Protein AF-A0A150TIW9-F1 (afdb_monomer)

pLDDT: mean 84.75, std 13.44, range [37.78, 98.69]

Sequence (723 aa):
MTKKRVIARIETGVRNLDVLFQGGLPKGSIVVIAGAPGAGKTILTQQICFHNASAKTRVLYFNTLSEPTAKTLRYLNQFDFFDARKLDAGIQFVDLGAILRAKGLDGAFKLIMEHIKKVKPALVVIDSFKVFDDLAKSKEELRKFCYELAIGLMAWETTTFFLGEFGQSDIETNPLFSIIDGLIMIGQRQEAGEQRRFIQIVKMRGTDHSREEHSFVITWAGIDVFAPRVTIHRKDIEGEEPRLRTGISRFDDLLGDGIPRGSSLLIAGVAGTGKTVLSLEFIYRGAKAGEKGIFFSFEETEPRLRATARGLGWDLDAEIERGMVEIVFIPQPSIRVEGHLLMMTERILGMKARRVVVDSVSVFLHKVKDPQVDREKIFQLASVIHNAQAVGFLATDIPYGTHQISRFGVEETMVDGVILLSSMEEGLERQRYIEIYKLRNTAHLRGRHSIVIGPGGVTVYPRYNAEAAFAEPPPPLETARRLPSGVPGLDELLGGGLLERSVTLLSGSAGIGKSTLSMQFLLEGCRRGEPGLYVALEEGPAQIIRAAEALGLPLPEAIEEGRAEVIYISRERIRPSQLLSLLTDKIRTQKTRRVVLDSVSHLAAEGIGEDELRQLLYALIIRFKALGVTSLLTLESRVMYSSETVTDRHFSPVADNLIVLRYTPLPGEIRPTLMVVKTRGSEHDFGAYYFTVGKGGARIAQRAGEGARRATKNLTGRRRTKR

Nearest PDB structures (foldseek):
  7dxq-assembly1_A  TM=8.643E-01  e=2.173E-43  Synechococcus elongatus PCC 7942 = FACHB-805
  3jzm-assembly1_B  TM=8.622E-01  e=4.483E-43  Synechococcus elongatus PCC 7942 = FACHB-805
  3k0a-assembly1_C  TM=8.669E-01  e=1.199E-41  Synechococcus elongatus PCC 7942 = FACHB-805
  3k0e-assembly1_C  TM=8.557E-01  e=4.653E-42  Synechococcus elongatus PCC 7942 = FACHB-805
  4tl7-assembly1_D  TM=9.202E-01  e=1.526E-21  Synechococcus elongatus PCC 7942 = FACHB-805

Foldseek 3Di:
DPDPPAQDFQAQQAAPPCLQFVRHARFLFEEEEAEDPPLCSLLSVVLSQLVQFDLVAAEEEEEAQDDDPVVVVVVVVLAPSDDPVSPVRGYDYDYCHVQCVVPNLVSSLVVVLVCCVVGLHQEYEYVAPVSNVVRDPDLVSQLVSLVVSSVSSSVSSHHYYHYDHDDPVCCVPHNNVVSGQWYKYWYWDQALNDTWIWIATCGHPSTRGDRDIWTWDQDSNTIHTHPCVSVFDQDDDPDDFDFDDQQAACPSVFFAVHAGFLFEEEEEEAPPLCLLQSQLSSLQSCLVVVFAEEAEAADDDPVRSCVVCVQQVGPVVVSVVVLSYHYHYDYLVRQDLRVVLVVLLCCCQVSLGQEYEYHELCSNCVSPPDVVVSLVSLLSSSSSSSVSSHYYYHYAYDPPPDPARHDVNNNCVSGQWYKYWYWDDDPPDIWIWIATPGHHPTDGDGDTWTWDQHRNGIHTQDDPPVVVLVVDFQPPFDLVDADALLAAPVCQQQFRHATFLFEEEEEEAPPLAQLLSLLSSQVSCLVVQAAEEEEAADDDPVVSVVVCVQQQHCPVVCVVVNSYDYDYDYLVPDALSRVLVVVLVVCVVSVHAEYEAHELQSNCPDDRDLVNSLVSLQSNSSSSSNSRHYYYYYYYDPDQDDPDDPVNSVNVVRGQWYKYWHFDDDVPDTFIWIATPHHHSDDGDRFIFTWDQHRSTIHTDGTPPPVVVVVVVVVVPPPDDDD

Organism: Sorangium cellulosum (NCBI:txid56)

Radius of gyration: 41.86 Å; Cα contacts (8 Å, |Δi|>4): 1425; chains: 1; bounding box: 120×55×135 Å

Secondary structure (DSSP, 8-state):
-----PPPEE---SBTTGGGGTSSEETT-EEEEEE-TTSSHHHHHHHHHHHH-SSSS-EEEEE-SSS-HHHHHHHHTTSTT--THHHHHTEEEEE-HHHHHHHHHHHHHHHHHHHHHHH--SEEEEETTHHHHHH-SSHHHHHHHHHHHHHHHHHTT-EEEEEE---HHHHHH-THHHH-SEEEEEEEEEETTEEEEEEEEEEETTS----SEEEEEEETTEEEEE-HHHH--PPPPPSPPPEEP--SBTTGGGSTT-EETT-EEEEEE-TTSSHHHHHHHHHHHHHHTT--EEEEESSS-HHHHHHHHHHTT--HHHHHHTTSEEEEE--GGG--HHHHHHHHHHHHHHHT-SEEEEETHHHHTTT---HHHHHHHHHHHHHHHHHTT-EEEEEEEPPTT-S-SSSSS-HHHHSSEEEEEEEEEETTEEEEEEEEEEETTS----S-EEEEEETTEEEEE----HHHHTSSPPPPPEEEEEE--SSTTHHHHTTSSEEET-EEEEEE-TTSSHHHHHHHHHHHHHHTT--EEEEESSS-HHHHHHHHHHTT--HHHHHHTTSEEEEE--GGG--HHHHHHHHHHHHHHHT-SEEEEETGGGGG-SS--HHHHHHHHHHHHHHHHHTT-EEEEEEE-S-SS----GGGGT-TTT-SEEEEEEEEEETTEEEEEEEEEEESSS----SEEEEEEETTEEEEEEETTHHHHHHHHHHHTT-----

Structure (mmCIF, N/CA/C/O backbone):
data_AF-A0A150TIW9-F1
#
_entry.id   AF-A0A150TIW9-F1
#
loop_
_atom_site.group_PDB
_atom_site.id
_atom_site.type_symbol
_atom_site.label_atom_id
_atom_site.label_alt_id
_atom_site.label_comp_id
_atom_site.label_asym_id
_atom_site.label_entity_id
_atom_site.label_seq_id
_atom_site.pdbx_PDB_ins_code
_atom_site.Cartn_x
_atom_site.Cartn_y
_atom_site.Cartn_z
_atom_site.occupancy
_atom_site.B_iso_or_equiv
_atom_site.auth_seq_id
_atom_site.auth_comp_id
_atom_site.auth_asym_id
_atom_site.auth_atom_id
_atom_site.pdbx_PDB_model_num
ATOM 1 N N . MET A 1 1 ? -15.441 -37.215 33.030 1.00 37.81 1 MET A N 1
ATOM 2 C CA . MET A 1 1 ? -15.334 -35.750 32.853 1.00 37.81 1 MET A CA 1
ATOM 3 C C . MET A 1 1 ? -16.666 -35.119 33.227 1.00 37.81 1 MET A C 1
ATOM 5 O O . MET A 1 1 ? -17.636 -35.253 32.493 1.00 37.81 1 MET A O 1
ATOM 9 N N . THR A 1 2 ? -16.757 -34.523 34.412 1.00 37.78 2 THR A N 1
ATOM 10 C CA . THR A 1 2 ? -17.938 -33.783 34.869 1.00 37.78 2 THR A CA 1
ATOM 11 C C . THR A 1 2 ? -18.131 -32.553 33.980 1.00 37.78 2 THR A C 1
ATOM 13 O O . THR A 1 2 ? -17.225 -31.730 33.861 1.00 37.78 2 THR A O 1
ATOM 16 N N . LYS A 1 3 ? -19.295 -32.428 33.321 1.00 41.69 3 LYS A N 1
ATOM 17 C CA . LYS A 1 3 ? -19.693 -31.201 32.609 1.00 41.69 3 LYS A CA 1
ATOM 18 C C . LYS A 1 3 ? -19.579 -30.035 33.598 1.00 41.69 3 LYS A C 1
ATOM 20 O O . LYS A 1 3 ? -20.370 -29.966 34.538 1.00 41.69 3 LYS A O 1
ATOM 25 N N . LYS A 1 4 ? -18.586 -29.152 33.421 1.00 49.78 4 LYS A N 1
ATOM 26 C CA . LYS A 1 4 ? -18.497 -27.888 34.170 1.00 49.78 4 LYS A CA 1
ATOM 27 C C . LYS A 1 4 ? -19.856 -27.196 34.044 1.00 49.78 4 LYS A C 1
ATOM 29 O O . LYS A 1 4 ? -20.305 -26.951 32.926 1.00 49.78 4 LYS A O 1
ATOM 34 N N . ARG A 1 5 ? -20.533 -26.927 35.167 1.00 54.38 5 ARG A N 1
ATOM 35 C CA . ARG A 1 5 ? -21.735 -26.082 35.175 1.00 54.38 5 ARG A CA 1
ATOM 36 C C . ARG A 1 5 ? -21.322 -24.710 34.642 1.00 54.38 5 ARG A C 1
ATOM 38 O O . ARG A 1 5 ? -20.557 -24.009 35.295 1.00 54.38 5 ARG A O 1
ATOM 45 N N . VAL A 1 6 ? -21.769 -24.380 33.436 1.00 69.12 6 VAL A N 1
ATOM 46 C CA . VAL A 1 6 ? -21.524 -23.081 32.807 1.00 69.12 6 VAL A CA 1
ATOM 47 C C . VAL A 1 6 ? -22.452 -22.073 33.480 1.00 69.12 6 VAL A C 1
ATOM 49 O O . VAL A 1 6 ? -23.666 -22.274 33.494 1.00 69.12 6 VAL A O 1
ATOM 52 N N . ILE A 1 7 ? -21.885 -21.030 34.087 1.00 81.31 7 ILE A N 1
ATOM 53 C CA . ILE A 1 7 ? -22.658 -19.920 34.655 1.00 81.31 7 ILE A CA 1
ATOM 54 C C . ILE A 1 7 ? -23.348 -19.202 33.489 1.00 81.31 7 ILE A C 1
ATOM 56 O O . ILE A 1 7 ? -22.697 -18.888 32.492 1.00 81.31 7 ILE A O 1
ATOM 60 N N . ALA A 1 8 ? -24.662 -18.979 33.586 1.00 87.69 8 ALA A N 1
ATOM 61 C CA . ALA A 1 8 ? -25.407 -18.234 32.571 1.00 87.69 8 ALA A CA 1
ATOM 62 C C . ALA A 1 8 ? -24.839 -16.812 32.437 1.00 87.69 8 ALA A C 1
ATOM 64 O O . ALA A 1 8 ? -24.396 -16.241 33.430 1.00 87.69 8 ALA A O 1
ATOM 65 N N . ARG A 1 9 ? -24.851 -16.234 31.234 1.00 89.75 9 ARG A N 1
ATOM 66 C CA . ARG A 1 9 ? -24.270 -14.911 30.960 1.00 89.75 9 ARG A CA 1
ATOM 67 C C . ARG A 1 9 ? -25.324 -13.927 30.465 1.00 89.75 9 ARG A C 1
ATOM 69 O O . ARG A 1 9 ? -26.330 -14.345 29.896 1.00 89.75 9 ARG A O 1
ATOM 76 N N . ILE A 1 10 ? -25.081 -12.641 30.694 1.00 91.50 10 ILE A N 1
ATOM 77 C CA . ILE A 1 10 ? -25.813 -11.537 30.075 1.00 91.50 10 ILE A CA 1
ATOM 78 C C . ILE A 1 10 ? -24.910 -10.856 29.042 1.00 91.50 10 ILE A C 1
ATOM 80 O O . ILE A 1 10 ? -23.745 -10.566 29.326 1.00 91.50 10 ILE A O 1
ATOM 84 N N . GLU A 1 11 ? -25.439 -10.614 27.847 1.00 93.19 11 GLU A N 1
ATOM 85 C CA . GLU A 1 11 ? -24.761 -9.794 26.840 1.00 93.19 11 GLU A CA 1
ATOM 86 C C . GLU A 1 11 ? -24.857 -8.324 27.253 1.00 93.19 11 GLU A C 1
ATOM 88 O O . GLU A 1 11 ? -25.906 -7.849 27.701 1.00 93.19 11 GLU A O 1
ATOM 93 N N . THR A 1 12 ? -23.755 -7.587 27.144 1.00 93.69 12 THR A N 1
ATOM 94 C CA . THR A 1 12 ? -23.747 -6.163 27.503 1.00 93.69 12 THR A CA 1
ATOM 95 C C . THR A 1 12 ? -24.363 -5.303 26.409 1.00 93.69 12 THR A C 1
ATOM 97 O O . THR A 1 12 ? -24.825 -4.205 26.699 1.00 93.69 12 THR A O 1
ATOM 100 N N . GLY A 1 13 ? -24.363 -5.754 25.151 1.00 90.12 13 GLY A N 1
ATOM 101 C CA . GLY A 1 13 ? -24.758 -4.910 24.017 1.00 90.12 13 GLY A CA 1
ATOM 102 C C . GLY A 1 13 ? -23.812 -3.733 23.766 1.00 90.12 13 GLY A C 1
ATOM 103 O O . GLY A 1 13 ? -24.130 -2.824 22.996 1.00 90.12 13 GLY A O 1
ATOM 104 N N . VAL A 1 14 ? -22.655 -3.731 24.428 1.00 92.88 14 VAL A N 1
ATOM 105 C CA . VAL A 1 14 ? -21.589 -2.754 24.244 1.00 92.88 14 VAL A CA 1
ATOM 106 C C . VAL A 1 14 ? -20.527 -3.423 23.392 1.00 92.88 14 VAL A C 1
ATOM 108 O O . VAL A 1 14 ? -20.008 -4.490 23.731 1.00 92.88 14 VAL A O 1
ATOM 111 N N . ARG A 1 15 ? -20.212 -2.815 22.251 1.00 86.25 15 ARG A N 1
ATOM 112 C CA . ARG A 1 15 ? -19.330 -3.447 21.276 1.00 86.25 15 ARG A CA 1
ATOM 113 C C . ARG A 1 15 ? -17.942 -3.683 21.866 1.00 86.25 15 ARG A C 1
ATOM 115 O O . ARG A 1 15 ? -17.396 -2.830 22.563 1.00 86.25 15 ARG A O 1
ATOM 122 N N . ASN A 1 16 ? -17.422 -4.885 21.611 1.00 87.12 16 ASN A N 1
ATOM 123 C CA . ASN A 1 16 ? -16.159 -5.434 22.120 1.00 87.12 16 ASN A CA 1
ATOM 124 C C . ASN A 1 16 ? -16.034 -5.552 23.651 1.00 87.12 16 ASN A C 1
ATOM 126 O O . ASN A 1 16 ? -15.039 -6.101 24.120 1.00 87.12 16 ASN A O 1
ATOM 130 N N . LEU A 1 17 ? -17.022 -5.117 24.441 1.00 91.50 17 LEU A N 1
ATOM 131 C CA . LEU A 1 17 ? -16.976 -5.259 25.895 1.00 91.50 17 LEU A CA 1
ATOM 132 C C . LEU A 1 17 ? -17.166 -6.719 26.321 1.00 91.50 17 LEU A C 1
ATOM 134 O O . LEU A 1 17 ? -16.425 -7.210 27.167 1.00 91.50 17 LEU A O 1
ATOM 138 N N . ASP A 1 18 ? -18.099 -7.441 25.697 1.00 91.12 18 ASP A N 1
ATOM 139 C CA . ASP A 1 18 ? -18.375 -8.850 26.025 1.00 91.12 18 ASP A CA 1
ATOM 140 C C . ASP A 1 18 ? -17.168 -9.768 25.788 1.00 91.12 18 ASP A C 1
ATOM 142 O O . ASP A 1 18 ? -16.985 -10.761 26.499 1.00 91.12 18 ASP A O 1
ATOM 146 N N . VAL A 1 19 ? -16.305 -9.406 24.834 1.00 86.88 19 VAL A N 1
ATOM 147 C CA . VAL A 1 19 ? -15.054 -10.120 24.535 1.00 86.88 19 VAL A CA 1
ATOM 148 C C . VAL A 1 19 ? -14.092 -10.049 25.725 1.00 86.88 19 VAL A C 1
ATOM 150 O O . VAL A 1 19 ? -13.367 -11.007 25.987 1.00 86.88 19 VAL A O 1
ATOM 153 N N . LEU A 1 20 ? -14.149 -8.973 26.518 1.00 89.31 20 LEU A N 1
ATOM 154 C CA . LEU A 1 20 ? -13.363 -8.845 27.745 1.00 89.31 20 LEU A CA 1
ATOM 155 C C . LEU A 1 20 ? -13.845 -9.771 28.875 1.00 89.31 20 LEU A C 1
ATOM 157 O O . LEU A 1 20 ? -13.136 -9.913 29.870 1.00 89.31 20 LEU A O 1
ATOM 161 N N . PHE A 1 21 ? -15.013 -10.411 28.722 1.00 86.56 21 PHE A N 1
ATOM 162 C CA . PHE A 1 21 ? -15.658 -11.273 29.717 1.00 86.56 21 PHE A CA 1
ATOM 163 C C . PHE A 1 21 ? -15.943 -12.705 29.219 1.00 86.56 21 PHE A C 1
ATOM 165 O O . PHE A 1 21 ? -16.848 -13.346 29.738 1.00 86.56 21 PHE A O 1
ATOM 172 N N . GLN A 1 22 ? -15.221 -13.245 28.229 1.00 82.19 22 GLN A N 1
ATOM 173 C CA . GLN A 1 22 ? -15.534 -14.557 27.614 1.00 82.19 22 GLN A CA 1
ATOM 174 C C . GLN A 1 22 ? -16.986 -14.665 27.083 1.00 82.19 22 GLN A C 1
ATOM 176 O O . GLN A 1 22 ? -17.632 -15.708 27.221 1.00 82.19 22 GLN A O 1
ATOM 181 N N . GLY A 1 23 ? -17.510 -13.591 26.485 1.00 84.19 23 GLY A N 1
ATOM 182 C CA . GLY A 1 23 ? -18.842 -13.572 25.870 1.00 84.19 23 GLY A CA 1
ATOM 183 C C . GLY A 1 23 ? -19.965 -13.076 26.785 1.00 84.19 23 GLY A C 1
ATOM 184 O O . GLY A 1 23 ? -21.087 -13.558 26.676 1.00 84.19 23 GLY A O 1
ATOM 185 N N . GLY A 1 24 ? -19.668 -12.151 27.704 1.00 90.31 24 GLY A N 1
ATOM 186 C CA . GLY A 1 24 ? -20.674 -11.452 28.519 1.00 90.31 24 GLY A CA 1
ATOM 187 C C . GLY A 1 24 ? -20.518 -11.634 30.031 1.00 90.31 24 GLY A C 1
ATOM 188 O O . GLY A 1 24 ? -19.744 -12.467 30.506 1.00 90.31 24 GLY A O 1
ATOM 189 N N . LEU A 1 25 ? -21.258 -10.847 30.812 1.00 91.81 25 LEU A N 1
ATOM 190 C CA . LEU A 1 25 ? -21.141 -10.813 32.276 1.00 91.81 25 LEU A CA 1
ATOM 191 C C . LEU A 1 25 ? -21.832 -12.032 32.916 1.00 91.81 25 LEU A C 1
ATOM 193 O O . LEU A 1 25 ? -22.901 -12.428 32.450 1.00 91.81 25 LEU A O 1
ATOM 197 N N . PRO A 1 26 ? -21.294 -12.621 33.999 1.00 92.50 26 PRO A N 1
ATOM 198 C CA . PRO A 1 26 ? -21.987 -13.671 34.745 1.00 92.50 26 PRO A CA 1
ATOM 199 C C . PRO A 1 26 ? -23.355 -13.195 35.263 1.00 92.50 26 PRO A C 1
ATOM 201 O O . PRO A 1 26 ? -23.459 -12.188 35.957 1.00 92.50 26 PRO A O 1
ATOM 204 N N . LYS A 1 27 ? -24.426 -13.922 34.942 1.00 91.31 27 LYS A N 1
ATOM 205 C CA . LYS A 1 27 ? -25.783 -13.593 35.386 1.00 91.31 27 LYS A CA 1
ATOM 206 C C . LYS A 1 27 ? -25.877 -13.690 36.910 1.00 91.31 27 LYS A C 1
ATOM 208 O O . LYS A 1 27 ? -25.393 -14.651 37.504 1.00 91.31 27 LYS A O 1
ATOM 213 N N . GLY A 1 28 ? -26.543 -12.713 37.521 1.00 91.19 28 GLY A N 1
ATOM 214 C CA . GLY A 1 28 ? -26.725 -12.626 38.971 1.00 91.19 28 GLY A CA 1
ATOM 215 C C . GLY A 1 28 ? -25.543 -11.990 39.703 1.00 91.19 28 GLY A C 1
ATOM 216 O O . GLY A 1 28 ? -25.565 -11.921 40.926 1.00 91.19 28 GLY A O 1
ATOM 217 N N . SER A 1 29 ? -24.521 -11.517 38.979 1.00 93.25 29 SER A N 1
ATOM 218 C CA . SER A 1 29 ? -23.373 -10.844 39.585 1.00 93.25 29 SER A CA 1
ATOM 219 C C . SER A 1 29 ? -23.728 -9.450 40.093 1.00 93.25 29 SER A C 1
ATOM 221 O O . SER A 1 29 ? -24.464 -8.710 39.431 1.00 93.25 29 SER A O 1
ATOM 223 N N . ILE A 1 30 ? -23.109 -9.047 41.197 1.00 94.50 30 ILE A N 1
ATOM 224 C CA . ILE A 1 30 ? -23.105 -7.659 41.660 1.00 94.50 30 ILE A CA 1
ATOM 225 C C . ILE A 1 30 ? -21.822 -6.983 41.171 1.00 94.50 30 ILE A C 1
ATOM 227 O O . ILE A 1 30 ? -20.714 -7.369 41.553 1.00 94.50 30 ILE A O 1
ATOM 231 N N . VAL A 1 31 ? -21.969 -5.966 40.324 1.00 95.12 31 VAL A N 1
ATOM 232 C CA . VAL A 1 31 ? -20.872 -5.273 39.644 1.00 95.12 31 VAL A CA 1
ATOM 233 C C . VAL A 1 31 ? -20.857 -3.801 40.036 1.00 95.12 31 VAL A C 1
ATOM 235 O O . VAL A 1 31 ? -21.858 -3.100 39.912 1.00 95.12 31 VAL A O 1
ATOM 238 N N . VAL A 1 32 ? -19.706 -3.301 40.471 1.00 94.88 32 VAL A N 1
ATOM 239 C CA . VAL A 1 32 ? -19.490 -1.862 40.656 1.00 94.88 32 VAL A CA 1
ATOM 240 C C . VAL A 1 32 ? -18.889 -1.276 39.385 1.00 94.88 32 VAL A C 1
ATOM 242 O O . VAL A 1 32 ? -17.893 -1.792 38.876 1.00 94.88 32 VAL A O 1
ATOM 245 N N . ILE A 1 33 ? -19.475 -0.181 38.898 1.00 95.00 33 ILE A N 1
ATOM 246 C CA . ILE A 1 33 ? -18.913 0.657 37.836 1.00 95.00 33 ILE A CA 1
ATOM 247 C C . ILE A 1 33 ? -18.425 1.953 38.488 1.00 95.00 33 ILE A C 1
ATOM 249 O O . ILE A 1 33 ? -19.213 2.837 38.838 1.00 95.00 33 ILE A O 1
ATOM 253 N N . ALA A 1 34 ? -17.112 2.044 38.674 1.00 93.25 34 ALA A N 1
ATOM 254 C CA . ALA A 1 34 ? -16.441 3.127 39.380 1.00 93.25 34 ALA A CA 1
ATOM 255 C C . ALA A 1 34 ? -15.696 4.049 38.410 1.00 93.25 34 ALA A C 1
ATOM 257 O O . ALA A 1 34 ? -15.197 3.608 37.378 1.00 93.25 34 ALA A O 1
ATOM 258 N N . GLY A 1 35 ? -15.618 5.341 38.725 1.00 89.69 35 GLY A N 1
ATOM 259 C CA . GLY A 1 35 ? -14.905 6.303 37.887 1.00 89.69 35 GLY A CA 1
ATOM 260 C C . GLY A 1 35 ? -15.214 7.757 38.209 1.00 89.69 35 GLY A C 1
ATOM 261 O O . GLY A 1 35 ? -16.209 8.054 38.870 1.00 89.69 35 GLY A O 1
ATOM 262 N N . ALA A 1 36 ? -14.406 8.677 37.687 1.00 85.38 36 ALA A N 1
ATOM 263 C CA . ALA A 1 36 ? -14.600 10.119 37.858 1.00 85.38 36 ALA A CA 1
ATOM 264 C C . ALA A 1 36 ? -15.933 10.626 37.241 1.00 85.38 36 ALA A C 1
ATOM 266 O O . ALA A 1 36 ? -16.532 9.946 36.388 1.00 85.38 36 ALA A O 1
ATOM 267 N N . PRO A 1 37 ? -16.430 11.813 37.642 1.00 83.12 37 PRO A N 1
ATOM 268 C CA . PRO A 1 37 ? -17.522 12.489 36.941 1.00 83.12 37 PRO A CA 1
ATOM 269 C C . PRO A 1 37 ? -17.240 12.613 35.434 1.00 83.12 37 PRO A C 1
ATOM 271 O O . PRO A 1 37 ? -16.106 12.837 35.021 1.00 83.12 37 PRO A O 1
ATOM 274 N N . GLY A 1 38 ? -18.260 12.440 34.586 1.00 82.19 38 GLY A N 1
ATOM 275 C CA . GLY A 1 38 ? -18.112 12.573 33.124 1.00 82.19 38 GLY A CA 1
ATOM 276 C C . GLY A 1 38 ? -17.341 11.443 32.417 1.00 82.19 38 GLY A C 1
ATOM 277 O O . GLY A 1 38 ? -17.196 11.475 31.193 1.00 82.19 38 GLY A O 1
ATOM 278 N N . ALA A 1 39 ? -16.895 10.412 33.147 1.00 87.56 39 ALA A N 1
ATOM 279 C CA . ALA A 1 39 ? -16.165 9.280 32.573 1.00 87.56 39 ALA A CA 1
ATOM 280 C C . ALA A 1 39 ? -17.026 8.379 31.662 1.00 87.56 39 ALA A C 1
ATOM 282 O O . ALA A 1 39 ? -16.478 7.681 30.821 1.00 87.56 39 ALA A O 1
ATOM 283 N N . GLY A 1 40 ? -18.361 8.410 31.783 1.00 90.00 40 GLY A N 1
ATOM 284 C CA . GLY A 1 40 ? -19.282 7.622 30.942 1.00 90.00 40 GLY A CA 1
ATOM 285 C C . GLY A 1 40 ? -19.991 6.452 31.640 1.00 90.00 40 GLY A C 1
ATOM 286 O O . GLY A 1 40 ? -20.640 5.661 30.967 1.00 90.00 40 GLY A O 1
ATOM 287 N N . LYS A 1 41 ? -19.921 6.354 32.978 1.00 92.50 41 LYS A N 1
ATOM 288 C CA . LYS A 1 41 ? -20.551 5.287 33.793 1.00 92.50 41 LYS A CA 1
ATOM 289 C C . LYS A 1 41 ? -22.047 5.096 33.503 1.00 92.50 41 LYS A C 1
ATOM 291 O O . LYS A 1 41 ? -22.500 3.983 33.235 1.00 92.50 41 LYS A O 1
ATOM 296 N N . THR A 1 42 ? -22.798 6.197 33.532 1.00 91.12 42 THR A N 1
ATOM 297 C CA . THR A 1 42 ? -24.247 6.219 33.291 1.00 91.12 42 THR A CA 1
ATOM 298 C C . THR A 1 42 ? -24.572 5.793 31.858 1.00 91.12 42 THR A C 1
ATOM 300 O O . THR A 1 42 ? -25.420 4.929 31.672 1.00 91.12 42 THR A O 1
ATOM 303 N N . ILE A 1 43 ? -23.827 6.285 30.858 1.00 92.75 43 ILE A N 1
ATOM 304 C CA . ILE A 1 43 ? -24.006 5.899 29.444 1.00 92.75 43 ILE A CA 1
ATOM 305 C C . ILE A 1 43 ? -23.754 4.398 29.257 1.00 92.75 43 ILE A C 1
ATOM 307 O O . ILE A 1 43 ? -24.589 3.718 28.667 1.00 92.75 43 ILE A O 1
ATOM 311 N N . LEU A 1 44 ? -22.655 3.868 29.813 1.00 94.75 44 LEU A N 1
ATOM 312 C CA . LEU A 1 44 ? -22.333 2.438 29.745 1.00 94.75 44 LEU A CA 1
ATOM 313 C C . LEU A 1 44 ? -23.479 1.585 30.280 1.00 94.75 44 LEU A C 1
ATOM 315 O O . LEU A 1 44 ? -23.950 0.657 29.627 1.00 94.75 44 LEU A O 1
ATOM 319 N N . THR A 1 45 ? -23.937 1.923 31.479 1.00 94.56 45 THR A N 1
ATOM 320 C CA . THR A 1 45 ? -24.945 1.128 32.177 1.00 94.56 45 THR A CA 1
ATOM 321 C C . THR A 1 45 ? -26.298 1.225 31.490 1.00 94.56 45 THR A C 1
ATOM 323 O O . THR A 1 45 ? -27.004 0.227 31.364 1.00 94.56 45 THR A O 1
ATOM 326 N N . GLN A 1 46 ? -26.663 2.410 31.004 1.00 93.56 46 GLN A N 1
ATOM 327 C CA . GLN A 1 46 ? -27.908 2.602 30.274 1.00 93.56 46 GLN A CA 1
ATOM 328 C C . GLN A 1 46 ? -27.902 1.851 28.948 1.00 93.56 46 GLN A C 1
ATOM 330 O O . GLN A 1 46 ? -28.894 1.200 28.642 1.00 93.56 46 GLN A O 1
ATOM 335 N N . GLN A 1 47 ? -26.796 1.847 28.205 1.00 95.38 47 GLN A N 1
ATOM 336 C CA . GLN A 1 47 ? -26.682 1.041 26.991 1.00 95.38 47 GLN A CA 1
ATOM 337 C C . GLN A 1 47 ? -26.898 -0.452 27.285 1.00 95.38 47 GLN A C 1
ATOM 339 O O . GLN A 1 47 ? -27.693 -1.095 26.599 1.00 95.38 47 GLN A O 1
ATOM 344 N N . ILE A 1 48 ? -26.307 -0.976 28.369 1.00 95.62 48 ILE A N 1
ATOM 345 C CA . ILE A 1 48 ? -26.541 -2.358 28.831 1.00 95.62 48 ILE A CA 1
ATOM 346 C C . ILE A 1 48 ? -28.018 -2.599 29.169 1.00 95.62 48 ILE A C 1
ATOM 348 O O . ILE A 1 48 ? -28.600 -3.616 28.776 1.00 95.62 48 ILE A O 1
ATOM 352 N N . CYS A 1 49 ? -28.647 -1.658 29.874 1.00 94.81 49 CYS A N 1
ATOM 353 C CA . CYS A 1 49 ? -30.059 -1.734 30.243 1.00 94.81 49 CYS A CA 1
ATOM 354 C C . CYS A 1 49 ? -30.973 -1.751 29.016 1.00 94.81 49 CYS A C 1
ATOM 356 O O . CYS A 1 49 ? -31.833 -2.621 28.904 1.00 94.81 49 CYS A O 1
ATOM 358 N N . PHE A 1 50 ? -30.779 -0.816 28.085 1.00 94.12 50 PHE A N 1
ATOM 359 C CA . PHE A 1 50 ? -31.575 -0.716 26.865 1.00 94.12 50 PHE A CA 1
ATOM 360 C C . PHE A 1 50 ? -31.360 -1.907 25.944 1.00 94.12 50 PHE A C 1
ATOM 362 O O . PHE A 1 50 ? -32.325 -2.354 25.330 1.00 94.12 50 PHE A O 1
ATOM 369 N N . HIS A 1 51 ? -30.158 -2.479 25.886 1.00 94.19 51 HIS A N 1
ATOM 370 C CA . HIS A 1 51 ? -29.918 -3.712 25.144 1.00 94.19 51 HIS A CA 1
ATOM 371 C C . HIS A 1 51 ? -30.752 -4.878 25.700 1.00 94.19 51 HIS A C 1
ATOM 373 O O . HIS A 1 51 ? -31.513 -5.504 24.962 1.00 94.19 51 HIS A O 1
ATOM 379 N N . ASN A 1 52 ? -30.685 -5.106 27.016 1.00 93.56 52 ASN A N 1
ATOM 380 C CA . ASN A 1 52 ? -31.318 -6.255 27.668 1.00 93.56 52 ASN A CA 1
ATOM 381 C C . ASN A 1 52 ? -32.832 -6.101 27.879 1.00 93.56 52 ASN A C 1
ATOM 383 O O . ASN A 1 52 ? -33.538 -7.102 28.004 1.00 93.56 52 ASN A O 1
ATOM 387 N N . ALA A 1 53 ? -33.350 -4.874 27.930 1.00 93.44 53 ALA A N 1
ATOM 388 C CA . ALA A 1 53 ? -34.753 -4.628 28.225 1.00 93.44 53 ALA A CA 1
ATOM 389 C C . ALA A 1 53 ? -35.691 -5.147 27.126 1.00 93.44 53 ALA A C 1
ATOM 391 O O . ALA A 1 53 ? -35.537 -4.850 25.935 1.00 93.44 53 ALA A O 1
ATOM 392 N N . SER A 1 54 ? -36.705 -5.898 27.554 1.00 90.25 54 SER A N 1
ATOM 393 C CA . SER A 1 54 ? -37.788 -6.412 26.716 1.00 90.25 54 SER A CA 1
ATOM 394 C C . SER A 1 54 ? -39.033 -6.695 27.566 1.00 90.25 54 SER A C 1
ATOM 396 O O . SER A 1 54 ? -38.982 -6.636 28.792 1.00 90.25 54 SER A O 1
ATOM 398 N N . ALA A 1 55 ? -40.142 -7.094 26.937 1.00 83.62 55 ALA A N 1
ATOM 399 C CA . ALA A 1 55 ? -41.332 -7.537 27.670 1.00 83.62 55 ALA A CA 1
ATOM 400 C C . ALA A 1 55 ? -41.067 -8.748 28.596 1.00 83.62 55 ALA A C 1
ATOM 402 O O . ALA A 1 55 ? -41.781 -8.936 29.578 1.00 83.62 55 ALA A O 1
ATOM 403 N N . LYS A 1 56 ? -40.043 -9.567 28.297 1.00 86.38 56 LYS A N 1
ATOM 404 C CA . LYS A 1 56 ? -39.645 -10.739 29.102 1.00 86.38 56 LYS A CA 1
ATOM 405 C C . LYS A 1 56 ? -38.530 -10.432 30.103 1.00 86.38 56 LYS A C 1
ATOM 407 O O . LYS A 1 56 ? -38.423 -11.113 31.118 1.00 86.38 56 LYS A O 1
ATOM 412 N N . THR A 1 57 ? -37.718 -9.416 29.824 1.00 90.06 57 THR A N 1
ATOM 413 C CA . THR A 1 57 ? -36.546 -9.044 30.620 1.00 90.06 57 THR A CA 1
ATOM 414 C C . THR A 1 57 ? -36.758 -7.643 31.169 1.00 90.06 57 THR A C 1
ATOM 416 O O . THR A 1 57 ? -36.553 -6.650 30.471 1.00 90.06 57 THR A O 1
ATOM 419 N N . ARG A 1 58 ? -37.198 -7.572 32.425 1.00 93.62 58 ARG A N 1
ATOM 420 C CA . ARG A 1 58 ? -37.454 -6.304 33.109 1.00 93.62 58 ARG A CA 1
ATOM 421 C C . ARG A 1 58 ? -36.164 -5.740 33.703 1.00 93.62 58 ARG A C 1
ATOM 423 O O . ARG A 1 58 ? -35.353 -6.486 34.252 1.00 93.62 58 ARG A O 1
ATOM 430 N N . VAL A 1 59 ? -36.006 -4.427 33.631 1.00 95.38 59 VAL A N 1
ATOM 431 C CA . VAL A 1 59 ? -34.880 -3.670 34.176 1.00 95.38 59 VAL A CA 1
ATOM 432 C C . VAL A 1 59 ? -35.413 -2.631 35.151 1.00 95.38 59 VAL A C 1
ATOM 434 O O . VAL A 1 59 ? -36.408 -1.962 34.872 1.00 95.38 59 VAL A O 1
ATOM 437 N N . LEU A 1 60 ? -34.747 -2.490 36.291 1.00 95.19 60 LEU A N 1
ATOM 438 C CA . LEU A 1 60 ? -35.097 -1.519 37.317 1.00 95.19 60 LEU A CA 1
ATOM 439 C C . LEU A 1 60 ? -33.919 -0.574 37.543 1.00 95.19 60 LEU A C 1
ATOM 441 O O . LEU A 1 60 ? -32.836 -1.013 37.922 1.00 95.19 60 LEU A O 1
ATOM 445 N N . TYR A 1 61 ? -34.126 0.714 37.293 1.00 93.62 61 TYR A N 1
ATOM 446 C CA . TYR A 1 61 ? -33.092 1.738 37.376 1.00 93.62 61 TYR A CA 1
ATOM 447 C C . TYR A 1 61 ? -33.421 2.714 38.504 1.00 93.62 61 TYR A C 1
ATOM 449 O O . TYR A 1 61 ? -34.368 3.494 38.415 1.00 93.62 61 TYR A O 1
ATOM 457 N N . PHE A 1 62 ? -32.642 2.674 39.575 1.00 92.44 62 PHE A N 1
ATOM 458 C CA . PHE A 1 62 ? -32.793 3.565 40.712 1.00 92.44 62 PHE A CA 1
ATOM 459 C C . PHE A 1 62 ? -31.873 4.777 40.578 1.00 92.44 62 PHE A C 1
ATOM 461 O O . PHE A 1 62 ? -30.651 4.629 40.605 1.00 92.44 62 PHE A O 1
ATOM 468 N N . ASN A 1 63 ? -32.459 5.970 40.502 1.00 88.06 63 ASN A N 1
ATOM 469 C CA . ASN A 1 63 ? -31.729 7.228 40.644 1.00 88.06 63 ASN A CA 1
ATOM 470 C C . ASN A 1 63 ? -31.709 7.616 42.125 1.00 88.06 63 ASN A C 1
ATOM 472 O O . ASN A 1 63 ? -32.740 7.527 42.785 1.00 88.06 63 ASN A O 1
ATOM 476 N N . THR A 1 64 ? -30.568 8.034 42.669 1.00 79.88 64 THR A N 1
ATOM 477 C CA . THR A 1 64 ? -30.473 8.473 44.072 1.00 79.88 64 THR A CA 1
ATOM 478 C C . THR A 1 64 ? -30.657 9.985 44.208 1.00 79.88 64 THR A C 1
ATOM 480 O O . THR A 1 64 ? -31.776 10.472 44.123 1.00 79.88 64 THR A O 1
ATOM 483 N N . LEU A 1 65 ? -29.588 10.748 44.451 1.00 64.44 65 LEU A N 1
ATOM 484 C CA . LEU A 1 65 ? -29.624 12.212 44.614 1.00 64.44 65 LEU A CA 1
ATOM 485 C C . LEU A 1 65 ? -29.126 12.973 43.376 1.00 64.44 65 LEU A C 1
ATOM 487 O O . LEU A 1 65 ? -29.080 14.202 43.381 1.00 64.44 65 LEU A O 1
ATOM 491 N N . SER A 1 66 ? -28.761 12.251 42.321 1.00 59.81 66 SER A N 1
ATOM 492 C CA . SER A 1 66 ? -28.346 12.784 41.026 1.00 59.81 66 SER A CA 1
ATOM 493 C C . SER A 1 66 ? -29.545 13.005 40.094 1.00 59.81 66 SER A C 1
ATOM 495 O O . SER A 1 66 ? -30.583 12.371 40.240 1.00 59.81 66 SER A O 1
ATOM 497 N N . GLU A 1 67 ? -29.372 13.964 39.176 1.00 62.75 67 GLU A N 1
ATOM 498 C CA . GLU A 1 67 ? -30.290 14.493 38.149 1.00 62.75 67 GLU A CA 1
ATOM 499 C C . GLU A 1 67 ? -31.700 13.860 38.003 1.00 62.75 67 GLU A C 1
ATOM 501 O O . GLU A 1 67 ? -31.825 12.648 37.807 1.00 62.75 67 GLU A O 1
ATOM 506 N N . PRO A 1 68 ? -32.782 14.674 37.939 1.00 72.19 68 PRO A N 1
ATOM 507 C CA . PRO A 1 68 ? -34.143 14.174 37.727 1.00 72.19 68 PRO A CA 1
ATOM 508 C C . PRO A 1 68 ? -34.243 13.209 36.540 1.00 72.19 68 PRO A C 1
ATOM 510 O O . PRO A 1 68 ? -33.659 13.457 35.481 1.00 72.19 68 PRO A O 1
ATOM 513 N N . THR A 1 69 ? -35.046 12.148 36.672 1.00 76.00 69 THR A N 1
ATOM 514 C CA . THR A 1 69 ? -35.231 11.119 35.630 1.00 76.00 69 THR A CA 1
ATOM 515 C C . THR A 1 69 ? -35.537 11.719 34.254 1.00 76.00 69 THR A C 1
ATOM 517 O O . THR A 1 69 ? -34.960 11.297 33.255 1.00 76.00 69 THR A O 1
ATOM 520 N N . ALA A 1 70 ? -36.362 12.769 34.197 1.00 76.44 70 ALA A N 1
ATOM 521 C CA . ALA A 1 70 ? -36.693 13.471 32.956 1.00 76.44 70 ALA A CA 1
ATOM 522 C C . ALA A 1 70 ? -35.463 14.074 32.247 1.00 76.44 70 ALA A C 1
ATOM 524 O O . ALA A 1 70 ? -35.376 14.046 31.020 1.00 76.44 70 ALA A O 1
ATOM 525 N N . LYS A 1 71 ? -34.489 14.592 33.008 1.00 79.38 71 LYS A N 1
ATOM 526 C CA . LYS A 1 71 ? -33.244 15.150 32.464 1.00 79.38 71 LYS A CA 1
ATOM 527 C C . LYS A 1 71 ? -32.360 14.046 31.881 1.00 79.38 71 LYS A C 1
ATOM 529 O O . LYS A 1 71 ? -31.872 14.182 30.764 1.00 79.38 71 LYS A O 1
ATOM 534 N N . THR A 1 72 ? -32.241 12.931 32.598 1.00 79.12 72 THR A N 1
ATOM 535 C CA . THR A 1 72 ? -31.481 11.754 32.152 1.00 79.12 72 THR A CA 1
ATOM 536 C C . THR A 1 72 ? -32.054 11.173 30.853 1.00 79.12 72 THR A C 1
ATOM 538 O O . THR A 1 72 ? -31.317 10.943 29.896 1.00 79.12 72 THR A O 1
ATOM 541 N N . LEU A 1 73 ? -33.381 11.010 30.775 1.00 83.31 73 LEU A N 1
ATOM 542 C CA . LEU A 1 73 ? -34.065 10.517 29.573 1.00 83.31 73 LEU A CA 1
ATOM 543 C C . LEU A 1 73 ? -33.897 11.457 28.370 1.00 83.31 73 LEU A C 1
ATOM 545 O O . LEU A 1 73 ? -33.732 10.995 27.244 1.00 83.31 73 LEU A O 1
ATOM 549 N N . ARG A 1 74 ? -33.882 12.776 28.597 1.00 84.31 74 ARG A N 1
ATOM 550 C CA . ARG A 1 74 ? -33.661 13.764 27.532 1.00 84.31 74 ARG A CA 1
ATOM 551 C C . ARG A 1 74 ? -32.279 13.636 26.887 1.00 84.31 74 ARG A C 1
ATOM 553 O O . ARG A 1 74 ? -32.172 13.819 25.677 1.00 84.31 74 ARG A O 1
ATOM 560 N N . TYR A 1 75 ? -31.235 13.345 27.663 1.00 84.62 75 TYR A N 1
ATOM 561 C CA . TYR A 1 75 ? -29.899 13.103 27.109 1.00 84.62 75 TYR A CA 1
ATOM 562 C C . TYR A 1 75 ? -29.805 11.752 26.405 1.00 84.62 75 TYR A C 1
ATOM 564 O O . TYR A 1 75 ? -29.198 11.656 25.343 1.00 84.62 75 TYR A O 1
ATOM 572 N N . LEU A 1 76 ? -30.458 10.732 26.962 1.00 86.12 76 LEU A N 1
ATOM 573 C CA . LEU A 1 76 ? -30.522 9.403 26.366 1.00 86.12 76 LEU A CA 1
ATOM 574 C C . LEU A 1 76 ? -31.172 9.382 24.982 1.00 86.12 76 LEU A C 1
ATOM 576 O O . LEU A 1 76 ? -30.709 8.648 24.118 1.00 86.12 76 LEU A O 1
ATOM 580 N N . ASN A 1 77 ? -32.185 10.220 24.751 1.00 88.31 77 ASN A N 1
ATOM 581 C CA . ASN A 1 77 ? -32.895 10.307 23.471 1.00 88.31 77 ASN A CA 1
ATOM 582 C C . ASN A 1 77 ? -32.005 10.704 22.274 1.00 88.31 77 ASN A C 1
ATOM 584 O O . ASN A 1 77 ? -32.464 10.698 21.138 1.00 88.31 77 ASN A O 1
ATOM 588 N N . GLN A 1 78 ? -30.752 11.095 22.512 1.00 87.94 78 GLN A N 1
ATOM 589 C CA . GLN A 1 78 ? -29.802 11.418 21.451 1.00 87.94 78 GLN A CA 1
ATOM 590 C C . GLN A 1 78 ? -29.023 10.198 20.936 1.00 87.94 78 GLN A C 1
ATOM 592 O O . GLN A 1 78 ? -28.323 10.324 19.937 1.00 87.94 78 GLN A O 1
ATOM 597 N N . PHE A 1 79 ? -29.098 9.049 21.615 1.00 92.38 79 PHE A N 1
ATOM 598 C CA . PHE A 1 79 ? -28.351 7.847 21.243 1.00 92.38 79 PHE A CA 1
ATOM 599 C C . PHE A 1 79 ? -29.194 6.868 20.424 1.00 92.38 79 PHE A C 1
ATOM 601 O O . PHE A 1 79 ? -30.364 6.645 20.726 1.00 92.38 79 PHE A O 1
ATOM 608 N N . ASP A 1 80 ? -28.563 6.184 19.470 1.00 91.81 80 ASP A N 1
ATOM 609 C CA . ASP A 1 80 ? -29.230 5.221 18.582 1.00 91.81 80 ASP A CA 1
ATOM 610 C C . ASP A 1 80 ? -29.757 3.984 19.331 1.00 91.81 80 ASP A C 1
ATOM 612 O O . ASP A 1 80 ? -30.698 3.329 18.888 1.00 91.81 80 ASP A O 1
ATOM 616 N N . PHE A 1 81 ? -29.164 3.651 20.485 1.00 91.62 81 PHE A N 1
ATOM 617 C CA . PHE A 1 81 ? -29.609 2.528 21.318 1.00 91.62 81 PHE A CA 1
ATOM 618 C C . PHE A 1 81 ? -30.856 2.850 22.160 1.00 91.62 81 PHE A C 1
ATOM 620 O O . PHE A 1 81 ? -31.416 1.947 22.792 1.00 91.62 81 PHE A O 1
ATOM 627 N N . PHE A 1 82 ? -31.280 4.116 22.223 1.00 92.75 82 PHE A N 1
ATOM 628 C CA . PHE A 1 82 ? -32.465 4.513 22.971 1.00 92.75 82 PHE A CA 1
ATOM 629 C C . PHE A 1 82 ? -33.737 4.098 22.226 1.00 92.75 82 PHE A C 1
ATOM 631 O O . PHE A 1 82 ? -33.969 4.474 21.082 1.00 92.75 82 PHE A O 1
ATOM 638 N N . ASP A 1 83 ? -34.604 3.351 22.909 1.00 90.12 83 ASP A N 1
ATOM 639 C CA . ASP A 1 83 ? -35.909 2.950 22.387 1.00 90.12 83 ASP A CA 1
ATOM 640 C C . ASP A 1 83 ? -36.997 3.293 23.404 1.00 90.12 83 ASP A C 1
ATOM 642 O O . ASP A 1 83 ? -37.149 2.616 24.426 1.00 90.12 83 ASP A O 1
ATOM 646 N N . ALA A 1 84 ? -37.776 4.336 23.111 1.00 88.94 84 ALA A N 1
ATOM 647 C CA . ALA A 1 84 ? -38.861 4.800 23.972 1.00 88.94 84 ALA A CA 1
ATOM 648 C C . ALA A 1 84 ? -39.874 3.688 24.305 1.00 88.94 84 ALA A C 1
ATOM 650 O O . ALA A 1 84 ? -40.375 3.639 25.425 1.00 88.94 84 ALA A O 1
ATOM 651 N N . ARG A 1 85 ? -40.104 2.726 23.397 1.00 89.12 85 ARG A N 1
ATOM 652 C CA . ARG A 1 85 ? -41.047 1.610 23.616 1.00 89.12 85 ARG A CA 1
ATOM 653 C C . ARG A 1 85 ? -40.599 0.687 24.751 1.00 89.12 85 ARG A C 1
ATOM 655 O O . ARG A 1 85 ? -41.418 -0.002 25.360 1.00 89.12 85 ARG A O 1
ATOM 662 N N . LYS A 1 86 ? -39.297 0.656 25.056 1.00 90.12 86 LYS A N 1
ATOM 663 C CA . LYS A 1 86 ? -38.751 -0.131 26.169 1.00 90.12 86 LYS A CA 1
ATOM 664 C C . LYS A 1 86 ? -39.033 0.506 27.529 1.00 90.12 86 LYS A C 1
ATOM 666 O O . LYS A 1 86 ? -38.996 -0.219 28.518 1.00 90.12 86 LYS A O 1
ATOM 671 N N . LEU A 1 87 ? -39.361 1.797 27.601 1.00 86.38 87 LEU A N 1
ATOM 672 C CA . LEU A 1 87 ? -39.748 2.453 28.857 1.00 86.38 87 LEU A CA 1
ATOM 673 C C . LEU A 1 87 ? -41.117 1.964 29.349 1.00 86.38 87 LEU A C 1
ATOM 675 O O . LEU A 1 87 ? -41.296 1.732 30.539 1.00 86.38 87 LEU A O 1
ATOM 679 N N . ASP A 1 88 ? -42.050 1.708 28.433 1.00 76.75 88 ASP A N 1
ATOM 680 C CA . ASP A 1 88 ? -43.399 1.257 28.799 1.00 76.75 88 ASP A CA 1
ATOM 681 C C . ASP A 1 88 ? -43.439 -0.240 29.163 1.00 76.75 88 ASP A C 1
ATOM 683 O O . ASP A 1 88 ? -44.230 -0.684 29.999 1.00 76.75 88 ASP A O 1
ATOM 687 N N . ALA A 1 89 ? -42.564 -1.045 28.547 1.00 71.06 89 ALA A N 1
ATOM 688 C CA . ALA A 1 89 ? -42.637 -2.506 28.600 1.00 71.06 89 ALA A CA 1
ATOM 689 C C . ALA A 1 89 ? -41.406 -3.210 29.202 1.00 71.06 89 ALA A C 1
ATOM 691 O O . ALA A 1 89 ? -41.480 -4.410 29.465 1.00 71.06 89 ALA A O 1
ATOM 692 N N . GLY A 1 90 ? -40.296 -2.521 29.477 1.00 82.12 90 GLY A N 1
ATOM 693 C CA . GLY A 1 90 ? -39.026 -3.177 29.823 1.00 82.12 90 GLY A CA 1
ATOM 694 C C . GLY A 1 90 ? -38.191 -2.507 30.913 1.00 82.12 90 GLY A C 1
ATOM 695 O O . GLY A 1 90 ? -37.551 -3.231 31.667 1.00 82.12 90 GLY A O 1
ATOM 696 N N . ILE A 1 91 ? -38.201 -1.176 31.042 1.00 92.62 91 ILE A N 1
ATOM 697 C CA . ILE A 1 91 ? -37.346 -0.426 31.978 1.00 92.62 91 ILE A CA 1
ATOM 698 C C . ILE A 1 91 ? -38.194 0.470 32.870 1.00 92.62 91 ILE A C 1
ATOM 700 O O . ILE A 1 91 ? -38.933 1.311 32.374 1.00 92.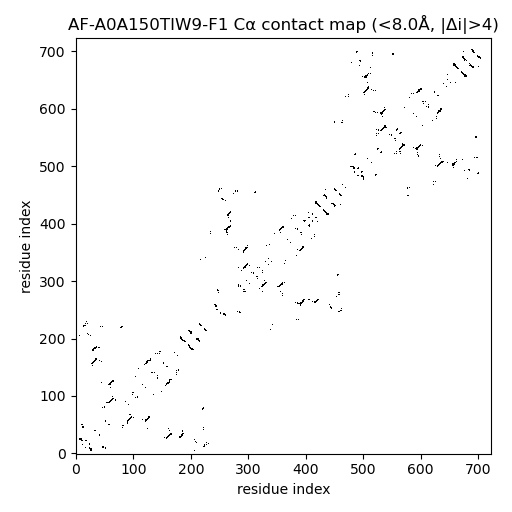62 91 ILE A O 1
ATOM 704 N N . GLN A 1 92 ? -38.024 0.354 34.184 1.00 91.06 92 GLN A N 1
ATOM 705 C CA . GLN A 1 92 ? -38.658 1.245 35.149 1.00 91.06 92 GLN A CA 1
ATOM 706 C C . GLN A 1 92 ? -37.609 2.094 35.870 1.00 91.06 92 GLN A C 1
ATOM 708 O O . GLN A 1 92 ? -36.701 1.552 36.496 1.00 91.06 92 GLN A O 1
ATOM 713 N N . PHE A 1 93 ? -37.769 3.418 35.824 1.00 89.94 93 PHE A N 1
ATOM 714 C CA . PHE A 1 93 ? -36.969 4.354 36.614 1.00 89.94 93 PHE A CA 1
ATOM 715 C C . PHE A 1 93 ? -37.658 4.666 37.944 1.00 89.94 93 PHE A C 1
ATOM 717 O O . PHE A 1 93 ? -38.866 4.907 37.978 1.00 89.94 93 PHE A O 1
ATOM 724 N N . VAL A 1 94 ? -36.895 4.673 39.035 1.00 90.06 94 VAL A N 1
ATOM 725 C CA . VAL A 1 94 ? -37.391 4.939 40.391 1.00 90.06 94 VAL A CA 1
ATOM 726 C C . VAL A 1 94 ? -36.463 5.929 41.087 1.00 90.06 94 VAL A C 1
ATOM 728 O O . VAL A 1 94 ? -35.255 5.720 41.138 1.00 90.06 94 VAL A O 1
ATOM 731 N N . ASP A 1 95 ? -37.022 7.004 41.637 1.00 87.75 95 ASP A N 1
ATOM 732 C CA . ASP A 1 95 ? -36.277 7.998 42.416 1.00 87.75 95 ASP A CA 1
ATOM 733 C C . ASP A 1 95 ? -36.201 7.572 43.893 1.00 87.75 95 ASP A C 1
ATOM 735 O O . ASP A 1 95 ? -37.208 7.525 44.604 1.00 87.75 95 ASP A O 1
ATOM 739 N N . LEU A 1 96 ? -34.994 7.246 44.358 1.00 88.12 96 LEU A N 1
ATOM 740 C CA . LEU A 1 96 ? -34.690 6.948 45.756 1.00 88.12 96 LEU A CA 1
ATOM 741 C C . LEU A 1 96 ? -34.356 8.201 46.566 1.00 88.12 96 LEU A C 1
ATOM 743 O O . LEU A 1 96 ? -34.414 8.144 47.793 1.00 88.12 96 LEU A O 1
ATOM 747 N N . GLY A 1 97 ? -34.011 9.323 45.936 1.00 83.00 97 GLY A N 1
ATOM 748 C CA . GLY A 1 97 ? -33.525 10.529 46.603 1.00 83.00 97 GLY A CA 1
ATOM 749 C C . GLY A 1 97 ? -34.515 11.106 47.607 1.00 83.00 97 GLY A C 1
ATOM 750 O O . GLY A 1 97 ? -34.126 11.505 48.706 1.00 83.00 97 GLY A O 1
ATOM 751 N N . ALA A 1 98 ? -35.808 11.106 47.272 1.00 81.25 98 ALA A N 1
ATOM 752 C CA . ALA A 1 98 ? -36.862 11.538 48.189 1.00 81.25 98 ALA A CA 1
ATOM 753 C C . ALA A 1 98 ? -36.925 10.675 49.463 1.00 81.25 98 ALA A C 1
ATOM 755 O O . ALA A 1 98 ? -36.988 11.213 50.570 1.00 81.25 98 ALA A O 1
ATOM 756 N N . ILE A 1 99 ? -36.865 9.347 49.322 1.00 87.56 99 ILE A N 1
ATOM 757 C CA . ILE A 1 99 ? -36.917 8.419 50.460 1.00 87.56 99 ILE A CA 1
ATOM 758 C C . ILE A 1 99 ? -35.607 8.408 51.244 1.00 87.56 99 ILE A C 1
ATOM 760 O O . ILE A 1 99 ? -35.658 8.378 52.471 1.00 87.56 99 ILE A O 1
ATOM 764 N N . LEU A 1 100 ? -34.456 8.496 50.575 1.00 85.50 100 LEU A N 1
ATOM 765 C CA . LEU A 1 100 ? -33.145 8.580 51.220 1.00 85.50 100 LEU A CA 1
ATOM 766 C C . LEU A 1 100 ? -33.062 9.787 52.161 1.00 85.50 100 LEU A C 1
ATOM 768 O O . LEU A 1 100 ? -32.645 9.631 53.306 1.00 85.50 100 LEU A O 1
ATOM 772 N N . ARG A 1 101 ? -33.543 10.963 51.728 1.00 81.75 101 ARG A N 1
ATOM 773 C CA . ARG A 1 101 ? -33.591 12.171 52.576 1.00 81.75 101 ARG A CA 1
ATOM 774 C C . ARG A 1 101 ? -34.554 12.041 53.756 1.00 81.75 101 ARG A C 1
ATOM 776 O O . ARG A 1 101 ? -34.270 12.561 54.827 1.00 81.75 101 ARG A O 1
ATOM 783 N N . ALA A 1 102 ? -35.698 11.385 53.558 1.00 85.38 102 ALA A N 1
ATOM 784 C CA . ALA A 1 102 ? -36.758 11.331 54.565 1.00 85.38 102 ALA A CA 1
ATOM 785 C C . ALA A 1 102 ? -36.607 10.179 55.575 1.00 85.38 102 ALA A C 1
ATOM 787 O O . ALA A 1 102 ? -37.017 10.315 56.725 1.00 85.38 102 ALA A O 1
ATOM 788 N N . LYS A 1 103 ? -36.087 9.022 55.145 1.00 86.81 103 LYS A N 1
ATOM 789 C CA . LYS A 1 103 ? -36.112 7.755 55.902 1.00 86.81 103 LYS A CA 1
ATOM 790 C C . LYS A 1 103 ? -34.759 7.028 55.954 1.00 86.81 103 LYS A C 1
ATOM 792 O O . LYS A 1 103 ? -34.704 5.920 56.486 1.00 86.81 103 LYS A O 1
ATOM 797 N N . GLY A 1 104 ? -33.688 7.621 55.420 1.00 88.50 104 GLY A N 1
ATOM 798 C CA . GLY A 1 104 ? -32.332 7.064 55.470 1.00 88.50 104 GLY A CA 1
ATOM 799 C C . GLY A 1 104 ? -32.157 5.735 54.721 1.00 88.50 104 GLY A C 1
ATOM 800 O O . GLY A 1 104 ? -32.966 5.368 53.862 1.00 88.50 104 GLY A O 1
ATOM 801 N N . LEU A 1 105 ? -31.084 5.013 55.064 1.00 89.88 105 LEU A N 1
ATOM 802 C CA . LEU A 1 105 ? -30.670 3.752 54.429 1.00 89.88 105 LEU A CA 1
ATOM 803 C C . LEU A 1 105 ? -31.747 2.658 54.529 1.00 89.88 105 LEU A C 1
ATOM 805 O O . LEU A 1 105 ? -32.090 2.040 53.521 1.00 89.88 105 LEU A O 1
ATOM 809 N N . ASP A 1 106 ? -32.346 2.472 55.708 1.00 89.38 106 ASP A N 1
ATOM 810 C CA . ASP A 1 106 ? -33.389 1.460 55.940 1.00 89.38 106 ASP A CA 1
ATOM 811 C C . ASP A 1 106 ? -34.643 1.705 55.091 1.00 89.38 106 ASP A C 1
ATOM 813 O O . ASP A 1 106 ? -35.263 0.770 54.573 1.00 89.38 106 ASP A O 1
ATOM 817 N N . GLY A 1 107 ? -35.035 2.974 54.942 1.00 90.12 107 GLY A N 1
ATOM 818 C CA . GLY A 1 107 ? -36.154 3.361 54.088 1.00 90.12 107 GLY A CA 1
ATOM 819 C C . GLY A 1 107 ? -35.884 3.040 52.621 1.00 90.12 107 GLY A C 1
ATOM 820 O O . GLY A 1 107 ? -36.752 2.488 51.941 1.00 90.12 107 GLY A O 1
ATOM 821 N N . ALA A 1 108 ? -34.671 3.339 52.151 1.00 91.38 108 ALA A N 1
ATOM 822 C CA . ALA A 1 108 ? -34.248 3.035 50.791 1.00 91.38 108 ALA A CA 1
ATOM 823 C C . ALA A 1 108 ? -34.168 1.522 50.540 1.00 91.38 108 ALA A C 1
ATOM 825 O O . ALA A 1 108 ? -34.690 1.057 49.529 1.00 91.38 108 ALA A O 1
ATOM 826 N N . PHE A 1 109 ? -33.615 0.741 51.477 1.00 92.69 109 PHE A N 1
ATOM 827 C CA . PHE A 1 109 ? -33.580 -0.723 51.392 1.00 92.69 109 PHE A CA 1
ATOM 828 C C . PHE A 1 109 ? -34.982 -1.312 51.203 1.00 92.69 109 PHE A C 1
ATOM 830 O O . PHE A 1 109 ? -35.216 -2.093 50.278 1.00 92.69 109 PHE A O 1
ATOM 837 N N . LYS A 1 110 ? -35.943 -0.899 52.042 1.00 93.12 110 LYS A N 1
ATOM 838 C CA . LYS A 1 110 ? -37.332 -1.375 51.951 1.00 93.12 110 LYS A CA 1
ATOM 839 C C . LYS A 1 110 ? -37.952 -1.048 50.593 1.00 93.12 110 LYS A C 1
ATOM 841 O O . LYS A 1 110 ? -38.552 -1.935 49.990 1.00 93.12 110 LYS A O 1
ATOM 846 N N . LEU A 1 111 ? -37.761 0.177 50.098 1.00 92.50 111 LEU A N 1
ATOM 847 C CA . LEU A 1 111 ? -38.293 0.603 48.801 1.00 92.50 111 LEU A CA 1
ATOM 848 C C . LEU A 1 111 ? -37.676 -0.182 47.633 1.00 92.50 111 LEU A C 1
ATOM 850 O O . LEU A 1 111 ? -38.401 -0.599 46.725 1.00 92.50 111 LEU A O 1
ATOM 854 N N . ILE A 1 112 ? -36.356 -0.400 47.664 1.00 93.94 112 ILE A N 1
ATOM 855 C CA . ILE A 1 112 ? -35.636 -1.186 46.655 1.00 93.94 112 ILE A CA 1
ATOM 856 C C . ILE A 1 112 ? -36.196 -2.611 46.618 1.00 93.94 112 ILE A C 1
ATOM 858 O O . ILE A 1 112 ? -36.607 -3.093 45.561 1.00 93.94 112 ILE A O 1
ATOM 862 N N . MET A 1 113 ? -36.287 -3.268 47.777 1.00 94.06 113 MET A N 1
ATOM 863 C CA . MET A 1 113 ? -36.771 -4.646 47.867 1.00 94.06 113 MET A CA 1
ATOM 864 C C . MET A 1 113 ? -38.254 -4.784 47.507 1.00 94.06 113 MET A C 1
ATOM 866 O O . MET A 1 113 ? -38.643 -5.796 46.925 1.00 94.06 113 MET A O 1
ATOM 870 N N . GLU A 1 114 ? -39.087 -3.789 47.817 1.00 94.19 114 GLU A N 1
ATOM 871 C CA . GLU A 1 114 ? -40.491 -3.752 47.396 1.00 94.19 114 GLU A CA 1
ATOM 872 C C . GLU A 1 114 ? -40.612 -3.738 45.865 1.00 94.19 114 GLU A C 1
ATOM 874 O O . GLU A 1 114 ? -41.344 -4.549 45.290 1.00 94.19 114 GLU A O 1
ATOM 879 N N . HIS A 1 115 ? -39.837 -2.884 45.191 1.00 94.19 115 HIS A N 1
ATOM 880 C CA . HIS A 1 115 ? -39.840 -2.820 43.731 1.00 94.19 115 HIS A CA 1
ATOM 881 C C . HIS A 1 115 ? -39.257 -4.082 43.093 1.00 94.19 115 HIS A C 1
ATOM 883 O O . HIS A 1 115 ? -39.834 -4.585 42.131 1.00 94.19 115 HIS A O 1
ATOM 889 N N . ILE A 1 116 ? -38.177 -4.648 43.641 1.00 93.50 116 ILE A N 1
ATOM 890 C CA . ILE A 1 116 ? -37.610 -5.915 43.152 1.00 93.50 116 ILE A CA 1
ATOM 891 C C . ILE A 1 116 ? -38.648 -7.038 43.245 1.00 93.50 116 ILE A C 1
ATOM 893 O O . ILE A 1 116 ? -38.866 -7.747 42.264 1.00 93.50 116 ILE A O 1
ATOM 897 N N . LYS A 1 117 ? -39.352 -7.164 44.378 1.00 92.62 117 LYS A N 1
ATOM 898 C CA . LYS A 1 117 ? -40.415 -8.169 44.565 1.00 92.62 117 LYS A CA 1
ATOM 899 C C . LYS A 1 117 ? -41.563 -7.996 43.571 1.00 92.62 117 LYS A C 1
ATOM 901 O O . LYS A 1 117 ? -42.093 -8.989 43.070 1.00 92.62 117 LYS A O 1
ATOM 906 N N . LYS A 1 118 ? -41.951 -6.747 43.295 1.00 92.00 118 LYS A N 1
ATOM 907 C CA . LYS A 1 118 ? -43.055 -6.409 42.388 1.00 92.00 118 LYS A CA 1
ATOM 908 C C . LYS A 1 118 ? -42.694 -6.628 40.917 1.00 92.00 118 LYS A C 1
ATOM 910 O O . LYS A 1 118 ? -43.496 -7.177 40.169 1.00 92.00 118 LYS A O 1
ATOM 915 N N . VAL A 1 119 ? -41.506 -6.189 40.505 1.00 91.88 119 VAL A N 1
ATOM 916 C CA . VAL A 1 119 ? -41.076 -6.150 39.097 1.00 91.88 119 VAL A CA 1
ATOM 917 C C . VAL A 1 119 ? -40.390 -7.446 38.669 1.00 91.88 119 VAL A C 1
ATOM 919 O O . VAL A 1 119 ? -40.494 -7.822 37.503 1.00 91.88 119 VAL A O 1
ATOM 922 N N . LYS A 1 120 ? -39.713 -8.135 39.599 1.00 92.31 120 LYS A N 1
ATOM 923 C CA . LYS A 1 120 ? -38.836 -9.292 39.344 1.00 92.31 120 LYS A CA 1
ATOM 924 C C . LYS A 1 120 ? -37.832 -9.003 38.216 1.00 92.31 120 LYS A C 1
ATOM 926 O O . LYS A 1 120 ? -37.846 -9.682 37.186 1.00 92.31 120 LYS A O 1
ATOM 931 N N . PRO A 1 121 ? -37.016 -7.942 38.358 1.00 94.19 121 PRO A N 1
ATOM 932 C CA . PRO A 1 121 ? -36.127 -7.504 37.295 1.00 94.19 121 PRO A CA 1
ATOM 933 C C . PRO A 1 121 ? -34.994 -8.506 37.069 1.00 94.19 121 PRO A C 1
ATOM 935 O O . PRO A 1 121 ? -34.496 -9.108 38.009 1.00 94.19 121 PRO A O 1
ATOM 938 N N . ALA A 1 122 ? -34.543 -8.647 35.826 1.00 92.50 122 ALA A N 1
ATOM 939 C CA . ALA A 1 122 ? -33.312 -9.369 35.518 1.00 92.50 122 ALA A CA 1
ATOM 940 C C . ALA A 1 122 ? -32.068 -8.501 35.774 1.00 92.50 122 ALA A C 1
ATOM 942 O O . ALA A 1 122 ? -31.007 -9.033 36.113 1.00 92.50 122 ALA A O 1
ATOM 943 N N . LEU A 1 123 ? -32.204 -7.178 35.598 1.00 95.25 123 LEU A N 1
ATOM 944 C CA . LEU A 1 123 ? -31.150 -6.194 35.833 1.00 95.25 123 LEU A CA 1
ATOM 945 C C . LEU A 1 123 ? -31.614 -5.107 36.806 1.00 95.25 123 LEU A C 1
ATOM 947 O O . LEU A 1 123 ? -32.705 -4.552 36.651 1.00 95.25 123 LEU A O 1
ATOM 951 N N . VAL A 1 124 ? -30.753 -4.765 37.759 1.00 96.38 124 VAL A N 1
ATOM 952 C CA . VAL A 1 124 ? -30.956 -3.654 38.696 1.00 96.38 124 VAL A CA 1
ATOM 953 C C . VAL A 1 124 ? -29.793 -2.678 38.574 1.00 96.38 124 VAL A C 1
ATOM 955 O O . VAL A 1 124 ? -28.639 -3.090 38.509 1.00 96.38 124 VAL A O 1
ATOM 958 N N . VAL A 1 125 ? -30.079 -1.380 38.564 1.00 95.31 125 VAL A N 1
ATOM 959 C CA . VAL A 1 125 ? -29.062 -0.323 38.588 1.00 95.31 125 VAL A CA 1
ATOM 960 C C . VAL A 1 125 ? -29.323 0.608 39.756 1.00 95.31 125 VAL A C 1
ATOM 962 O O . VAL A 1 125 ? -30.470 0.970 39.996 1.00 95.31 125 VAL A O 1
ATOM 965 N N . ILE A 1 126 ? -28.266 1.019 40.454 1.00 93.44 126 ILE A N 1
ATOM 966 C CA . ILE A 1 126 ? -28.312 2.077 41.465 1.00 93.44 126 ILE A CA 1
ATOM 967 C C . ILE A 1 126 ? -27.302 3.167 41.085 1.00 93.44 126 ILE A C 1
ATOM 969 O O . ILE A 1 126 ? -26.090 2.950 41.173 1.00 93.44 126 ILE A O 1
ATOM 973 N N . ASP A 1 127 ? -27.807 4.331 40.666 1.00 90.25 127 ASP A N 1
ATOM 974 C CA . ASP A 1 127 ? -27.027 5.475 40.181 1.00 90.25 127 ASP A CA 1
ATOM 975 C C . ASP A 1 127 ? -27.328 6.759 40.994 1.00 90.25 127 ASP A C 1
ATOM 977 O O . ASP A 1 127 ? -28.396 7.351 40.859 1.00 90.25 127 ASP A O 1
ATOM 981 N N . SER A 1 128 ? -26.455 7.245 41.877 1.00 87.62 128 SER A N 1
ATOM 982 C CA . SER A 1 128 ? -25.178 6.663 42.307 1.00 87.62 128 SER A CA 1
ATOM 983 C C . SER A 1 128 ? -25.277 6.014 43.690 1.00 87.62 128 SER A C 1
ATOM 985 O O . SER A 1 128 ? -25.977 6.492 44.586 1.00 87.62 128 SER A O 1
ATOM 987 N N . PHE A 1 129 ? -24.539 4.923 43.876 1.00 87.44 129 PHE A N 1
ATOM 988 C CA . PHE A 1 129 ? -24.379 4.207 45.136 1.00 87.44 129 PHE A CA 1
ATOM 989 C C . PHE A 1 129 ? -23.544 4.990 46.166 1.00 87.44 129 PHE A C 1
ATOM 991 O O . PHE A 1 129 ? -23.658 4.750 47.363 1.00 87.44 129 PHE A O 1
ATOM 998 N N . LYS A 1 130 ? -22.736 5.965 45.729 1.00 83.38 130 LYS A N 1
ATOM 999 C CA . LYS A 1 130 ? -21.914 6.792 46.630 1.00 83.38 130 LYS A CA 1
ATOM 1000 C C . LYS A 1 130 ? -22.749 7.545 47.671 1.00 83.38 130 LYS A C 1
ATOM 1002 O O . LYS A 1 130 ? -22.335 7.678 48.811 1.00 83.38 130 LYS A O 1
ATOM 1007 N N . VAL A 1 131 ? -23.977 7.916 47.316 1.00 85.12 131 VAL A N 1
ATOM 1008 C CA . VAL A 1 131 ? -24.920 8.567 48.235 1.00 85.12 131 VAL A CA 1
ATOM 1009 C C . VAL A 1 131 ? -25.184 7.747 49.505 1.00 85.12 131 VAL A C 1
ATOM 1011 O O . VAL A 1 131 ? -25.417 8.319 50.565 1.00 85.12 131 VAL A O 1
ATOM 1014 N N . PHE A 1 132 ? -25.165 6.414 49.421 1.00 87.31 132 PHE A N 1
ATOM 1015 C CA . PHE A 1 132 ? -25.359 5.564 50.599 1.00 87.31 132 PHE A CA 1
ATOM 1016 C C . PHE A 1 132 ? -24.143 5.606 51.532 1.00 87.31 132 PHE A C 1
ATOM 1018 O O . PHE A 1 132 ? -24.323 5.537 52.742 1.00 87.31 132 PHE A O 1
ATOM 1025 N N . ASP A 1 133 ? -22.937 5.751 50.977 1.00 83.38 133 ASP A N 1
ATOM 1026 C CA . ASP A 1 133 ? -21.693 5.948 51.733 1.00 83.38 133 ASP A CA 1
ATOM 1027 C C . ASP A 1 133 ? -21.730 7.296 52.470 1.00 83.38 133 ASP A C 1
ATOM 1029 O O . ASP A 1 133 ? -21.560 7.342 53.685 1.00 83.38 133 ASP A O 1
ATOM 1033 N N . ASP A 1 134 ? -22.100 8.370 51.761 1.00 83.44 134 ASP A N 1
ATOM 1034 C CA . ASP A 1 134 ? -22.171 9.732 52.310 1.00 83.44 134 ASP A CA 1
ATOM 1035 C C . ASP A 1 134 ? -23.228 9.893 53.424 1.00 83.44 134 ASP A C 1
ATOM 1037 O O . ASP A 1 134 ? -23.093 10.750 54.298 1.00 83.44 134 ASP A O 1
ATOM 1041 N N . LEU A 1 135 ? -24.306 9.098 53.391 1.00 85.75 135 LEU A N 1
ATOM 1042 C CA . LEU A 1 135 ? -25.401 9.148 54.371 1.00 85.75 135 LEU A CA 1
ATOM 1043 C C . LEU A 1 135 ? -25.239 8.168 55.540 1.00 85.75 135 LEU A C 1
ATOM 1045 O O . LEU A 1 135 ? -26.005 8.255 56.505 1.00 85.75 135 LEU A O 1
ATOM 1049 N N . ALA A 1 136 ? -24.301 7.222 55.465 1.00 86.88 136 ALA A N 1
ATOM 1050 C CA . ALA A 1 136 ? -24.092 6.263 56.540 1.00 86.88 136 ALA A CA 1
ATOM 1051 C C . ALA A 1 136 ? -23.459 6.947 57.757 1.00 86.88 136 ALA A C 1
ATOM 1053 O O . ALA A 1 136 ? -22.504 7.712 57.642 1.00 86.88 136 ALA A O 1
ATOM 1054 N N . LYS A 1 137 ? -23.958 6.643 58.956 1.00 86.69 137 LYS A N 1
ATOM 1055 C CA . LYS A 1 137 ? -23.439 7.214 60.208 1.00 86.69 137 LYS A CA 1
ATOM 1056 C C . LYS A 1 137 ? -22.125 6.567 60.629 1.00 86.69 137 LYS A C 1
ATOM 1058 O O . LYS A 1 137 ? -21.342 7.182 61.348 1.00 86.69 137 LYS A O 1
ATOM 1063 N N . SER A 1 138 ? -21.893 5.319 60.221 1.00 87.75 138 SER A N 1
ATOM 1064 C CA . SER A 1 138 ? -20.638 4.607 60.457 1.00 87.75 138 SER A CA 1
ATOM 1065 C C . SER A 1 138 ? -20.332 3.600 59.349 1.00 87.75 138 SER A C 1
ATOM 1067 O O . SER A 1 138 ? -21.213 3.168 58.598 1.00 87.75 138 SER A O 1
ATOM 1069 N N . LYS A 1 139 ? -19.068 3.164 59.280 1.00 83.75 139 LYS A N 1
ATOM 1070 C CA . LYS A 1 139 ? -18.651 2.098 58.359 1.00 83.75 139 LYS A CA 1
ATOM 1071 C C . LYS A 1 139 ? -19.320 0.758 58.678 1.00 83.75 139 LYS A C 1
ATOM 1073 O O . LYS A 1 139 ? -19.521 -0.034 57.756 1.00 83.75 139 LYS A O 1
ATOM 1078 N N . GLU A 1 140 ? -19.665 0.478 59.940 1.00 86.06 140 GLU A N 1
ATOM 1079 C CA . GLU A 1 140 ? -20.430 -0.728 60.285 1.00 86.06 140 GLU A CA 1
ATOM 1080 C C . GLU A 1 140 ? -21.859 -0.675 59.743 1.00 86.06 140 GLU A C 1
ATOM 1082 O O . GLU A 1 140 ? -22.329 -1.680 59.209 1.00 86.06 140 GLU A O 1
ATOM 1087 N N . GLU A 1 141 ? -22.532 0.478 59.838 1.00 88.75 141 GLU A N 1
ATOM 1088 C CA . GLU A 1 141 ? -23.884 0.660 59.295 1.00 88.75 141 GLU A CA 1
ATOM 1089 C C . GLU A 1 141 ? -23.886 0.453 57.777 1.00 88.75 141 GLU A C 1
ATOM 1091 O O . GLU A 1 141 ? -24.666 -0.355 57.266 1.00 88.75 141 GLU A O 1
ATOM 1096 N N . LEU A 1 142 ? -22.942 1.083 57.067 1.00 88.31 142 LEU A N 1
ATOM 1097 C CA . LEU A 1 142 ? -22.781 0.896 55.626 1.00 88.31 142 LEU A CA 1
ATOM 1098 C C . LEU A 1 142 ? -22.487 -0.563 55.270 1.00 88.31 142 LEU A C 1
ATOM 1100 O O . LEU A 1 142 ? -23.081 -1.116 54.347 1.00 88.31 142 LEU A O 1
ATOM 1104 N N . ARG A 1 143 ? -21.579 -1.215 56.008 1.00 87.25 143 ARG A N 1
ATOM 1105 C CA . ARG A 1 143 ? -21.241 -2.626 55.789 1.00 87.25 143 ARG A CA 1
ATOM 1106 C C . ARG A 1 143 ? -22.477 -3.507 55.935 1.00 87.25 143 ARG A C 1
ATOM 1108 O O . ARG A 1 143 ? -22.724 -4.334 55.060 1.00 87.25 143 ARG A O 1
ATOM 1115 N N . LYS A 1 144 ? -23.243 -3.331 57.015 1.00 89.50 144 LYS A N 1
ATOM 1116 C CA . LYS A 1 144 ? -24.475 -4.087 57.269 1.00 89.50 144 LYS A CA 1
ATOM 1117 C C . LYS A 1 144 ? -25.483 -3.881 56.137 1.00 89.50 144 LYS A C 1
ATOM 1119 O O . LYS A 1 144 ? -25.964 -4.866 55.583 1.00 89.50 144 LYS A O 1
ATOM 1124 N N . PHE A 1 145 ? -25.720 -2.630 55.743 1.00 90.94 145 PHE A N 1
ATOM 1125 C CA . PHE A 1 145 ? -26.602 -2.286 54.629 1.00 90.94 145 PHE A CA 1
ATOM 1126 C C . PHE A 1 145 ? -26.170 -2.962 53.318 1.00 90.94 145 PHE A C 1
ATOM 1128 O O . PHE A 1 145 ? -26.983 -3.610 52.660 1.00 90.94 145 PHE A O 1
ATOM 1135 N N . CYS A 1 146 ? -24.885 -2.878 52.955 1.00 89.50 146 CYS A N 1
ATOM 1136 C CA . CYS A 1 146 ? -24.359 -3.507 51.744 1.00 89.50 146 CYS A CA 1
ATOM 1137 C C . CYS A 1 146 ? -24.535 -5.033 51.761 1.00 89.50 146 CYS A C 1
ATOM 1139 O O . CYS A 1 146 ? -24.885 -5.607 50.732 1.00 89.50 146 CYS A O 1
ATOM 1141 N N . TYR A 1 147 ? -24.327 -5.694 52.907 1.00 88.75 147 TYR A N 1
ATOM 1142 C CA . TYR A 1 147 ? -24.550 -7.138 53.040 1.00 88.75 147 TYR A CA 1
ATOM 1143 C C . TYR A 1 147 ? -26.024 -7.510 52.880 1.00 88.75 147 TYR A C 1
ATOM 1145 O O . TYR A 1 147 ? -26.340 -8.417 52.113 1.00 88.75 147 TYR A O 1
ATOM 1153 N N . GLU A 1 148 ? -26.926 -6.813 53.570 1.00 90.62 148 GLU A N 1
ATOM 1154 C CA . GLU A 1 148 ? -28.366 -7.078 53.487 1.00 90.62 148 GLU A CA 1
ATOM 1155 C C . GLU A 1 148 ? -28.895 -6.852 52.066 1.00 90.62 148 GLU A C 1
ATOM 1157 O O . GLU A 1 148 ? -29.638 -7.685 51.539 1.00 90.62 148 GLU A O 1
ATOM 1162 N N . LEU A 1 149 ? -28.458 -5.773 51.411 1.00 90.81 149 LEU A N 1
ATOM 1163 C CA . LEU A 1 149 ? -28.804 -5.481 50.024 1.00 90.81 149 LEU A CA 1
ATOM 1164 C C . LEU A 1 149 ? -28.257 -6.542 49.069 1.00 90.81 149 LEU A C 1
ATOM 1166 O O . LEU A 1 149 ? -29.001 -7.040 48.227 1.00 90.81 149 LEU A O 1
ATOM 1170 N N . ALA A 1 150 ? -26.990 -6.929 49.215 1.00 87.56 150 ALA A N 1
ATOM 1171 C CA . ALA A 1 150 ? -26.373 -7.936 48.362 1.00 87.56 150 ALA A CA 1
ATOM 1172 C C . ALA A 1 150 ? -27.050 -9.307 48.505 1.00 87.56 150 ALA A C 1
ATOM 1174 O O . ALA A 1 150 ? -27.354 -9.938 47.496 1.00 87.56 150 ALA A O 1
ATOM 1175 N N . ILE A 1 151 ? -27.350 -9.749 49.732 1.00 87.94 151 ILE A N 1
ATOM 1176 C CA . ILE A 1 151 ? -28.097 -10.994 49.987 1.00 87.94 151 ILE A CA 1
ATOM 1177 C C . ILE A 1 151 ? -29.491 -10.915 49.361 1.00 87.94 151 ILE A C 1
ATOM 1179 O O . ILE A 1 151 ? -29.926 -11.866 48.709 1.00 87.94 151 ILE A O 1
ATOM 1183 N N . GLY A 1 152 ? -30.170 -9.775 49.521 1.00 88.06 152 GLY A N 1
ATOM 1184 C CA . GLY A 1 152 ? -31.461 -9.519 48.898 1.00 88.06 152 GLY A CA 1
ATOM 1185 C C . GLY A 1 152 ? -31.404 -9.691 47.382 1.00 88.06 152 GLY A C 1
ATOM 1186 O O . GLY A 1 152 ? -32.180 -10.463 46.833 1.00 88.06 152 GLY A O 1
ATOM 1187 N N . LEU A 1 153 ? -30.461 -9.033 46.710 1.00 90.00 153 LEU A N 1
ATOM 1188 C CA . LEU A 1 153 ? -30.290 -9.094 45.254 1.00 90.00 153 LEU A CA 1
ATOM 1189 C C . LEU A 1 153 ? -29.891 -10.493 44.761 1.00 90.00 153 LEU A C 1
ATOM 1191 O O . LEU A 1 153 ? -30.451 -10.987 43.781 1.00 90.00 153 LEU A O 1
ATOM 1195 N N . MET A 1 154 ? -28.972 -11.161 45.467 1.00 84.94 154 MET A N 1
ATOM 1196 C CA . MET A 1 154 ? -28.533 -12.521 45.141 1.00 84.94 154 MET A CA 1
ATOM 1197 C C . MET A 1 154 ? -29.684 -13.530 45.219 1.00 84.94 154 MET A C 1
ATOM 1199 O O . MET A 1 154 ? -29.799 -14.386 44.346 1.00 84.94 154 MET A O 1
ATOM 1203 N N . ALA A 1 155 ? -30.573 -13.408 46.211 1.00 87.88 155 ALA A N 1
ATOM 1204 C CA . ALA A 1 155 ? -31.733 -14.291 46.352 1.00 87.88 155 ALA A CA 1
ATOM 1205 C C . ALA A 1 155 ? -32.725 -14.194 45.176 1.00 87.88 155 ALA A C 1
ATOM 1207 O O . ALA A 1 155 ? -33.482 -15.132 44.935 1.00 87.88 155 ALA A O 1
ATOM 1208 N N . TRP A 1 156 ? -32.721 -13.076 44.443 1.00 88.62 156 TRP A N 1
ATOM 1209 C CA . TRP A 1 156 ? -33.552 -12.859 43.255 1.00 88.62 156 TRP A CA 1
ATOM 1210 C C . TRP A 1 156 ? -32.807 -13.109 41.932 1.00 88.62 156 TRP A C 1
ATOM 1212 O O . TRP A 1 156 ? -33.374 -12.865 40.869 1.00 88.62 156 TRP A O 1
ATOM 1222 N N . GLU A 1 157 ? -31.558 -13.593 41.981 1.00 87.31 157 GLU A N 1
ATOM 1223 C CA . GLU A 1 157 ? -30.689 -13.837 40.815 1.00 87.31 157 GLU A CA 1
ATOM 1224 C C . GLU A 1 157 ? -30.557 -12.620 39.873 1.00 87.31 157 GLU A C 1
ATOM 1226 O O . GLU A 1 157 ? -30.385 -12.758 38.655 1.00 87.31 157 GLU A O 1
ATOM 1231 N N . THR A 1 158 ? -30.652 -11.405 40.425 1.00 91.19 158 THR A N 1
ATOM 1232 C CA . THR A 1 158 ? -30.626 -10.167 39.639 1.00 91.19 158 THR A CA 1
ATOM 1233 C C . THR A 1 158 ? -29.199 -9.717 39.377 1.00 91.19 158 THR A C 1
ATOM 1235 O O . THR A 1 158 ? -28.420 -9.541 40.316 1.00 91.19 158 THR A O 1
ATOM 1238 N N . THR A 1 159 ? -28.859 -9.451 38.117 1.00 94.81 159 THR A N 1
ATOM 1239 C CA . THR A 1 159 ? -27.556 -8.849 37.799 1.00 94.81 159 THR A CA 1
ATOM 1240 C C . THR A 1 159 ? -27.605 -7.372 38.154 1.00 94.81 159 THR A C 1
ATOM 1242 O O . THR A 1 159 ? -28.478 -6.654 37.668 1.00 94.81 159 THR A O 1
ATOM 1245 N N . THR A 1 160 ? -26.712 -6.915 39.027 1.00 95.62 160 THR A N 1
ATOM 1246 C CA . THR A 1 160 ? -26.832 -5.583 39.630 1.00 95.62 160 THR A CA 1
ATOM 1247 C C . THR A 1 160 ? -25.632 -4.707 39.325 1.00 95.62 160 THR A C 1
ATOM 1249 O O . THR A 1 160 ? -24.499 -5.155 39.472 1.00 95.62 160 THR A O 1
ATOM 1252 N N . PHE A 1 161 ? -25.880 -3.447 38.966 1.00 95.69 161 PHE A N 1
ATOM 1253 C CA . PHE A 1 161 ? -24.855 -2.428 38.767 1.00 95.69 161 PHE A CA 1
ATOM 1254 C C . PHE A 1 161 ? -24.948 -1.331 39.825 1.00 95.69 161 PHE A C 1
ATOM 1256 O O . PHE A 1 161 ? -25.972 -0.659 39.958 1.00 95.69 161 PHE A O 1
ATOM 1263 N N . PHE A 1 162 ? -23.855 -1.114 40.549 1.00 94.06 162 PHE A N 1
ATOM 1264 C CA . PHE A 1 162 ? -23.693 0.011 41.465 1.00 94.06 162 PHE A CA 1
ATOM 1265 C C . PHE A 1 162 ? -22.757 1.039 40.838 1.00 94.06 162 PHE A C 1
ATOM 1267 O O . PHE A 1 162 ? -21.584 0.751 40.598 1.00 94.06 162 PHE A O 1
ATOM 1274 N N . LEU A 1 163 ? -23.268 2.234 40.551 1.00 93.00 163 LEU A N 1
ATOM 1275 C CA . LEU A 1 163 ? -22.478 3.302 39.942 1.00 93.00 163 LEU A CA 1
ATOM 1276 C C . LEU A 1 163 ? -21.957 4.222 41.031 1.00 93.00 163 LEU A C 1
ATOM 1278 O O . LEU A 1 163 ? -22.698 4.596 41.933 1.00 93.00 163 LEU A O 1
ATOM 1282 N N . GLY A 1 164 ? -20.702 4.642 40.955 1.00 89.75 164 GLY A N 1
ATOM 1283 C CA . GLY A 1 164 ? -20.200 5.601 41.930 1.00 89.75 164 GLY A CA 1
ATOM 1284 C C . GLY A 1 164 ? -18.872 6.225 41.562 1.00 89.75 164 GLY A C 1
ATOM 1285 O O . GLY A 1 164 ? -18.167 5.793 40.648 1.00 89.75 164 GLY A O 1
ATOM 1286 N N . GLU A 1 165 ? -18.556 7.292 42.280 1.00 87.44 165 GLU A N 1
ATOM 1287 C CA . GLU A 1 165 ? -17.285 7.996 42.173 1.00 87.44 165 GLU A CA 1
ATOM 1288 C C . GLU A 1 165 ? -16.352 7.485 43.258 1.00 87.44 165 GLU A C 1
ATOM 1290 O O . GLU A 1 165 ? -16.234 8.089 44.322 1.00 87.44 165 GLU A O 1
ATOM 1295 N N . PHE A 1 166 ? -15.739 6.338 42.982 1.00 85.00 166 PHE A N 1
ATOM 1296 C CA . PHE A 1 166 ? -14.796 5.695 43.883 1.00 85.00 166 PHE A CA 1
ATOM 1297 C C . PHE A 1 166 ? -13.371 5.899 43.371 1.00 85.00 166 PHE A C 1
ATOM 1299 O O . PHE A 1 166 ? -13.059 5.558 42.226 1.00 85.00 166 PHE A O 1
ATOM 1306 N N . GLY A 1 167 ? -12.528 6.489 44.211 1.00 79.00 167 GLY A N 1
ATOM 1307 C CA . GLY A 1 167 ? -11.088 6.568 44.016 1.00 79.00 167 GLY A CA 1
ATOM 1308 C C . GLY A 1 167 ? -10.375 5.313 44.516 1.00 79.00 167 GLY A C 1
ATOM 1309 O O . GLY A 1 167 ? -10.979 4.392 45.066 1.00 79.00 167 GLY A O 1
ATOM 1310 N N . GLN A 1 168 ? -9.053 5.287 44.359 1.00 75.44 168 GLN A N 1
ATOM 1311 C CA . GLN A 1 168 ? -8.230 4.144 44.763 1.00 75.44 168 GLN A CA 1
ATOM 1312 C C . GLN A 1 168 ? -8.278 3.898 46.284 1.00 75.44 168 GLN A C 1
ATOM 1314 O O . GLN A 1 168 ? -8.390 2.756 46.719 1.00 75.44 168 GLN A O 1
ATOM 1319 N N . SER A 1 169 ? -8.315 4.970 47.084 1.00 77.06 169 SER A N 1
ATOM 1320 C CA . SER A 1 169 ? -8.486 4.916 48.545 1.00 77.06 169 SER A CA 1
ATOM 1321 C C . SER A 1 169 ? -9.834 4.335 48.984 1.00 77.06 169 SER A C 1
ATOM 1323 O O . SER A 1 169 ? -9.934 3.706 50.040 1.00 77.06 169 SER A O 1
ATOM 1325 N N . ASP A 1 170 ? -10.882 4.528 48.181 1.00 82.19 170 ASP A N 1
ATOM 1326 C CA . ASP A 1 170 ? -12.217 4.014 48.494 1.00 82.19 170 ASP A CA 1
ATOM 1327 C C . ASP A 1 170 ? -12.261 2.498 48.294 1.00 82.19 170 ASP A C 1
ATOM 1329 O O . ASP A 1 170 ? -12.872 1.790 49.089 1.00 82.19 170 ASP A O 1
ATOM 1333 N N . ILE A 1 171 ? -11.553 1.981 47.284 1.00 81.62 171 ILE A N 1
ATOM 1334 C CA . ILE A 1 171 ? -11.480 0.539 46.997 1.00 81.62 171 ILE A CA 1
ATOM 1335 C C . ILE A 1 171 ? -10.883 -0.235 48.179 1.00 81.62 171 ILE A C 1
ATOM 1337 O O . ILE A 1 171 ? -11.349 -1.326 48.504 1.00 81.62 171 ILE A O 1
ATOM 1341 N N . GLU A 1 172 ? -9.879 0.336 48.844 1.00 79.62 172 GLU A N 1
ATOM 1342 C CA . GLU A 1 172 ? -9.201 -0.295 49.981 1.00 79.62 172 GLU A CA 1
ATOM 1343 C C . GLU A 1 172 ? -10.012 -0.221 51.279 1.00 79.62 172 GLU A C 1
ATOM 1345 O O . GLU A 1 172 ? -9.926 -1.111 52.126 1.00 79.62 172 GLU A O 1
ATOM 1350 N N . THR A 1 173 ? -10.798 0.843 51.458 1.00 79.44 173 THR A N 1
ATOM 1351 C CA . THR A 1 173 ? -11.387 1.173 52.762 1.00 79.44 173 THR A CA 1
ATOM 1352 C C . THR A 1 173 ? -12.904 1.010 52.839 1.00 79.44 173 THR A C 1
ATOM 1354 O O . THR A 1 173 ? -13.440 0.956 53.955 1.00 79.44 173 THR A O 1
ATOM 1357 N N . ASN A 1 174 ? -13.601 0.932 51.701 1.00 82.38 174 ASN A N 1
ATOM 1358 C CA . ASN A 1 174 ? -15.053 0.814 51.644 1.00 82.38 174 ASN A CA 1
ATOM 1359 C C . ASN A 1 174 ? -15.482 -0.672 51.663 1.00 82.38 174 ASN A C 1
ATOM 1361 O O . ASN A 1 174 ? -15.043 -1.470 50.828 1.00 82.38 174 ASN A O 1
ATOM 1365 N N . PRO A 1 175 ? -16.368 -1.079 52.596 1.00 83.06 175 PRO A N 1
ATOM 1366 C CA . PRO A 1 175 ? -16.791 -2.472 52.738 1.00 83.06 175 PRO A CA 1
ATOM 1367 C C . PRO A 1 175 ? -17.485 -3.052 51.494 1.00 83.06 175 PRO A C 1
ATOM 1369 O O . PRO A 1 175 ? -17.470 -4.273 51.321 1.00 83.06 175 PRO A O 1
ATOM 1372 N N . LEU A 1 176 ? -18.047 -2.215 50.616 1.00 85.00 176 LEU A N 1
ATOM 1373 C CA . LEU A 1 176 ? -18.724 -2.622 49.382 1.00 85.00 176 LEU A CA 1
ATOM 1374 C C . LEU A 1 176 ? -17.855 -3.540 48.505 1.00 85.00 176 LEU A C 1
ATOM 1376 O O . LEU A 1 176 ? -18.326 -4.569 48.021 1.00 85.00 176 LEU A O 1
ATOM 1380 N N . PHE A 1 177 ? -16.567 -3.221 48.351 1.00 87.88 177 PHE A N 1
ATOM 1381 C CA . PHE A 1 177 ? -15.667 -3.928 47.430 1.00 87.88 177 PHE A CA 1
ATOM 1382 C C . PHE A 1 177 ? -15.333 -5.366 47.860 1.00 87.88 177 PHE A C 1
ATOM 1384 O O . PHE A 1 177 ? -14.923 -6.197 47.038 1.00 87.88 177 PHE A O 1
ATOM 1391 N N . SER A 1 178 ? -15.566 -5.698 49.133 1.00 83.88 178 SER A N 1
ATOM 1392 C CA . SER A 1 178 ? -15.416 -7.065 49.646 1.00 83.88 178 SER A CA 1
ATOM 1393 C C . SER A 1 178 ? -16.579 -7.986 49.245 1.00 83.88 178 SER A C 1
ATOM 1395 O O . SER A 1 178 ? -16.378 -9.192 49.061 1.00 83.88 178 SER A O 1
ATOM 1397 N N . ILE A 1 179 ? -17.768 -7.408 49.043 1.00 86.31 179 ILE A N 1
ATOM 1398 C CA . ILE A 1 179 ? -19.034 -8.124 48.833 1.00 86.31 179 ILE A CA 1
ATOM 1399 C C . ILE A 1 179 ? -19.300 -8.354 47.340 1.00 86.31 179 ILE A C 1
ATOM 1401 O O . ILE A 1 179 ? -19.829 -9.395 46.966 1.00 86.31 179 ILE A O 1
ATOM 1405 N N . ILE A 1 180 ? -18.889 -7.417 46.485 1.00 91.25 180 ILE A N 1
ATOM 1406 C CA . ILE A 1 180 ? -19.174 -7.435 45.043 1.00 91.25 180 ILE A CA 1
ATOM 1407 C C . ILE A 1 180 ? -18.428 -8.556 44.299 1.00 91.25 180 ILE A C 1
ATOM 1409 O O . ILE A 1 180 ? -17.302 -8.952 44.652 1.00 91.25 180 ILE A O 1
ATOM 1413 N N . ASP A 1 181 ? -19.027 -9.004 43.199 1.00 93.12 181 ASP A N 1
ATOM 1414 C CA . ASP A 1 181 ? -18.457 -9.996 42.290 1.00 93.12 181 ASP A CA 1
ATOM 1415 C C . ASP A 1 181 ? -17.526 -9.362 41.262 1.00 93.12 181 ASP A C 1
ATOM 1417 O O . ASP A 1 181 ? -16.472 -9.931 40.964 1.00 93.12 181 ASP A O 1
ATOM 1421 N N . GLY A 1 182 ? -17.896 -8.182 40.756 1.00 93.56 182 GLY A N 1
ATOM 1422 C CA . GLY A 1 182 ? -17.183 -7.484 39.691 1.00 93.56 182 GLY A CA 1
ATOM 1423 C C . GLY A 1 182 ? -16.872 -6.023 40.005 1.00 93.56 182 GLY A C 1
ATOM 1424 O O . GLY A 1 182 ? -17.674 -5.334 40.628 1.00 93.56 182 GLY A O 1
ATOM 1425 N N . LEU A 1 183 ? -15.722 -5.540 39.535 1.00 94.12 183 LEU A N 1
ATOM 1426 C CA . LEU A 1 183 ? -15.325 -4.134 39.566 1.00 94.12 183 LEU A CA 1
ATOM 1427 C C . LEU A 1 183 ? -14.831 -3.711 38.182 1.00 94.12 183 LEU A C 1
ATOM 1429 O O . LEU A 1 183 ? -13.809 -4.208 37.701 1.00 94.12 183 LEU A O 1
ATOM 1433 N N . ILE A 1 184 ? -15.550 -2.768 37.579 1.00 94.88 184 ILE A N 1
ATOM 1434 C CA . ILE A 1 184 ? -15.203 -2.118 36.320 1.00 94.88 184 ILE A CA 1
ATOM 1435 C C . ILE A 1 184 ? -14.829 -0.670 36.632 1.00 94.88 184 ILE A C 1
ATOM 1437 O O . ILE A 1 184 ? -15.653 0.108 37.111 1.00 94.88 184 ILE A O 1
ATOM 1441 N N . MET A 1 185 ? -13.581 -0.314 36.358 1.00 93.25 185 MET A N 1
ATOM 1442 C CA . MET A 1 185 ? -13.069 1.045 36.475 1.00 93.25 185 MET A CA 1
ATOM 1443 C C . MET A 1 185 ? -13.175 1.746 35.127 1.00 93.25 185 MET A C 1
ATOM 1445 O O . MET A 1 185 ? -12.772 1.201 34.103 1.00 93.25 185 MET A O 1
ATOM 1449 N N . ILE A 1 186 ? -13.692 2.968 35.133 1.00 93.19 186 ILE A N 1
ATOM 1450 C CA . ILE A 1 186 ? -13.731 3.858 33.980 1.00 93.19 186 ILE A CA 1
ATOM 1451 C C . ILE A 1 186 ? -13.011 5.142 34.361 1.00 93.19 186 ILE A C 1
ATOM 1453 O O . ILE A 1 186 ? -13.380 5.812 35.326 1.00 93.19 186 ILE A O 1
ATOM 1457 N N . GLY A 1 187 ? -12.003 5.519 33.590 1.00 89.06 187 GLY A N 1
ATOM 1458 C CA . GLY A 1 187 ? -11.280 6.759 33.818 1.00 89.06 187 GLY A CA 1
ATOM 1459 C C . GLY A 1 187 ? -11.041 7.540 32.541 1.00 89.06 187 GLY A C 1
ATOM 1460 O O . GLY A 1 187 ? -11.375 7.113 31.434 1.00 89.06 187 GLY A O 1
ATOM 1461 N N . GLN A 1 188 ? -10.491 8.733 32.723 1.00 86.81 188 GLN A N 1
ATOM 1462 C CA . GLN A 1 188 ? -10.098 9.609 31.637 1.00 86.81 188 GLN A CA 1
ATOM 1463 C C . GLN A 1 188 ? -8.720 10.188 31.950 1.00 86.81 188 GLN A C 1
ATOM 1465 O O . GLN A 1 188 ? -8.480 10.649 33.065 1.00 86.81 188 GLN A O 1
ATOM 1470 N N . ARG A 1 189 ? -7.806 10.131 30.980 1.00 84.06 189 ARG A N 1
ATOM 1471 C CA . ARG A 1 189 ? -6.446 10.662 31.097 1.00 84.06 189 ARG A CA 1
ATOM 1472 C C . ARG A 1 189 ? -6.088 11.419 29.838 1.00 84.06 189 ARG A C 1
ATOM 1474 O O . ARG A 1 189 ? -6.524 11.063 28.742 1.00 84.06 189 ARG A O 1
ATOM 1481 N N . GLN A 1 190 ? -5.282 12.457 30.003 1.00 77.06 190 GLN A N 1
ATOM 1482 C CA . GLN A 1 190 ? -4.716 13.153 28.866 1.00 77.06 190 GLN A CA 1
ATOM 1483 C C . GLN A 1 190 ? -3.462 12.408 28.412 1.00 77.06 190 GLN A C 1
ATOM 1485 O O . GLN A 1 190 ? -2.467 12.357 29.126 1.00 77.06 190 GLN A O 1
ATOM 1490 N N . GLU A 1 191 ? -3.514 11.833 27.219 1.00 68.19 191 GLU A N 1
ATOM 1491 C CA . GLU A 1 191 ? -2.382 11.182 26.569 1.00 68.19 191 GLU A CA 1
ATOM 1492 C C . GLU A 1 191 ? -2.120 11.869 25.243 1.00 68.19 191 GLU A C 1
ATOM 1494 O O . GLU A 1 191 ? -3.043 12.056 24.452 1.00 68.19 191 GLU A O 1
ATOM 1499 N N . ALA A 1 192 ? -0.861 12.225 24.973 1.00 61.56 192 ALA A N 1
ATOM 1500 C CA . ALA A 1 192 ? -0.480 12.775 23.672 1.00 61.56 192 ALA A CA 1
ATOM 1501 C C . ALA A 1 192 ? -1.307 14.017 23.243 1.00 61.56 192 ALA A C 1
ATOM 1503 O O . ALA A 1 192 ? -1.496 14.279 22.058 1.00 61.56 192 ALA A O 1
ATOM 1504 N N . GLY A 1 193 ? -1.802 14.797 24.213 1.00 61.34 193 GLY A N 1
ATOM 1505 C CA . GLY A 1 193 ? -2.650 15.968 23.966 1.00 61.34 193 GLY A CA 1
ATOM 1506 C C . GLY A 1 193 ? -4.138 15.659 23.755 1.00 61.34 193 GLY A C 1
ATOM 1507 O O . GLY A 1 193 ? -4.920 16.592 23.614 1.00 61.34 193 GLY A O 1
ATOM 1508 N N . GLU A 1 194 ? -4.555 14.391 23.798 1.00 64.38 194 GLU A N 1
ATOM 1509 C CA . GLU A 1 194 ? -5.956 13.975 23.700 1.00 64.38 194 GLU A CA 1
ATOM 1510 C C . GLU A 1 194 ? -6.495 13.484 25.038 1.00 64.38 194 GLU A C 1
ATOM 1512 O O . GLU A 1 194 ? -5.836 12.746 25.766 1.00 64.38 194 GLU A O 1
ATOM 1517 N N . GLN A 1 195 ? -7.739 13.848 25.342 1.00 75.94 195 GLN A N 1
ATOM 1518 C CA . GLN A 1 195 ? -8.484 13.228 26.431 1.00 75.94 195 GLN A CA 1
ATOM 1519 C C . GLN A 1 195 ? -8.952 11.840 25.987 1.00 75.94 195 GLN A C 1
ATOM 1521 O O . GLN A 1 195 ? -9.857 11.713 25.158 1.00 75.94 195 GLN A O 1
ATOM 1526 N N . ARG A 1 196 ? -8.329 10.797 26.535 1.00 82.75 196 ARG A N 1
ATOM 1527 C CA . ARG A 1 196 ? -8.683 9.400 26.280 1.00 82.75 196 ARG A CA 1
ATOM 1528 C C . ARG A 1 196 ? -9.435 8.829 27.462 1.00 82.75 196 ARG A C 1
ATOM 1530 O O . ARG A 1 196 ? -9.051 9.046 28.609 1.00 82.75 196 ARG A O 1
ATOM 1537 N N . ARG A 1 197 ? -10.500 8.086 27.167 1.00 89.25 197 ARG A N 1
ATOM 1538 C CA . ARG A 1 197 ? -11.240 7.319 28.166 1.00 89.25 197 ARG A CA 1
ATOM 1539 C C . ARG A 1 197 ? -10.793 5.872 28.122 1.00 89.25 197 ARG A C 1
ATOM 1541 O O . ARG A 1 197 ? -10.544 5.345 27.039 1.00 89.25 197 ARG A O 1
ATOM 1548 N N . PHE A 1 198 ? -10.696 5.265 29.291 1.00 91.12 198 PHE A N 1
ATOM 1549 C CA . PHE A 1 198 ? -10.258 3.892 29.462 1.00 91.12 198 PHE A CA 1
ATOM 1550 C C . PHE A 1 198 ? -11.218 3.140 30.370 1.00 91.12 198 PHE A C 1
ATOM 1552 O O . PHE A 1 198 ? -11.764 3.705 31.318 1.00 91.12 198 PHE A O 1
ATOM 1559 N N . ILE A 1 199 ? -11.425 1.872 30.048 1.00 92.81 199 ILE A N 1
ATOM 1560 C CA . ILE A 1 199 ? -12.187 0.912 30.829 1.00 92.81 199 ILE A CA 1
ATOM 1561 C C . ILE A 1 199 ? -11.250 -0.222 31.240 1.00 92.81 199 ILE A C 1
ATOM 1563 O O . ILE A 1 199 ? -10.487 -0.739 30.427 1.00 92.81 199 ILE A O 1
ATOM 1567 N N . GLN A 1 200 ? -11.299 -0.603 32.509 1.00 93.31 200 GLN A N 1
ATOM 1568 C CA . GLN A 1 200 ? -10.499 -1.686 33.064 1.00 93.31 200 GLN A CA 1
ATOM 1569 C C . GLN A 1 200 ? -11.373 -2.578 33.929 1.00 93.31 200 GLN A C 1
ATOM 1571 O O . GLN A 1 200 ? -12.136 -2.101 34.769 1.00 93.31 200 GLN A O 1
ATOM 1576 N N . ILE A 1 201 ? -11.229 -3.887 33.764 1.00 93.69 201 ILE A N 1
ATOM 1577 C CA . ILE A 1 201 ? -11.882 -4.861 34.632 1.00 93.69 201 ILE A CA 1
ATOM 1578 C C . ILE A 1 201 ? -10.860 -5.259 35.691 1.00 93.69 201 ILE A C 1
ATOM 1580 O O . ILE A 1 201 ? -9.905 -5.981 35.416 1.00 93.69 201 ILE A O 1
ATOM 1584 N N . VAL A 1 202 ? -11.044 -4.745 36.904 1.00 91.88 202 VAL A N 1
ATOM 1585 C CA . VAL A 1 202 ? -10.118 -4.976 38.023 1.00 91.88 202 VAL A CA 1
ATOM 1586 C C . VAL A 1 202 ? -10.372 -6.341 38.657 1.00 91.88 202 VAL A C 1
ATOM 1588 O O . VAL A 1 202 ? -9.449 -7.031 39.089 1.00 91.88 202 VAL A O 1
ATOM 1591 N N . LYS A 1 203 ? -11.647 -6.725 38.734 1.00 91.94 203 LYS A N 1
ATOM 1592 C CA . LYS A 1 203 ? -12.097 -7.977 39.336 1.00 91.94 203 LYS A CA 1
ATOM 1593 C C . LYS A 1 203 ? -13.356 -8.442 38.628 1.00 91.94 203 LYS A C 1
ATOM 1595 O O . LYS A 1 203 ? -14.248 -7.638 38.377 1.00 91.94 203 LYS A O 1
ATOM 1600 N N . MET A 1 204 ? -13.460 -9.744 38.391 1.00 93.12 204 MET A N 1
ATOM 1601 C CA . MET A 1 204 ? -14.722 -10.392 38.061 1.00 93.12 204 MET A CA 1
ATOM 1602 C C . MET A 1 204 ? -14.700 -11.847 38.533 1.00 93.12 204 MET A C 1
ATOM 1604 O O . MET A 1 204 ? -13.867 -12.638 38.092 1.00 93.12 204 MET A O 1
ATOM 1608 N N . ARG A 1 205 ? -15.589 -12.207 39.462 1.00 89.94 205 ARG A N 1
ATOM 1609 C CA . ARG A 1 205 ? -15.736 -13.587 39.946 1.00 89.94 205 ARG A CA 1
ATOM 1610 C C . ARG A 1 205 ? -16.521 -14.428 38.937 1.00 89.94 205 ARG A C 1
ATOM 1612 O O . ARG A 1 205 ? -17.444 -13.946 38.293 1.00 89.94 205 ARG A O 1
ATOM 1619 N N . GLY A 1 206 ? -16.162 -15.704 38.811 1.00 85.88 206 GLY A N 1
ATOM 1620 C CA . GLY A 1 206 ? -16.889 -16.664 37.971 1.00 85.88 206 GLY A CA 1
ATOM 1621 C C . GLY A 1 206 ? -16.582 -16.609 36.468 1.00 85.88 206 GLY A C 1
ATOM 1622 O O . GLY A 1 206 ? -17.061 -17.473 35.739 1.00 85.88 206 GLY A O 1
ATOM 1623 N N . THR A 1 207 ? -15.757 -15.669 35.996 1.00 87.44 207 THR A N 1
ATOM 1624 C CA . THR A 1 207 ? -15.261 -15.645 34.611 1.00 87.44 207 THR A CA 1
ATOM 1625 C C . THR A 1 207 ? -13.811 -15.184 34.552 1.00 87.44 207 THR A C 1
ATOM 1627 O O . THR A 1 207 ? -13.378 -14.357 35.357 1.00 87.44 207 THR A O 1
ATOM 1630 N N . ASP A 1 208 ? -13.071 -15.701 33.574 1.00 86.69 208 ASP A N 1
ATOM 1631 C CA . ASP A 1 208 ? -11.821 -15.062 33.178 1.00 86.69 208 ASP A CA 1
ATOM 1632 C C . ASP A 1 208 ? -12.127 -13.727 32.487 1.00 86.69 208 ASP A C 1
ATOM 1634 O O . ASP A 1 208 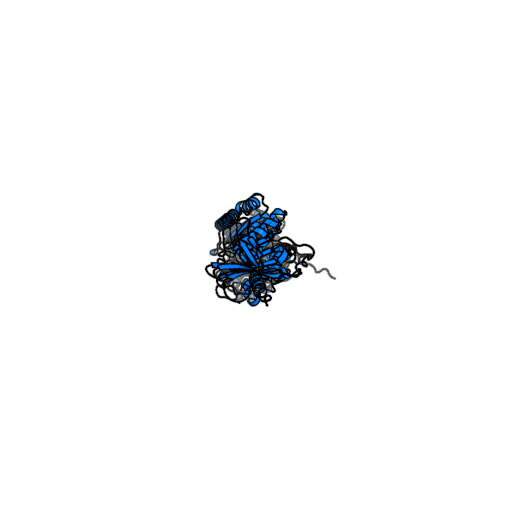? -13.215 -13.553 31.918 1.00 86.69 208 ASP A O 1
ATOM 1638 N N . HIS A 1 209 ? -11.199 -12.782 32.584 1.00 89.31 209 HIS A N 1
ATOM 1639 C CA . HIS A 1 209 ? -11.362 -11.440 32.037 1.00 89.31 209 HIS A CA 1
ATOM 1640 C C . HIS A 1 209 ? -10.018 -10.779 31.747 1.00 89.31 209 HIS A C 1
ATOM 1642 O O . HIS A 1 209 ? -9.006 -11.058 32.394 1.00 89.31 209 HIS A O 1
ATOM 1648 N N . SER A 1 210 ? -10.027 -9.833 30.808 1.00 87.31 210 SER A N 1
ATOM 1649 C CA . SER A 1 210 ? -8.867 -8.976 30.579 1.00 87.31 210 SER A CA 1
ATOM 1650 C C . SER A 1 210 ? -8.641 -8.040 31.765 1.00 87.31 210 SER A C 1
ATOM 1652 O O . SER A 1 210 ? -9.528 -7.266 32.116 1.00 87.31 210 SER A O 1
ATOM 1654 N N . ARG A 1 211 ? -7.417 -8.029 32.300 1.00 84.75 211 ARG A N 1
ATOM 1655 C CA . ARG A 1 211 ? -6.976 -7.070 33.332 1.00 84.75 211 ARG A CA 1
ATOM 1656 C C . ARG A 1 211 ? -6.326 -5.806 32.764 1.00 84.75 211 ARG A C 1
ATOM 1658 O O . ARG A 1 211 ? -6.024 -4.880 33.516 1.00 84.75 211 ARG A O 1
ATOM 1665 N N . GLU A 1 212 ? -6.080 -5.781 31.456 1.00 84.94 212 GLU A N 1
ATOM 1666 C CA . GLU A 1 212 ? -5.537 -4.612 30.764 1.00 84.94 212 GLU A CA 1
ATOM 1667 C C . GLU A 1 212 ? -6.557 -3.466 30.722 1.00 84.94 212 GLU A C 1
ATOM 1669 O O . GLU A 1 212 ? -7.771 -3.689 30.765 1.00 84.94 212 GLU A O 1
ATOM 1674 N N . GLU A 1 213 ? -6.051 -2.239 30.623 1.00 87.56 213 GLU A N 1
ATOM 1675 C CA . GLU A 1 213 ? -6.867 -1.070 30.315 1.00 87.56 213 GLU A CA 1
ATOM 1676 C C . GLU A 1 213 ? -7.139 -1.009 28.811 1.00 87.56 213 GLU A C 1
ATOM 1678 O O . GLU A 1 213 ? -6.217 -1.076 27.999 1.00 87.56 213 GLU A O 1
ATOM 1683 N N . HIS A 1 214 ? -8.404 -0.826 28.446 1.00 88.00 214 HIS A N 1
ATOM 1684 C CA . HIS A 1 214 ? -8.840 -0.679 27.060 1.00 88.00 214 HIS A CA 1
ATOM 1685 C C . HIS A 1 214 ? -9.359 0.730 26.844 1.00 88.00 214 HIS A C 1
ATOM 1687 O O . HIS A 1 214 ? -10.152 1.229 27.643 1.00 88.00 214 HIS A O 1
ATOM 1693 N N . SER A 1 215 ? -8.927 1.395 25.775 1.00 87.31 215 SER A N 1
ATOM 1694 C CA . SER A 1 215 ? -9.498 2.693 25.426 1.00 87.31 215 SER A CA 1
ATOM 1695 C C . SER A 1 215 ? -10.932 2.507 24.921 1.00 87.31 215 SER A C 1
ATOM 1697 O O . SER A 1 215 ? -11.308 1.438 24.450 1.00 87.31 215 SER A O 1
ATOM 1699 N N . PHE A 1 216 ? -11.783 3.521 25.041 1.00 90.06 216 PHE A N 1
ATOM 1700 C CA . PHE A 1 216 ? -13.114 3.485 24.431 1.00 90.06 216 PHE A CA 1
ATOM 1701 C C . PHE A 1 216 ? -13.545 4.871 23.968 1.00 90.06 216 PHE A C 1
ATOM 1703 O O . PHE A 1 216 ? -13.052 5.906 24.433 1.00 90.06 216 PHE A O 1
ATOM 1710 N N . VAL A 1 217 ? -14.495 4.890 23.040 1.00 87.44 217 VAL A N 1
ATOM 1711 C CA . VAL A 1 217 ? -15.107 6.115 22.530 1.00 87.44 217 VAL A CA 1
ATOM 1712 C C . VAL A 1 217 ? -16.597 6.123 22.829 1.00 87.44 217 VAL A C 1
ATOM 1714 O O . VAL A 1 217 ? -17.236 5.081 22.904 1.00 87.44 217 VAL A O 1
ATOM 1717 N N . ILE A 1 218 ? -17.144 7.324 23.010 1.00 88.75 218 ILE A N 1
ATOM 1718 C CA . ILE A 1 218 ? -18.587 7.556 23.084 1.00 88.75 218 ILE A CA 1
ATOM 1719 C C . ILE A 1 218 ? -18.984 8.200 21.757 1.00 88.75 218 ILE A C 1
ATOM 1721 O O . ILE A 1 218 ? -18.433 9.242 21.389 1.00 88.75 218 ILE A O 1
ATOM 1725 N N . THR A 1 219 ? -19.893 7.554 21.041 1.00 87.06 219 THR A N 1
ATOM 1726 C CA . THR A 1 219 ? -20.462 7.987 19.758 1.00 87.06 219 THR A CA 1
ATOM 1727 C C . THR A 1 219 ? -21.986 8.069 19.877 1.00 87.06 219 THR A C 1
ATOM 1729 O O . THR A 1 219 ? -22.536 7.728 20.922 1.00 87.06 219 THR A O 1
ATOM 1732 N N . TRP A 1 220 ? -22.685 8.484 18.817 1.00 86.00 220 TRP A N 1
ATOM 1733 C CA . TRP A 1 220 ? -24.154 8.444 18.775 1.00 86.00 220 TRP A CA 1
ATOM 1734 C C . TRP A 1 220 ? -24.716 7.018 18.906 1.00 86.00 220 TRP A C 1
ATOM 1736 O O . TRP A 1 220 ? -25.759 6.829 19.525 1.00 86.00 220 TRP A O 1
ATOM 1746 N N . ALA A 1 221 ? -23.963 6.002 18.472 1.00 86.12 221 ALA A N 1
ATOM 1747 C CA . ALA A 1 221 ? -24.310 4.596 18.675 1.00 86.12 221 ALA A CA 1
ATOM 1748 C C . ALA A 1 221 ? -24.064 4.100 20.118 1.00 86.12 221 ALA A C 1
ATOM 1750 O O . ALA A 1 221 ? -24.408 2.967 20.452 1.00 86.12 221 ALA A O 1
ATOM 1751 N N . GLY A 1 222 ? -23.476 4.934 20.983 1.00 90.81 222 GLY A N 1
ATOM 1752 C CA . GLY A 1 222 ? -23.114 4.609 22.362 1.00 90.81 222 GLY A CA 1
ATOM 1753 C C . GLY A 1 222 ? -21.612 4.409 22.568 1.00 90.81 222 GLY A C 1
ATOM 1754 O O . GLY A 1 222 ? -20.783 4.987 21.859 1.00 90.81 222 GLY A O 1
ATOM 1755 N N . ILE A 1 223 ? -21.262 3.631 23.590 1.00 92.25 223 ILE A N 1
ATOM 1756 C CA . ILE A 1 223 ? -19.891 3.229 23.903 1.00 92.25 223 ILE A CA 1
ATOM 1757 C C . ILE A 1 223 ? -19.445 2.114 22.960 1.00 92.25 223 ILE A C 1
ATOM 1759 O O . ILE A 1 223 ? -20.128 1.099 22.806 1.00 92.25 223 ILE A O 1
ATOM 1763 N N . ASP A 1 224 ? -18.254 2.301 22.399 1.00 88.69 224 ASP A N 1
ATOM 1764 C CA . ASP A 1 224 ? -17.509 1.273 21.677 1.00 88.69 224 ASP A CA 1
ATOM 1765 C C . ASP A 1 224 ? -16.132 1.110 22.325 1.00 88.69 224 ASP A C 1
ATOM 1767 O O . ASP A 1 224 ? -15.361 2.075 22.429 1.00 88.69 224 ASP A O 1
ATOM 1771 N N . VAL A 1 225 ? -15.858 -0.097 22.823 1.00 87.81 225 VAL A N 1
ATOM 1772 C CA . VAL A 1 225 ? -14.604 -0.423 23.499 1.00 87.81 225 VAL A CA 1
ATOM 1773 C C . VAL A 1 225 ? -13.566 -0.816 22.459 1.00 87.81 225 VAL A C 1
ATOM 1775 O O . VAL A 1 225 ? -13.760 -1.715 21.645 1.00 87.81 225 VAL A O 1
ATOM 1778 N N . PHE A 1 226 ? -12.414 -0.167 22.507 1.00 78.38 226 PHE A N 1
ATOM 1779 C CA . PHE A 1 226 ? -11.281 -0.512 21.675 1.00 78.38 226 PHE A CA 1
ATOM 1780 C C . PHE A 1 226 ? -10.397 -1.517 22.419 1.00 78.38 226 PHE A C 1
ATOM 1782 O O . PHE A 1 226 ? -9.522 -1.146 23.200 1.00 78.38 226 PHE A O 1
ATOM 1789 N N . ALA A 1 227 ? -10.647 -2.806 22.167 1.00 75.75 227 ALA A N 1
ATOM 1790 C CA . ALA A 1 227 ? -9.923 -3.930 22.768 1.00 75.75 227 ALA A CA 1
ATOM 1791 C C . ALA A 1 227 ? -9.091 -4.719 21.739 1.00 75.75 227 ALA A C 1
ATOM 1793 O O . ALA A 1 227 ? -9.301 -5.922 21.545 1.00 75.75 227 ALA A O 1
ATOM 1794 N N . PRO A 1 228 ? -8.161 -4.073 21.020 1.00 63.84 228 PRO A N 1
ATOM 1795 C CA . PRO A 1 228 ? -7.489 -4.646 19.857 1.00 63.84 228 PRO A CA 1
ATOM 1796 C C . PRO A 1 228 ? -6.653 -5.880 20.201 1.00 63.84 228 PRO A C 1
ATOM 1798 O O . PRO A 1 228 ? -6.619 -6.821 19.421 1.00 63.84 228 PRO A O 1
ATOM 1801 N N . ARG A 1 229 ? -6.034 -5.930 21.387 1.00 65.19 229 ARG A N 1
ATOM 1802 C CA . ARG A 1 229 ? -5.238 -7.088 21.831 1.00 65.19 229 ARG A CA 1
ATOM 1803 C C . ARG A 1 229 ? -6.063 -8.364 22.002 1.00 65.19 229 ARG A C 1
ATOM 1805 O O . ARG A 1 229 ? -5.493 -9.448 21.983 1.00 65.19 229 ARG A O 1
ATOM 1812 N N . VAL A 1 230 ? -7.381 -8.229 22.154 1.00 61.69 230 VAL A N 1
ATOM 1813 C CA . VAL A 1 230 ? -8.322 -9.347 22.330 1.00 61.69 230 VAL A CA 1
ATOM 1814 C C . VAL A 1 230 ? -9.184 -9.574 21.080 1.00 61.69 230 VAL A C 1
ATOM 1816 O O . VAL A 1 230 ? -9.694 -10.665 20.859 1.00 61.69 230 VAL A O 1
ATOM 1819 N N . THR A 1 231 ? -9.380 -8.541 20.258 1.00 62.59 231 THR A N 1
ATOM 1820 C CA . THR A 1 231 ? -10.290 -8.581 19.097 1.00 62.59 231 THR A CA 1
ATOM 1821 C C . THR A 1 231 ? -9.565 -8.694 17.761 1.00 62.59 231 THR A C 1
ATOM 1823 O O . THR A 1 231 ? -10.132 -9.201 16.793 1.00 62.59 231 THR A O 1
ATOM 1826 N N . ILE A 1 232 ? -8.311 -8.248 17.689 1.00 67.00 232 ILE A N 1
ATOM 1827 C CA . ILE A 1 232 ? -7.520 -8.200 16.465 1.00 67.00 232 ILE A CA 1
ATOM 1828 C C . ILE A 1 232 ? -6.386 -9.216 16.581 1.00 67.00 232 ILE A C 1
ATOM 1830 O O . ILE A 1 232 ? -5.302 -8.942 17.092 1.00 67.00 232 ILE A O 1
ATOM 1834 N N . HIS A 1 233 ? -6.641 -10.399 16.036 1.00 71.69 233 HIS A N 1
ATOM 1835 C CA . HIS A 1 233 ? -5.625 -11.415 15.788 1.00 71.69 233 HIS A CA 1
ATOM 1836 C C . HIS A 1 233 ? -5.496 -11.614 14.283 1.00 71.69 233 HIS A C 1
ATOM 1838 O O . HIS A 1 233 ? -6.511 -11.610 13.581 1.00 71.69 233 HIS A O 1
ATOM 1844 N N . ARG A 1 234 ? -4.269 -11.786 13.778 1.00 75.94 234 ARG A N 1
ATOM 1845 C CA . ARG A 1 234 ? -4.083 -12.265 12.405 1.00 75.94 234 ARG A CA 1
ATOM 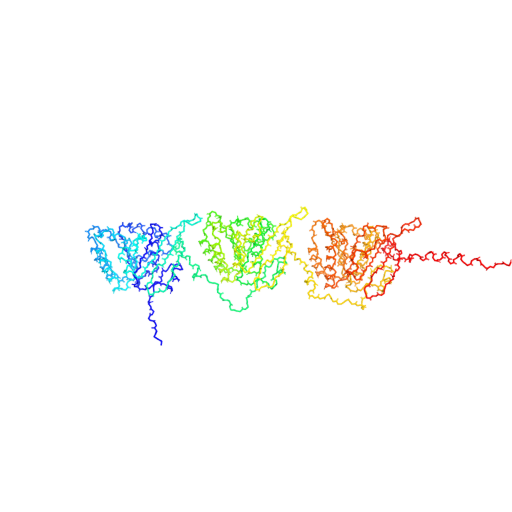1846 C C . ARG A 1 234 ? -4.633 -13.687 12.349 1.00 75.94 234 ARG A C 1
ATOM 1848 O O . ARG A 1 234 ? -4.169 -14.544 13.092 1.00 75.94 234 ARG A O 1
ATOM 1855 N N . LYS A 1 235 ? -5.660 -13.909 11.532 1.00 74.25 235 LYS A N 1
ATOM 1856 C CA . LYS A 1 235 ? -6.198 -15.252 11.304 1.00 74.25 235 LYS A CA 1
ATOM 1857 C C . LYS A 1 235 ? -5.207 -16.064 10.476 1.00 74.25 235 LYS A C 1
ATOM 1859 O O . LYS A 1 235 ? -4.669 -15.537 9.500 1.00 74.25 235 LYS A O 1
ATOM 1864 N N . ASP A 1 236 ? -5.010 -17.326 10.842 1.00 71.56 236 ASP A N 1
ATOM 1865 C CA . ASP A 1 236 ? -4.296 -18.273 9.990 1.00 71.56 236 ASP A CA 1
ATOM 1866 C C . ASP A 1 236 ? -5.094 -18.483 8.698 1.00 71.56 236 ASP A C 1
ATOM 1868 O O . ASP A 1 236 ? -6.324 -18.598 8.718 1.00 71.56 236 ASP A O 1
ATOM 1872 N N . ILE A 1 237 ? -4.393 -18.473 7.568 1.00 66.69 237 ILE A N 1
ATOM 1873 C CA . ILE A 1 237 ? -4.971 -18.726 6.250 1.00 66.69 237 ILE A CA 1
ATOM 1874 C C . ILE A 1 237 ? -4.563 -20.148 5.868 1.00 66.69 237 ILE A C 1
ATOM 1876 O O . ILE A 1 237 ? -3.376 -20.445 5.760 1.00 66.69 237 ILE A O 1
ATOM 1880 N N . GLU A 1 238 ? -5.536 -21.039 5.687 1.00 56.19 238 GLU A N 1
ATOM 1881 C CA . GLU A 1 238 ? -5.279 -22.397 5.201 1.00 56.19 238 GLU A CA 1
ATOM 1882 C C . GLU A 1 238 ? -5.137 -22.387 3.665 1.00 56.19 238 GLU A C 1
ATOM 1884 O O . GLU A 1 238 ? -6.074 -22.009 2.960 1.00 56.19 238 GLU A O 1
ATOM 1889 N N . GLY A 1 239 ? -3.979 -22.812 3.140 1.00 62.22 239 GLY A N 1
ATOM 1890 C CA . GLY A 1 239 ? -3.711 -22.968 1.698 1.00 62.22 239 GLY A CA 1
ATOM 1891 C C . GLY A 1 239 ? -2.657 -22.010 1.122 1.00 62.22 239 GLY A C 1
ATOM 1892 O O . GLY A 1 239 ? -2.022 -21.253 1.852 1.00 62.22 239 GLY A O 1
ATOM 1893 N N . GLU A 1 240 ? -2.440 -22.058 -0.200 1.00 60.34 240 GLU A N 1
ATOM 1894 C CA . GLU A 1 240 ? -1.584 -21.082 -0.894 1.00 60.34 240 GLU A CA 1
ATOM 1895 C C . GLU A 1 240 ? -2.236 -19.693 -0.882 1.00 60.34 240 GLU A C 1
ATOM 1897 O O . GLU A 1 240 ? -3.369 -19.519 -1.335 1.00 60.34 240 GLU A O 1
ATOM 1902 N N . GLU A 1 241 ? -1.509 -18.690 -0.380 1.00 67.62 241 GLU A N 1
ATOM 1903 C CA . GLU A 1 241 ? -1.990 -17.310 -0.336 1.00 67.62 241 GLU A CA 1
ATOM 1904 C C . GLU A 1 241 ? -2.143 -16.752 -1.763 1.00 67.62 241 GLU A C 1
ATOM 1906 O O . GLU A 1 241 ? -1.148 -16.636 -2.490 1.00 67.62 241 GLU A O 1
ATOM 1911 N N . PRO A 1 242 ? -3.360 -16.356 -2.189 1.00 83.19 242 PRO A N 1
ATOM 1912 C CA . PRO A 1 242 ? -3.546 -15.742 -3.495 1.00 83.19 242 PRO A CA 1
ATOM 1913 C C . PRO A 1 242 ? -2.694 -14.474 -3.602 1.00 83.19 242 PRO A C 1
ATOM 1915 O O . PRO A 1 242 ? -2.635 -13.671 -2.670 1.00 83.19 242 PRO A O 1
ATOM 1918 N N . ARG A 1 243 ? -2.040 -14.274 -4.748 1.00 89.38 243 ARG A N 1
ATOM 1919 C CA . ARG A 1 243 ? -1.141 -13.135 -4.982 1.00 89.38 243 ARG A CA 1
ATOM 1920 C C . ARG A 1 243 ? -1.813 -12.055 -5.820 1.00 89.38 243 ARG A C 1
ATOM 1922 O O . ARG A 1 243 ? -2.552 -12.337 -6.760 1.00 89.38 243 ARG A O 1
ATOM 1929 N N . LEU A 1 244 ? -1.556 -10.803 -5.467 1.00 94.12 244 LEU A N 1
ATOM 1930 C CA . LEU A 1 244 ? -2.037 -9.615 -6.155 1.00 94.12 244 LEU A CA 1
ATOM 1931 C C . LEU A 1 244 ? -0.951 -9.064 -7.081 1.00 94.12 244 LEU A C 1
ATOM 1933 O O . LEU A 1 244 ? 0.193 -8.867 -6.668 1.00 94.12 244 LEU A O 1
ATOM 1937 N N . ARG A 1 245 ? -1.349 -8.730 -8.312 1.00 94.50 245 ARG A N 1
ATOM 1938 C CA . ARG A 1 245 ? -0.576 -7.865 -9.211 1.00 94.50 245 ARG A CA 1
ATOM 1939 C C . ARG A 1 245 ? -1.053 -6.425 -9.087 1.00 94.50 245 ARG A C 1
ATOM 1941 O O . ARG A 1 245 ? -2.255 -6.152 -9.049 1.00 94.50 245 ARG A O 1
ATOM 1948 N N . THR A 1 246 ? -0.114 -5.497 -8.997 1.00 95.75 246 THR A N 1
ATOM 1949 C CA . THR A 1 246 ? -0.401 -4.077 -8.789 1.00 95.75 246 THR A CA 1
ATOM 1950 C C . THR A 1 246 ? -1.029 -3.449 -10.028 1.00 95.75 246 THR A C 1
ATOM 1952 O O . THR A 1 246 ? -1.912 -2.602 -9.883 1.00 95.75 246 THR A O 1
ATOM 1955 N N . GLY A 1 247 ? -0.636 -3.895 -11.228 1.00 93.81 247 GLY A N 1
ATOM 1956 C CA . GLY A 1 247 ? -1.036 -3.288 -12.498 1.00 93.81 247 GLY A CA 1
ATOM 1957 C C . GLY A 1 247 ? -0.310 -1.973 -12.798 1.00 93.81 247 GLY A C 1
ATOM 1958 O O . GLY A 1 247 ? -0.665 -1.291 -13.759 1.00 93.81 247 GLY A O 1
ATOM 1959 N N . ILE A 1 248 ? 0.682 -1.603 -11.981 1.00 96.00 248 ILE A N 1
ATOM 1960 C CA . ILE A 1 248 ? 1.527 -0.424 -12.183 1.00 96.00 248 ILE A CA 1
ATOM 1961 C C . ILE A 1 248 ? 2.638 -0.795 -13.168 1.00 96.00 248 ILE A C 1
ATOM 1963 O O . ILE A 1 248 ? 3.245 -1.864 -13.066 1.00 96.00 248 ILE A O 1
ATOM 1967 N N . SER A 1 249 ? 2.897 0.085 -14.137 1.00 91.50 249 SER A N 1
ATOM 1968 C CA . SER A 1 249 ? 3.767 -0.205 -15.281 1.00 91.50 249 SER A CA 1
ATOM 1969 C C . SER A 1 249 ? 5.157 -0.668 -14.841 1.00 91.50 249 SER A C 1
ATOM 1971 O O . SER A 1 249 ? 5.903 0.089 -14.212 1.00 91.50 249 SER A O 1
ATOM 1973 N N . ARG A 1 250 ? 5.485 -1.929 -15.175 1.00 88.06 250 ARG A N 1
ATOM 1974 C CA . ARG A 1 250 ? 6.754 -2.619 -14.862 1.00 88.06 250 ARG A CA 1
ATOM 1975 C C . ARG A 1 250 ? 7.096 -2.706 -13.371 1.00 88.06 250 ARG A C 1
ATOM 1977 O O . ARG A 1 250 ? 8.185 -3.142 -13.013 1.00 88.06 250 ARG A O 1
ATOM 1984 N N . PHE A 1 251 ? 6.184 -2.312 -12.484 1.00 93.62 251 PHE A N 1
ATOM 1985 C CA . PHE A 1 251 ? 6.389 -2.454 -11.047 1.00 93.62 251 PHE A CA 1
ATOM 1986 C C . PHE A 1 251 ? 6.240 -3.911 -10.614 1.00 93.62 251 PHE A C 1
ATOM 1988 O O . PHE A 1 251 ? 7.013 -4.393 -9.792 1.00 93.62 251 PHE A O 1
ATOM 1995 N N . ASP A 1 252 ? 5.304 -4.632 -11.236 1.00 92.12 252 ASP A N 1
ATOM 1996 C CA . ASP A 1 252 ? 5.110 -6.065 -11.006 1.00 92.12 252 ASP A CA 1
ATOM 1997 C C . ASP A 1 252 ? 6.356 -6.894 -11.375 1.00 92.12 252 ASP A C 1
ATOM 1999 O O . ASP A 1 252 ? 6.597 -7.919 -10.742 1.00 92.12 252 ASP A O 1
ATOM 2003 N N . ASP A 1 253 ? 7.212 -6.412 -12.290 1.00 87.81 253 ASP A N 1
ATOM 2004 C CA . ASP A 1 253 ? 8.507 -7.036 -12.618 1.00 87.81 253 ASP A CA 1
ATOM 2005 C C . ASP A 1 253 ? 9.443 -7.114 -11.394 1.00 87.81 253 ASP A C 1
ATOM 2007 O O . ASP A 1 253 ? 10.338 -7.958 -11.340 1.00 87.81 253 ASP A O 1
ATOM 2011 N N . LEU A 1 254 ? 9.253 -6.232 -10.404 1.00 90.12 254 LEU A N 1
ATOM 2012 C CA . LEU A 1 254 ? 10.043 -6.207 -9.171 1.00 90.12 254 LEU A CA 1
ATOM 2013 C C . LEU A 1 254 ? 9.503 -7.154 -8.094 1.00 90.12 254 LEU A C 1
ATOM 2015 O O . LEU A 1 254 ? 10.215 -7.453 -7.136 1.00 90.12 254 LEU A O 1
ATOM 2019 N N . LEU A 1 255 ? 8.251 -7.596 -8.223 1.00 90.56 255 LEU A N 1
ATOM 2020 C CA . LEU A 1 255 ? 7.481 -8.257 -7.166 1.00 90.56 255 LEU A CA 1
ATOM 2021 C C . LEU A 1 255 ? 7.377 -9.779 -7.360 1.00 90.56 255 LEU A C 1
ATOM 2023 O O . LEU A 1 255 ? 6.583 -10.422 -6.674 1.00 90.56 255 LEU A O 1
ATOM 2027 N N . GLY A 1 256 ? 8.149 -10.356 -8.287 1.00 83.50 256 GLY A N 1
ATOM 2028 C CA . GLY A 1 256 ? 8.125 -11.790 -8.583 1.00 83.50 256 GLY A CA 1
ATOM 2029 C C . GLY A 1 256 ? 6.731 -12.251 -9.016 1.00 83.50 256 GLY A C 1
ATOM 2030 O O . GLY A 1 256 ? 6.161 -11.724 -9.970 1.00 83.50 256 GLY A O 1
ATOM 2031 N N . ASP A 1 257 ? 6.154 -13.201 -8.279 1.00 84.88 257 ASP A N 1
ATOM 2032 C CA . ASP A 1 257 ? 4.806 -13.724 -8.547 1.00 84.88 257 ASP A CA 1
ATOM 2033 C C . ASP A 1 257 ? 3.673 -12.808 -8.041 1.00 84.88 257 ASP A C 1
ATOM 2035 O O . ASP A 1 257 ? 2.490 -13.120 -8.203 1.00 84.88 257 ASP A O 1
ATOM 2039 N N . GLY A 1 258 ? 4.013 -11.669 -7.432 1.00 90.94 258 GLY A N 1
ATOM 2040 C CA . GLY A 1 258 ? 3.078 -10.689 -6.888 1.00 90.94 258 GLY A CA 1
ATOM 2041 C C . GLY A 1 258 ? 2.985 -10.710 -5.361 1.00 90.94 258 GLY A C 1
ATOM 2042 O O . GLY A 1 258 ? 3.572 -11.549 -4.673 1.00 90.94 258 GLY A O 1
ATOM 2043 N N . ILE A 1 259 ? 2.218 -9.760 -4.828 1.00 95.00 259 ILE A N 1
ATOM 2044 C CA . ILE A 1 259 ? 2.112 -9.484 -3.392 1.00 95.00 259 ILE A CA 1
ATOM 2045 C C . ILE A 1 259 ? 1.114 -10.457 -2.745 1.00 95.00 259 ILE A C 1
ATOM 2047 O O . ILE A 1 259 ? -0.040 -10.483 -3.178 1.00 95.00 259 ILE A O 1
ATOM 2051 N N . PRO A 1 260 ? 1.481 -11.212 -1.696 1.00 93.00 260 PRO A N 1
ATOM 2052 C CA . PRO A 1 260 ? 0.539 -12.091 -1.007 1.00 93.00 260 PRO A CA 1
ATOM 2053 C C . PRO A 1 260 ? -0.644 -11.310 -0.420 1.00 93.00 260 PRO A C 1
ATOM 2055 O O . PRO A 1 260 ? -0.469 -10.239 0.171 1.00 93.00 260 PRO A O 1
ATOM 2058 N N . ARG A 1 261 ? -1.866 -11.822 -0.579 1.00 92.69 261 ARG A N 1
ATOM 2059 C CA . ARG A 1 261 ? -3.065 -11.218 0.022 1.00 92.69 261 ARG A CA 1
ATOM 2060 C C . ARG A 1 261 ? -2.944 -11.182 1.541 1.00 92.69 261 ARG A C 1
ATOM 2062 O O . ARG A 1 261 ? -2.401 -12.086 2.154 1.00 92.69 261 ARG A O 1
ATOM 2069 N N . GLY A 1 262 ? -3.452 -10.110 2.137 1.00 91.62 262 GLY A N 1
ATOM 2070 C CA . GLY A 1 262 ? -3.287 -9.831 3.560 1.00 91.62 262 GLY A CA 1
ATOM 2071 C C . GLY A 1 262 ? -1.996 -9.078 3.901 1.00 91.62 262 GLY A C 1
ATOM 2072 O O . GLY A 1 262 ? -1.895 -8.532 4.998 1.00 91.62 262 GLY A O 1
ATOM 2073 N N . SER A 1 263 ? -1.049 -8.969 2.959 1.00 94.44 263 SER A N 1
ATOM 2074 C CA . SER A 1 263 ? 0.198 -8.236 3.186 1.00 94.44 263 SER A CA 1
ATOM 2075 C C . SER A 1 263 ? -0.035 -6.737 3.343 1.00 94.44 263 SER A C 1
ATOM 2077 O O . SER A 1 263 ? -0.723 -6.100 2.539 1.00 94.44 263 SER A O 1
ATOM 2079 N N . SER A 1 264 ? 0.635 -6.153 4.331 1.00 96.19 264 SER A N 1
ATOM 2080 C CA . SER A 1 264 ? 0.794 -4.703 4.457 1.00 96.19 264 SER A CA 1
ATOM 2081 C C . SER A 1 264 ? 2.206 -4.294 4.050 1.00 96.19 264 SER A C 1
ATOM 2083 O O . SER A 1 264 ? 3.186 -4.898 4.488 1.00 96.19 264 SER A O 1
ATOM 2085 N N . LEU A 1 265 ? 2.310 -3.283 3.193 1.00 97.12 265 LEU A N 1
ATOM 2086 C CA . LEU A 1 265 ? 3.554 -2.748 2.661 1.00 97.12 265 LEU A CA 1
ATOM 2087 C C . LEU A 1 265 ? 3.691 -1.286 3.071 1.00 97.12 265 LEU A C 1
ATOM 2089 O O . LEU A 1 265 ? 2.795 -0.476 2.838 1.00 97.12 265 LEU A O 1
ATOM 2093 N N . LEU A 1 266 ? 4.831 -0.946 3.661 1.00 96.69 266 LEU A N 1
ATOM 2094 C CA . LEU A 1 266 ? 5.181 0.433 3.975 1.00 96.69 266 LEU A CA 1
ATOM 2095 C C . LEU A 1 266 ? 5.764 1.104 2.724 1.00 96.69 266 LEU A C 1
ATOM 2097 O O . LEU A 1 266 ? 6.707 0.578 2.137 1.00 96.69 266 LEU A O 1
ATOM 2101 N N . ILE A 1 267 ? 5.218 2.252 2.323 1.00 96.69 267 ILE A N 1
ATOM 2102 C CA . ILE A 1 267 ? 5.741 3.085 1.232 1.00 96.69 267 ILE A CA 1
ATOM 2103 C C . ILE A 1 267 ? 6.480 4.257 1.866 1.00 96.69 267 ILE A C 1
ATOM 2105 O O . ILE A 1 267 ? 5.868 5.249 2.263 1.00 96.69 267 ILE A O 1
ATOM 2109 N N . ALA A 1 268 ? 7.794 4.130 2.001 1.00 94.69 268 ALA A N 1
ATOM 2110 C CA . ALA A 1 268 ? 8.604 5.098 2.718 1.00 94.69 268 ALA A CA 1
ATOM 2111 C C . ALA A 1 268 ? 9.434 5.954 1.766 1.00 94.69 268 ALA A C 1
ATOM 2113 O O . ALA A 1 268 ? 10.033 5.454 0.820 1.00 94.69 268 ALA A O 1
ATOM 2114 N N . GLY A 1 269 ? 9.494 7.256 2.013 1.00 91.88 269 GLY A N 1
ATOM 2115 C CA . GLY A 1 269 ? 10.300 8.164 1.205 1.00 91.88 269 GLY A CA 1
ATOM 2116 C C . GLY A 1 269 ? 10.234 9.596 1.701 1.00 91.88 269 GLY A C 1
ATOM 2117 O O . GLY A 1 269 ? 9.293 9.979 2.401 1.00 91.88 269 GLY A O 1
ATOM 2118 N N . VAL A 1 270 ? 11.205 10.419 1.309 1.00 86.62 270 VAL A N 1
ATOM 2119 C CA . VAL A 1 270 ? 11.155 11.865 1.583 1.00 86.62 270 VAL A CA 1
ATOM 2120 C C . VAL A 1 270 ? 9.994 12.525 0.821 1.00 86.62 270 VAL A C 1
ATOM 2122 O O . VAL A 1 270 ? 9.425 11.943 -0.113 1.00 86.62 270 VAL A O 1
ATOM 2125 N N . ALA A 1 271 ? 9.604 13.736 1.217 1.00 84.38 271 ALA A N 1
ATOM 2126 C CA . ALA A 1 271 ? 8.561 14.494 0.527 1.00 84.38 271 ALA A CA 1
ATOM 2127 C C . ALA A 1 271 ? 8.889 14.687 -0.972 1.00 84.38 271 ALA A C 1
ATOM 2129 O O . ALA A 1 271 ? 10.044 14.870 -1.354 1.00 84.38 271 ALA A O 1
ATOM 2130 N N . GLY A 1 272 ? 7.871 14.615 -1.838 1.00 84.00 272 GLY A N 1
ATOM 2131 C CA . GLY A 1 272 ? 8.024 14.822 -3.290 1.00 84.00 272 GLY A CA 1
ATOM 2132 C C . GLY A 1 272 ? 8.571 13.630 -4.099 1.00 84.00 272 GLY A C 1
ATOM 2133 O O . GLY A 1 272 ? 8.767 13.743 -5.315 1.00 84.00 272 GLY A O 1
ATOM 2134 N N . THR A 1 273 ? 8.780 12.471 -3.466 1.00 89.75 273 THR A N 1
ATOM 2135 C CA . THR A 1 273 ? 9.256 11.236 -4.126 1.00 89.75 273 THR A CA 1
ATOM 2136 C C . THR A 1 273 ? 8.172 10.451 -4.871 1.00 89.75 273 THR A C 1
ATOM 2138 O O . THR A 1 273 ? 8.503 9.559 -5.643 1.00 89.75 273 THR A O 1
ATOM 2141 N N . GLY A 1 274 ? 6.893 10.802 -4.698 1.00 92.31 274 GLY A N 1
ATOM 2142 C CA . GLY A 1 274 ? 5.775 10.182 -5.421 1.00 92.31 274 GLY A CA 1
ATOM 2143 C C . GLY A 1 274 ? 4.955 9.156 -4.632 1.00 92.31 274 GLY A C 1
ATOM 2144 O O . GLY A 1 274 ? 4.188 8.428 -5.254 1.00 92.31 274 GLY A O 1
ATOM 2145 N N . LYS A 1 275 ? 5.068 9.113 -3.293 1.00 95.25 275 LYS A N 1
ATOM 2146 C CA . LYS A 1 275 ? 4.298 8.205 -2.412 1.00 95.25 275 LYS A CA 1
ATOM 2147 C C . LYS A 1 275 ? 2.794 8.220 -2.714 1.00 95.25 275 LYS A C 1
ATOM 2149 O O . LYS A 1 275 ? 2.233 7.189 -3.067 1.00 95.25 275 LYS A O 1
ATOM 2154 N N . THR A 1 276 ? 2.175 9.399 -2.667 1.00 95.56 276 THR A N 1
ATOM 2155 C CA . THR A 1 276 ? 0.742 9.587 -2.943 1.00 95.56 276 THR A CA 1
ATOM 2156 C C . THR A 1 276 ? 0.355 9.146 -4.348 1.00 95.56 276 THR A C 1
ATOM 2158 O O . THR A 1 276 ? -0.666 8.492 -4.525 1.00 95.56 276 THR A O 1
ATOM 2161 N N . VAL A 1 277 ? 1.187 9.439 -5.354 1.00 96.75 277 VAL A N 1
ATOM 2162 C CA . VAL A 1 277 ? 0.916 9.048 -6.747 1.00 96.75 277 VAL A CA 1
ATOM 2163 C C . VAL A 1 277 ? 0.960 7.529 -6.909 1.00 96.75 277 VAL A C 1
ATOM 2165 O O . VAL A 1 277 ? 0.040 6.964 -7.493 1.00 96.75 277 VAL A O 1
ATOM 2168 N N . LEU A 1 278 ? 1.979 6.864 -6.352 1.00 97.88 278 LEU A N 1
ATOM 2169 C CA . LEU A 1 278 ? 2.101 5.404 -6.382 1.00 97.88 278 LEU A CA 1
ATOM 2170 C C . LEU A 1 278 ? 0.907 4.733 -5.686 1.00 97.88 278 LEU A C 1
ATOM 2172 O O . LEU A 1 278 ? 0.319 3.792 -6.220 1.00 97.88 278 LEU A O 1
ATOM 2176 N N . SER A 1 279 ? 0.523 5.239 -4.514 1.00 97.75 279 SER A N 1
ATOM 2177 C CA . SER A 1 279 ? -0.607 4.716 -3.746 1.00 97.75 279 SER A CA 1
ATOM 2178 C C . SER A 1 279 ? -1.952 4.953 -4.443 1.00 97.75 279 SER A C 1
ATOM 2180 O O . SER A 1 279 ? -2.808 4.068 -4.462 1.00 97.75 279 SER A O 1
ATOM 2182 N N . LEU A 1 280 ? -2.145 6.119 -5.064 1.00 98.00 280 LEU A N 1
ATOM 2183 C CA . LEU A 1 280 ? -3.359 6.418 -5.822 1.00 98.00 280 LEU A CA 1
ATOM 2184 C C . LEU A 1 280 ? -3.460 5.542 -7.077 1.00 98.00 280 LEU A C 1
ATOM 2186 O O . LEU A 1 280 ? -4.532 5.007 -7.365 1.00 98.00 280 LEU A O 1
ATOM 2190 N N . GLU A 1 281 ? -2.343 5.329 -7.783 1.00 98.50 281 GLU A N 1
ATOM 2191 C CA . GLU A 1 281 ? -2.302 4.422 -8.931 1.00 98.50 281 GLU A CA 1
ATOM 2192 C C . GLU A 1 281 ? -2.646 2.990 -8.525 1.00 98.50 281 GLU A C 1
ATOM 2194 O O . GLU A 1 281 ? -3.431 2.329 -9.202 1.00 98.50 281 GLU A O 1
ATOM 2199 N N . PHE A 1 282 ? -2.119 2.517 -7.393 1.00 98.44 282 PHE A N 1
ATOM 2200 C CA . PHE A 1 282 ? -2.420 1.189 -6.866 1.00 98.44 282 PHE A CA 1
ATOM 2201 C C . PHE A 1 282 ? -3.930 0.960 -6.688 1.00 98.44 282 PHE A C 1
ATOM 2203 O O . PHE A 1 282 ? -4.440 -0.100 -7.065 1.00 98.44 282 PHE A O 1
ATOM 2210 N N . ILE A 1 283 ? -4.661 1.954 -6.179 1.00 98.25 283 ILE A N 1
ATOM 2211 C CA . ILE A 1 283 ? -6.123 1.894 -6.040 1.00 98.25 283 ILE A CA 1
ATOM 2212 C C . ILE A 1 283 ? -6.813 1.949 -7.406 1.00 98.25 283 ILE A C 1
ATOM 2214 O O . ILE A 1 283 ? -7.652 1.097 -7.701 1.00 98.25 283 ILE A O 1
ATOM 2218 N N . TYR A 1 284 ? -6.424 2.891 -8.269 1.00 98.38 284 TYR A N 1
ATOM 2219 C CA . TYR A 1 284 ? -7.024 3.063 -9.594 1.00 98.38 284 TYR A CA 1
ATOM 2220 C C . TYR A 1 284 ? -6.867 1.818 -10.485 1.00 98.38 284 TYR A C 1
ATOM 2222 O O . TYR A 1 284 ? -7.836 1.341 -11.081 1.00 98.38 284 TYR A O 1
ATOM 2230 N N . ARG A 1 285 ? -5.664 1.232 -10.540 1.00 97.94 285 ARG A N 1
ATOM 2231 C CA . ARG A 1 285 ? -5.395 -0.005 -11.295 1.00 97.94 285 ARG A CA 1
ATOM 2232 C C . ARG A 1 285 ? -6.173 -1.191 -10.734 1.00 97.94 285 ARG A C 1
ATOM 2234 O O . ARG A 1 285 ? -6.628 -2.033 -11.502 1.00 97.94 285 ARG A O 1
ATOM 2241 N N . GLY A 1 286 ? -6.376 -1.229 -9.416 1.00 97.31 286 GLY A N 1
ATOM 2242 C CA . GLY A 1 286 ? -7.235 -2.218 -8.770 1.00 97.31 286 GLY A CA 1
ATOM 2243 C C . GLY A 1 286 ? -8.680 -2.125 -9.215 1.00 97.31 286 GLY A C 1
ATOM 2244 O O . GLY A 1 286 ? -9.248 -3.129 -9.634 1.00 97.31 286 GLY A O 1
ATOM 2245 N N . ALA A 1 287 ? -9.240 -0.917 -9.221 1.00 97.81 287 ALA A N 1
ATOM 2246 C CA . ALA A 1 287 ? -10.600 -0.685 -9.689 1.00 97.81 287 ALA A CA 1
ATOM 2247 C C . ALA A 1 287 ? -10.783 -1.126 -11.151 1.00 97.81 287 ALA A C 1
ATOM 2249 O O . ALA A 1 287 ? -11.736 -1.841 -11.467 1.00 97.81 287 ALA A O 1
ATOM 2250 N N . LYS A 1 288 ? -9.812 -0.815 -12.023 1.00 97.12 288 LYS A N 1
ATOM 2251 C CA . LYS A 1 288 ? -9.793 -1.307 -13.414 1.00 97.12 288 LYS A CA 1
ATOM 2252 C C . LYS A 1 288 ? -9.716 -2.834 -13.516 1.00 97.12 288 LYS A C 1
ATOM 2254 O O . LYS A 1 288 ? -10.276 -3.396 -14.452 1.00 97.12 288 LYS A O 1
ATOM 2259 N N . ALA A 1 289 ? -9.082 -3.498 -12.554 1.00 95.50 289 ALA A N 1
ATOM 2260 C CA . ALA A 1 289 ? -9.034 -4.955 -12.440 1.00 95.50 289 ALA A CA 1
ATOM 2261 C C . ALA A 1 289 ? -10.250 -5.569 -11.707 1.00 95.50 289 ALA A C 1
ATOM 2263 O O . ALA A 1 289 ? -10.268 -6.774 -11.464 1.00 95.50 289 ALA A O 1
ATOM 2264 N N . GLY A 1 290 ? -11.267 -4.777 -11.345 1.00 95.88 290 GLY A N 1
ATOM 2265 C CA . GLY A 1 290 ? -12.452 -5.268 -10.630 1.00 95.88 290 GLY A CA 1
ATOM 2266 C C . GLY A 1 290 ? -12.249 -5.452 -9.122 1.00 95.88 290 GLY A C 1
ATOM 2267 O O . GLY A 1 290 ? -13.076 -6.070 -8.453 1.00 95.88 290 GLY A O 1
ATOM 2268 N N . GLU A 1 291 ? -11.177 -4.900 -8.558 1.00 96.69 291 GLU A N 1
ATOM 2269 C CA . GLU A 1 291 ? -10.875 -4.952 -7.132 1.00 96.69 291 GLU A CA 1
ATOM 2270 C C . GLU A 1 291 ? -11.254 -3.644 -6.444 1.00 96.69 291 GLU A C 1
ATOM 2272 O O . GLU A 1 291 ? -10.740 -2.577 -6.775 1.00 96.69 291 GLU A O 1
ATOM 2277 N N . LYS A 1 292 ? -12.128 -3.732 -5.439 1.00 98.25 292 LYS A N 1
ATOM 2278 C CA . LYS A 1 292 ? -12.518 -2.570 -4.640 1.00 98.25 292 LYS A CA 1
ATOM 2279 C C . LYS A 1 292 ? -11.340 -2.027 -3.837 1.00 98.25 292 LYS A C 1
ATOM 2281 O O . LYS A 1 292 ? -10.636 -2.801 -3.182 1.00 98.25 292 LYS A O 1
ATOM 2286 N N . GLY A 1 293 ? -11.153 -0.714 -3.858 1.00 98.31 293 GLY A N 1
ATOM 2287 C CA . GLY A 1 293 ? -10.067 -0.033 -3.167 1.00 98.31 293 GLY A CA 1
ATOM 2288 C C . GLY A 1 293 ? -10.553 1.105 -2.277 1.00 98.31 293 GLY A C 1
ATOM 2289 O O . GLY A 1 293 ? -11.413 1.876 -2.687 1.00 98.31 293 GLY A O 1
ATOM 2290 N N . ILE A 1 294 ? -9.974 1.241 -1.086 1.00 98.69 294 ILE A N 1
ATOM 2291 C CA . ILE A 1 294 ? -10.224 2.381 -0.196 1.00 98.69 294 ILE A CA 1
ATOM 2292 C C . ILE A 1 294 ? -8.934 3.157 0.070 1.00 98.69 294 ILE A C 1
ATOM 2294 O O . ILE A 1 294 ? -7.888 2.563 0.335 1.00 98.69 294 ILE A O 1
ATOM 2298 N N . PHE A 1 295 ? -9.012 4.483 -0.006 1.00 98.69 295 PHE A N 1
ATOM 2299 C CA . PHE A 1 295 ? -7.904 5.404 0.221 1.00 98.69 295 PHE A CA 1
ATOM 2300 C C . PHE A 1 295 ? -8.224 6.311 1.412 1.00 98.69 295 PHE A C 1
ATOM 2302 O O . PHE A 1 295 ? -9.083 7.189 1.322 1.00 98.69 295 PHE A O 1
ATOM 2309 N N . PHE A 1 296 ? -7.517 6.128 2.525 1.00 98.50 296 PHE A N 1
ATOM 2310 C CA . PHE A 1 296 ? -7.584 7.020 3.681 1.00 98.50 296 PHE A CA 1
ATOM 2311 C C . PHE A 1 296 ? -6.515 8.100 3.551 1.00 98.50 296 PHE A C 1
ATOM 2313 O O . PHE A 1 296 ? -5.325 7.798 3.611 1.00 98.50 296 PHE A O 1
ATOM 2320 N N . SER A 1 297 ? -6.947 9.345 3.368 1.00 97.62 297 SER A N 1
ATOM 2321 C CA . SER A 1 297 ? -6.065 10.494 3.189 1.00 97.62 297 SER A CA 1
ATOM 2322 C C . SER A 1 297 ? -6.074 11.395 4.420 1.00 97.62 297 SER A C 1
ATOM 2324 O O . SER A 1 297 ? -7.139 11.785 4.902 1.00 97.62 297 SER A O 1
ATOM 2326 N N . PHE A 1 298 ? -4.889 11.762 4.899 1.00 96.19 298 PHE A N 1
ATOM 2327 C CA . PHE A 1 298 ? -4.687 12.673 6.029 1.00 96.19 298 PHE A CA 1
ATOM 2328 C C . PHE A 1 298 ? -4.056 14.010 5.628 1.00 96.19 298 PHE A C 1
ATOM 2330 O O . PHE A 1 298 ? -4.053 14.953 6.420 1.00 96.19 298 PHE A O 1
ATOM 2337 N N . GLU A 1 299 ? -3.552 14.099 4.398 1.00 89.25 299 GLU A N 1
ATOM 2338 C CA . GLU A 1 299 ? -2.862 15.279 3.867 1.00 89.25 299 GLU A CA 1
ATOM 2339 C C . GLU A 1 299 ? -3.642 15.914 2.713 1.00 89.25 299 GLU A C 1
ATOM 2341 O O . GLU A 1 299 ? -3.876 17.122 2.700 1.00 89.25 299 GLU A O 1
ATOM 2346 N N . GLU A 1 300 ? -4.101 15.096 1.765 1.00 94.12 300 GLU A N 1
ATOM 2347 C CA . GLU A 1 300 ? -4.688 15.563 0.510 1.00 94.12 300 GLU A CA 1
ATOM 2348 C C . GLU A 1 300 ? -6.209 15.380 0.483 1.00 94.12 300 GLU A C 1
ATOM 2350 O O . GLU A 1 300 ? -6.736 14.307 0.780 1.00 94.12 300 GLU A O 1
ATOM 2355 N N . THR A 1 301 ? -6.946 16.422 0.101 1.00 96.62 301 THR A N 1
ATOM 2356 C CA . THR A 1 301 ? -8.409 16.341 0.009 1.00 96.62 301 THR A CA 1
ATOM 2357 C C . THR A 1 301 ? -8.838 15.497 -1.190 1.00 96.62 301 THR A C 1
ATOM 2359 O O . THR A 1 301 ? -8.140 15.419 -2.202 1.00 96.62 301 THR A O 1
ATOM 2362 N N . GLU A 1 302 ? -10.033 14.910 -1.123 1.00 96.69 302 GLU A N 1
ATOM 2363 C CA . GLU A 1 302 ? -10.587 14.139 -2.240 1.00 96.69 302 GLU A CA 1
ATOM 2364 C C . GLU A 1 302 ? -10.596 14.926 -3.574 1.00 96.69 302 GLU A C 1
ATOM 2366 O O . GLU A 1 302 ? -10.120 14.380 -4.573 1.00 96.69 302 GLU A O 1
ATOM 2371 N N . PRO A 1 303 ? -11.008 16.214 -3.636 1.00 97.38 303 PRO A N 1
ATOM 2372 C CA . PRO A 1 303 ? -10.905 16.997 -4.870 1.00 97.38 303 PRO A CA 1
ATOM 2373 C C . PRO A 1 303 ? -9.475 17.134 -5.419 1.00 97.38 303 PRO A C 1
ATOM 2375 O O . PRO A 1 303 ? -9.293 17.125 -6.638 1.00 97.38 303 PRO A O 1
ATOM 2378 N N . ARG A 1 304 ? -8.455 17.239 -4.551 1.00 97.38 304 ARG A N 1
ATOM 2379 C CA . ARG A 1 304 ? -7.040 17.334 -4.962 1.00 97.38 304 ARG A CA 1
ATOM 2380 C C . ARG A 1 304 ? -6.507 16.002 -5.489 1.00 97.38 304 ARG A C 1
ATOM 2382 O O . ARG A 1 304 ? -5.810 15.987 -6.506 1.00 97.38 304 ARG A O 1
ATOM 2389 N N . LEU A 1 305 ? -6.900 14.883 -4.879 1.00 97.50 305 LEU A N 1
ATOM 2390 C CA . LEU A 1 305 ? -6.581 13.544 -5.386 1.00 97.50 305 LEU A CA 1
ATOM 2391 C C . LEU A 1 305 ? -7.244 13.285 -6.749 1.00 97.50 305 LEU A C 1
ATOM 2393 O O . LEU A 1 305 ? -6.574 12.829 -7.676 1.00 97.50 305 LEU A O 1
ATOM 2397 N N . ARG A 1 306 ? -8.517 13.669 -6.923 1.00 97.62 306 ARG A N 1
ATOM 2398 C CA . ARG A 1 306 ? -9.217 13.609 -8.221 1.00 97.62 306 ARG A CA 1
ATOM 2399 C C . ARG A 1 306 ? -8.532 14.474 -9.285 1.00 97.62 306 ARG A C 1
ATOM 2401 O O . ARG A 1 306 ? -8.338 14.028 -10.413 1.00 97.62 306 ARG A O 1
ATOM 2408 N N . ALA A 1 307 ? -8.108 15.691 -8.935 1.00 97.06 307 ALA A N 1
ATOM 2409 C CA . ALA A 1 307 ? -7.361 16.557 -9.850 1.00 97.06 307 ALA A CA 1
ATOM 2410 C C . ALA A 1 307 ? -6.010 15.947 -10.262 1.00 97.06 307 ALA A C 1
ATOM 2412 O O . ALA A 1 307 ? -5.655 15.986 -11.439 1.00 97.06 307 ALA A O 1
ATOM 2413 N N . THR A 1 308 ? -5.296 15.330 -9.315 1.00 96.38 308 THR A N 1
ATOM 2414 C CA . THR A 1 308 ? -4.042 14.609 -9.580 1.00 96.38 308 THR A CA 1
ATOM 2415 C C . THR A 1 308 ? -4.269 13.448 -10.549 1.00 96.38 308 THR A C 1
ATOM 2417 O O . THR A 1 308 ? -3.546 13.324 -11.535 1.00 96.38 308 THR A O 1
ATOM 2420 N N . ALA A 1 309 ? -5.312 12.643 -10.325 1.00 97.25 309 ALA A N 1
ATOM 2421 C CA . ALA A 1 309 ? -5.679 11.542 -11.211 1.00 97.25 309 ALA A CA 1
ATOM 2422 C C . ALA A 1 309 ? -5.987 12.019 -12.640 1.00 97.25 309 ALA A C 1
ATOM 2424 O O . ALA A 1 309 ? -5.447 11.466 -13.598 1.00 97.25 309 ALA A O 1
ATOM 2425 N N . ARG A 1 310 ? -6.765 13.101 -12.795 1.00 96.88 310 ARG A N 1
ATOM 2426 C CA . ARG A 1 310 ? -7.039 13.702 -14.112 1.00 96.88 310 ARG A CA 1
ATOM 2427 C C . ARG A 1 310 ? -5.770 14.193 -14.806 1.00 96.88 310 ARG A C 1
ATOM 2429 O O . ARG A 1 310 ? -5.604 13.947 -15.997 1.00 96.88 310 ARG A O 1
ATOM 2436 N N . GLY A 1 311 ? -4.853 14.824 -14.069 1.00 95.88 311 GLY A N 1
ATOM 2437 C CA . GLY A 1 311 ? -3.551 15.249 -14.597 1.00 95.88 311 GLY A CA 1
ATOM 2438 C C . GLY A 1 311 ? -2.684 14.089 -15.105 1.00 95.88 311 GLY A C 1
ATOM 2439 O O . GLY A 1 311 ? -1.875 14.274 -16.010 1.00 95.88 311 GLY A O 1
ATOM 2440 N N . LEU A 1 312 ? -2.891 12.884 -14.569 1.00 96.19 312 LEU A N 1
ATOM 2441 C CA . LEU A 1 312 ? -2.233 11.648 -15.000 1.00 96.19 312 LEU A CA 1
ATOM 2442 C C . LEU A 1 312 ? -3.029 10.887 -16.076 1.00 96.19 312 LEU A C 1
ATOM 2444 O O . LEU A 1 312 ? -2.576 9.841 -16.537 1.00 96.19 312 LEU A O 1
ATOM 2448 N N . GLY A 1 313 ? -4.182 11.403 -16.513 1.00 96.31 313 GLY A N 1
ATOM 2449 C CA . GLY A 1 313 ? -5.040 10.770 -17.520 1.00 96.31 313 GLY A CA 1
ATOM 2450 C C . GLY A 1 313 ? -5.882 9.606 -16.987 1.00 96.31 313 GLY A C 1
ATOM 2451 O O . GLY A 1 313 ? -6.284 8.735 -17.756 1.00 96.31 313 GLY A O 1
ATOM 2452 N N . TRP A 1 314 ? -6.124 9.547 -15.677 1.00 97.62 314 TRP A N 1
ATOM 2453 C CA . TRP A 1 314 ? -6.960 8.526 -15.050 1.00 97.62 314 TRP A CA 1
ATOM 2454 C C . TRP A 1 314 ? -8.383 9.034 -14.828 1.00 97.62 314 TRP A C 1
ATOM 2456 O O . TRP A 1 314 ? -8.586 10.116 -14.276 1.00 97.62 314 TRP A O 1
ATOM 2466 N N . ASP A 1 315 ? -9.367 8.210 -15.179 1.00 96.19 315 ASP A N 1
ATOM 2467 C CA . ASP A 1 315 ? -10.776 8.470 -14.879 1.00 96.19 315 ASP A CA 1
ATOM 2468 C C . ASP A 1 315 ? -11.141 7.877 -13.513 1.00 96.19 315 ASP A C 1
ATOM 2470 O O . ASP A 1 315 ? -11.776 6.827 -13.401 1.00 96.19 315 ASP A O 1
ATOM 2474 N N . LEU A 1 316 ? -10.623 8.507 -12.456 1.00 97.38 316 LEU A N 1
ATOM 2475 C CA . LEU A 1 316 ? -10.903 8.108 -11.077 1.00 97.38 316 LEU A CA 1
ATOM 2476 C C . LEU A 1 316 ? -12.348 8.432 -10.677 1.00 97.38 316 LEU A C 1
ATOM 2478 O O . LEU A 1 316 ? -12.920 7.732 -9.844 1.00 97.38 316 LEU A O 1
ATOM 2482 N N . ASP A 1 317 ? -12.927 9.473 -11.280 1.00 97.06 317 ASP A N 1
ATOM 2483 C CA . ASP A 1 317 ? -14.285 9.926 -11.001 1.00 97.06 317 ASP A CA 1
ATOM 2484 C C . ASP A 1 317 ? -15.294 8.802 -11.317 1.00 97.06 317 ASP A C 1
ATOM 2486 O O . ASP A 1 317 ? -16.077 8.427 -10.439 1.00 97.06 317 ASP A O 1
ATOM 2490 N N . ALA A 1 318 ? -15.169 8.157 -12.484 1.00 97.31 318 ALA A N 1
ATOM 2491 C CA . ALA A 1 318 ? -16.000 7.011 -12.857 1.00 97.31 318 ALA A CA 1
ATOM 2492 C C . ALA A 1 318 ? -15.847 5.804 -11.913 1.00 97.31 318 ALA A C 1
ATOM 2494 O O . ALA A 1 318 ? -16.817 5.099 -11.632 1.00 97.31 318 ALA A O 1
ATOM 2495 N N . GLU A 1 319 ? -14.642 5.533 -11.398 1.00 98.00 319 GLU A N 1
ATOM 2496 C CA . GLU A 1 319 ? -14.433 4.401 -10.483 1.00 98.00 319 GLU A CA 1
ATOM 2497 C C . GLU A 1 319 ? -15.029 4.652 -9.089 1.00 98.00 319 GLU A C 1
ATOM 2499 O O . GLU A 1 319 ? -15.475 3.709 -8.428 1.00 98.00 319 GLU A O 1
ATOM 2504 N N . ILE A 1 320 ? -15.096 5.913 -8.654 1.00 97.69 320 ILE A N 1
ATOM 2505 C CA . ILE A 1 320 ? -15.787 6.282 -7.413 1.00 97.69 320 ILE A CA 1
ATOM 2506 C C . ILE A 1 320 ? -17.305 6.169 -7.593 1.00 97.69 320 ILE A C 1
ATOM 2508 O O . ILE A 1 320 ? -17.974 5.567 -6.755 1.00 97.69 320 ILE A O 1
ATOM 2512 N N . GLU A 1 321 ? -17.853 6.656 -8.709 1.00 96.94 321 GLU A N 1
ATOM 2513 C CA . GLU A 1 321 ? -19.291 6.555 -9.013 1.00 96.94 321 GLU A CA 1
ATOM 2514 C C . GLU A 1 321 ? -19.773 5.100 -9.121 1.00 96.94 321 GLU A C 1
ATOM 2516 O O . GLU A 1 321 ? -20.868 4.762 -8.670 1.00 96.94 321 GLU A O 1
ATOM 2521 N N . ARG A 1 322 ? -18.927 4.202 -9.639 1.00 96.31 322 ARG A N 1
ATOM 2522 C CA . ARG A 1 322 ? -19.188 2.753 -9.680 1.00 96.31 322 ARG A CA 1
ATOM 2523 C C . ARG A 1 322 ? -19.085 2.065 -8.312 1.00 96.31 322 ARG A C 1
ATOM 2525 O O . ARG A 1 322 ? -19.336 0.862 -8.221 1.00 96.31 322 ARG A O 1
ATOM 2532 N N . GLY A 1 323 ? -18.672 2.777 -7.262 1.00 96.94 323 GLY A N 1
ATOM 2533 C CA . GLY A 1 323 ? -18.409 2.208 -5.938 1.00 96.94 323 GLY A CA 1
ATOM 2534 C C . GLY A 1 323 ? -17.215 1.246 -5.912 1.00 96.94 323 GLY A C 1
ATOM 2535 O O . GLY A 1 323 ? -17.149 0.363 -5.048 1.00 96.94 323 GLY A O 1
ATOM 2536 N N . MET A 1 324 ? -16.296 1.374 -6.878 1.00 98.19 324 MET A N 1
ATOM 2537 C CA . MET A 1 324 ? -15.047 0.610 -6.935 1.00 98.19 324 MET A CA 1
ATOM 2538 C C . MET A 1 324 ? -13.955 1.258 -6.090 1.00 98.19 324 MET A C 1
ATOM 2540 O O . MET A 1 324 ? -13.118 0.547 -5.536 1.00 98.19 324 MET A O 1
ATOM 2544 N N . VAL A 1 325 ? -13.977 2.586 -5.971 1.00 98.50 325 VAL A N 1
ATOM 2545 C CA . VAL A 1 325 ? -13.041 3.353 -5.148 1.00 98.50 325 VAL A CA 1
ATOM 2546 C C . VAL A 1 325 ? -13.792 4.182 -4.119 1.00 98.50 325 VAL A C 1
ATOM 2548 O O . VAL A 1 325 ? -14.784 4.829 -4.434 1.00 98.50 325 VAL A O 1
ATOM 2551 N N . GLU A 1 326 ? -13.284 4.194 -2.894 1.00 98.31 326 GLU A N 1
ATOM 2552 C CA . GLU A 1 326 ? -13.743 5.075 -1.828 1.00 98.31 326 GLU A CA 1
ATOM 2553 C C . GLU A 1 326 ? -12.559 5.904 -1.322 1.00 98.31 326 GLU A C 1
ATOM 2555 O O . GLU A 1 326 ? -11.496 5.358 -1.026 1.00 98.31 326 GLU A O 1
ATOM 2560 N N . ILE A 1 327 ? -12.726 7.224 -1.230 1.00 98.31 327 ILE A N 1
ATOM 2561 C CA . ILE A 1 327 ? -11.718 8.129 -0.668 1.00 98.31 327 ILE A CA 1
ATOM 2562 C C . ILE A 1 327 ? -12.282 8.723 0.615 1.00 98.31 327 ILE A C 1
ATOM 2564 O O . ILE A 1 327 ? -13.368 9.295 0.625 1.00 98.31 327 ILE A O 1
ATOM 2568 N N . VAL A 1 328 ? -11.532 8.595 1.704 1.00 97.94 328 VAL A N 1
ATOM 2569 C CA . VAL A 1 328 ? -11.913 9.103 3.020 1.00 97.94 328 VAL A CA 1
ATOM 2570 C C . VAL A 1 328 ? -10.853 10.097 3.465 1.00 97.94 328 VAL A C 1
ATOM 2572 O O . VAL A 1 328 ? -9.745 9.708 3.828 1.00 97.94 328 VAL A O 1
ATOM 2575 N N . PHE A 1 329 ? -11.188 11.385 3.430 1.00 97.62 329 PHE A N 1
ATOM 2576 C CA . PHE A 1 329 ? -10.304 12.443 3.911 1.00 97.62 329 PHE A CA 1
ATOM 2577 C C . PHE A 1 329 ? -10.571 12.756 5.386 1.00 97.62 329 PHE A C 1
ATOM 2579 O O . PHE A 1 329 ? -11.706 13.032 5.777 1.00 97.62 329 PHE A O 1
ATOM 2586 N N . ILE A 1 330 ? -9.513 12.745 6.196 1.00 96.00 330 ILE A N 1
ATOM 2587 C CA . ILE A 1 330 ? -9.555 13.088 7.618 1.00 96.00 330 ILE A CA 1
ATOM 2588 C C . ILE A 1 330 ? -8.543 14.208 7.863 1.00 96.00 330 ILE A C 1
ATOM 2590 O O . ILE A 1 330 ? -7.338 13.953 7.856 1.00 96.00 330 ILE A O 1
ATOM 2594 N N . PRO A 1 331 ? -8.990 15.446 8.122 1.00 93.19 331 PRO A N 1
ATOM 2595 C CA . PRO A 1 331 ? -8.072 16.549 8.352 1.00 93.19 331 PRO A CA 1
ATOM 2596 C C . PRO A 1 331 ? -7.282 16.332 9.647 1.00 93.19 331 PRO A C 1
ATOM 2598 O O . PRO A 1 331 ? -7.832 15.903 10.666 1.00 93.19 331 PRO A O 1
ATOM 2601 N N . GLN A 1 332 ? -5.994 16.683 9.622 1.00 90.69 332 GLN A N 1
ATOM 2602 C CA . GLN A 1 332 ? -5.057 16.441 10.722 1.00 90.69 332 GLN A CA 1
ATOM 2603 C C . GLN A 1 332 ? -5.562 16.870 12.121 1.00 90.69 332 GLN A C 1
ATOM 2605 O O . GLN A 1 332 ? -5.442 16.070 13.056 1.00 90.69 332 GLN A O 1
ATOM 2610 N N . PRO A 1 333 ? -6.194 18.051 12.307 1.00 88.38 333 PRO A N 1
ATOM 2611 C CA . PRO A 1 333 ? -6.715 18.467 13.614 1.00 88.38 333 PRO A CA 1
ATOM 2612 C C . PRO A 1 333 ? -7.807 17.545 14.173 1.00 88.38 333 PRO A C 1
ATOM 2614 O O . PRO A 1 333 ? -7.948 17.412 15.389 1.00 88.38 333 PRO A O 1
ATOM 2617 N N . SER A 1 334 ? -8.568 16.887 13.296 1.00 88.25 334 SER A N 1
ATOM 2618 C CA . SER A 1 334 ? -9.690 16.021 13.664 1.00 88.25 334 SER A CA 1
ATOM 2619 C C . SER A 1 334 ? -9.270 14.584 13.962 1.00 88.25 334 SER A C 1
ATOM 2621 O O . SER A 1 334 ? -10.100 13.806 14.430 1.00 88.25 334 SER A O 1
ATOM 2623 N N . ILE A 1 335 ? -8.010 14.211 13.711 1.00 89.88 335 ILE A N 1
ATOM 2624 C CA . ILE A 1 335 ? -7.529 12.841 13.908 1.00 89.88 335 ILE A CA 1
ATOM 2625 C C . ILE A 1 335 ? -7.702 12.426 15.371 1.00 89.88 335 ILE A C 1
ATOM 2627 O O . ILE A 1 335 ? -7.073 13.012 16.247 1.00 89.88 335 ILE A O 1
ATOM 2631 N N . ARG A 1 336 ? -8.503 11.380 15.601 1.00 86.81 336 ARG A N 1
ATOM 2632 C CA . ARG A 1 336 ? -8.622 10.614 16.847 1.00 86.81 336 ARG A CA 1
ATOM 2633 C C . ARG A 1 336 ? -8.189 9.179 16.556 1.00 86.81 336 ARG A C 1
ATOM 2635 O O . ARG A 1 336 ? -8.963 8.439 15.957 1.00 86.81 336 ARG A O 1
ATOM 2642 N N . VAL A 1 337 ? -6.970 8.801 16.944 1.00 86.88 337 VAL A N 1
ATOM 2643 C CA . VAL A 1 337 ? -6.322 7.548 16.489 1.00 86.88 337 VAL A CA 1
ATOM 2644 C C . VAL A 1 337 ? -7.218 6.319 16.691 1.00 86.88 337 VAL A C 1
ATOM 2646 O O . VAL A 1 337 ? -7.491 5.608 15.732 1.00 86.88 337 VAL A O 1
ATOM 2649 N N . GLU A 1 338 ? -7.757 6.116 17.895 1.00 80.50 338 GLU A N 1
ATOM 2650 C CA . GLU A 1 338 ? -8.585 4.935 18.200 1.00 80.50 338 GLU A CA 1
ATOM 2651 C C . GLU A 1 338 ? -9.912 4.930 17.437 1.00 80.50 338 GLU A C 1
ATOM 2653 O O . GLU A 1 338 ? -10.288 3.937 16.816 1.00 80.50 338 GLU A O 1
ATOM 2658 N N . GLY A 1 339 ? -10.613 6.068 17.437 1.00 81.50 339 GLY A N 1
ATOM 2659 C CA . GLY A 1 339 ? -11.897 6.190 16.747 1.00 81.50 339 GLY A CA 1
ATOM 2660 C C . GLY A 1 339 ? -11.755 6.019 15.234 1.00 81.50 339 GLY A C 1
ATOM 2661 O O . GLY A 1 339 ? -12.602 5.402 14.596 1.00 81.50 339 GLY A O 1
ATOM 2662 N N . HIS A 1 340 ? -10.663 6.519 14.657 1.00 90.19 340 HIS A N 1
ATOM 2663 C CA . HIS A 1 340 ? -10.401 6.366 13.234 1.00 90.19 340 HIS A CA 1
ATOM 2664 C C . HIS A 1 340 ? -9.881 4.978 12.863 1.00 90.19 340 HIS A C 1
ATOM 2666 O O . HIS A 1 340 ? -10.261 4.507 11.800 1.00 90.19 340 HIS A O 1
ATOM 2672 N N . LEU A 1 341 ? -9.122 4.276 13.715 1.00 87.69 341 LEU A N 1
ATOM 2673 C CA . LEU A 1 341 ? -8.796 2.859 13.481 1.00 87.69 341 LEU A CA 1
ATOM 2674 C C . LEU A 1 341 ? -10.063 1.998 13.395 1.00 87.69 341 LEU A C 1
ATOM 2676 O O . LEU A 1 341 ? -10.188 1.159 12.499 1.00 87.69 341 LEU A O 1
ATOM 2680 N N . LEU A 1 342 ? -11.021 2.232 14.295 1.00 83.12 342 LEU A N 1
ATOM 2681 C CA . LEU A 1 342 ? -12.316 1.557 14.267 1.00 83.12 342 LEU A CA 1
ATOM 2682 C C . LEU A 1 342 ? -13.089 1.886 12.982 1.00 83.12 342 LEU A C 1
ATOM 2684 O O . LEU A 1 342 ? -13.492 0.976 12.262 1.00 83.12 342 LEU A O 1
ATOM 2688 N N . MET A 1 343 ? -13.221 3.172 12.647 1.00 89.31 343 MET A N 1
ATOM 2689 C CA . MET A 1 343 ? -13.895 3.616 11.422 1.00 89.31 343 MET A CA 1
ATOM 2690 C C . MET A 1 343 ? -13.245 3.024 10.161 1.00 89.31 343 MET A C 1
ATOM 2692 O O . MET A 1 343 ? -13.942 2.539 9.271 1.00 89.31 343 MET A O 1
ATOM 2696 N N . MET A 1 344 ? -11.910 3.007 10.089 1.00 94.00 344 MET A N 1
ATOM 2697 C CA . MET A 1 344 ? -11.177 2.397 8.977 1.00 94.00 344 MET A CA 1
ATOM 2698 C C . MET A 1 344 ? -11.499 0.907 8.863 1.00 94.00 344 MET A C 1
ATOM 2700 O O . MET A 1 344 ? -11.781 0.426 7.769 1.00 94.00 344 MET A O 1
ATOM 2704 N N . THR A 1 345 ? -11.523 0.190 9.989 1.00 90.56 345 THR A N 1
ATOM 2705 C CA . THR A 1 345 ? -11.887 -1.234 10.042 1.00 90.56 345 THR A CA 1
ATOM 2706 C C . THR A 1 345 ? -13.288 -1.472 9.488 1.00 90.56 345 THR A C 1
ATOM 2708 O O . THR A 1 345 ? -13.481 -2.343 8.640 1.00 90.56 345 THR A O 1
ATOM 2711 N N . GLU A 1 346 ? -14.264 -0.675 9.919 1.00 89.25 346 GLU A N 1
ATOM 2712 C CA . GLU A 1 346 ? -15.647 -0.779 9.451 1.00 89.25 346 GLU A CA 1
ATOM 2713 C C . GLU A 1 346 ? -15.779 -0.519 7.957 1.00 89.25 346 GLU A C 1
ATOM 2715 O O . GLU A 1 346 ? -16.443 -1.291 7.268 1.00 89.25 346 GLU A O 1
ATOM 2720 N N . ARG A 1 347 ? -15.127 0.529 7.441 1.00 95.62 347 ARG A N 1
ATOM 2721 C CA . ARG A 1 347 ? -15.190 0.859 6.013 1.00 95.62 347 ARG A CA 1
ATOM 2722 C C . ARG A 1 347 ? -14.488 -0.183 5.150 1.00 95.62 347 ARG A C 1
ATOM 2724 O O . ARG A 1 347 ? -15.057 -0.610 4.150 1.00 95.62 347 ARG A O 1
ATOM 2731 N N . ILE A 1 348 ? -13.312 -0.665 5.563 1.00 96.12 348 ILE A N 1
ATOM 2732 C CA . ILE A 1 348 ? -12.584 -1.735 4.857 1.00 96.12 348 ILE A CA 1
ATOM 2733 C C . ILE A 1 348 ? -13.465 -2.987 4.736 1.00 96.12 348 ILE A C 1
ATOM 2735 O O . ILE A 1 348 ? -13.625 -3.533 3.639 1.00 96.12 348 ILE A O 1
ATOM 2739 N N . LEU A 1 349 ? -14.068 -3.428 5.847 1.00 92.38 349 LEU A N 1
ATOM 2740 C CA . LEU A 1 349 ? -14.919 -4.620 5.874 1.00 92.38 349 LEU A CA 1
ATOM 2741 C C . LEU A 1 349 ? -16.250 -4.402 5.141 1.00 92.38 349 LEU A C 1
ATOM 2743 O O . LEU A 1 349 ? -16.669 -5.266 4.370 1.00 92.38 349 LEU A O 1
ATOM 2747 N N . GLY A 1 350 ? -16.894 -3.250 5.338 1.00 93.88 350 GLY A N 1
ATOM 2748 C CA . GLY A 1 350 ? -18.172 -2.896 4.718 1.00 93.88 350 GLY A CA 1
ATOM 2749 C C . GLY A 1 350 ? -18.075 -2.775 3.198 1.00 93.88 350 GLY A C 1
ATOM 2750 O O . GLY A 1 350 ? -18.908 -3.327 2.476 1.00 93.88 350 GLY A O 1
ATOM 2751 N N . MET A 1 351 ? -17.009 -2.146 2.696 1.00 95.00 351 MET A N 1
ATOM 2752 C CA . MET A 1 351 ? -16.726 -2.061 1.262 1.00 95.00 351 MET A CA 1
ATOM 2753 C C . MET A 1 351 ? -16.325 -3.419 0.667 1.00 95.00 351 MET A C 1
ATOM 2755 O O . MET A 1 351 ? -16.462 -3.623 -0.544 1.00 95.00 351 MET A O 1
ATOM 2759 N N . LYS A 1 352 ? -15.852 -4.358 1.502 1.00 95.94 352 LYS A N 1
ATOM 2760 C CA . LYS A 1 352 ? -15.124 -5.570 1.090 1.00 95.94 352 LYS A CA 1
ATOM 2761 C C . LYS A 1 352 ? -13.897 -5.200 0.253 1.00 95.94 352 LYS A C 1
ATOM 2763 O O . LYS A 1 352 ? -13.671 -5.753 -0.827 1.00 95.94 352 LYS A O 1
ATOM 2768 N N . ALA A 1 353 ? -13.150 -4.206 0.733 1.00 97.06 353 ALA A N 1
ATOM 2769 C CA . ALA A 1 353 ? -11.986 -3.683 0.038 1.00 97.06 353 ALA A CA 1
ATOM 2770 C C . ALA A 1 353 ? -10.920 -4.776 -0.128 1.00 97.06 353 ALA A C 1
ATOM 2772 O O . ALA A 1 353 ? -10.633 -5.549 0.782 1.00 97.06 353 ALA A O 1
ATOM 2773 N N . ARG A 1 354 ? -10.327 -4.829 -1.318 1.00 97.19 354 ARG A N 1
ATOM 2774 C CA . ARG A 1 354 ? -9.223 -5.721 -1.694 1.00 97.19 354 ARG A CA 1
ATOM 2775 C C . ARG A 1 354 ? -7.887 -4.988 -1.773 1.00 97.19 354 ARG A C 1
ATOM 2777 O O . ARG A 1 354 ? -6.839 -5.638 -1.734 1.00 97.19 354 ARG A O 1
ATOM 2784 N N . ARG A 1 355 ? -7.933 -3.657 -1.841 1.00 98.31 355 ARG A N 1
ATOM 2785 C CA . ARG A 1 355 ? -6.790 -2.746 -1.784 1.00 98.31 355 ARG A CA 1
ATOM 2786 C C . ARG A 1 355 ? -7.063 -1.655 -0.757 1.00 98.31 355 ARG A C 1
ATOM 2788 O O . ARG A 1 355 ? -8.145 -1.074 -0.752 1.00 98.31 355 ARG A O 1
ATOM 2795 N N . VAL A 1 356 ? -6.101 -1.388 0.113 1.00 98.69 356 VAL A N 1
ATOM 2796 C CA . VAL A 1 356 ? -6.221 -0.369 1.161 1.00 98.69 356 VAL A CA 1
ATOM 2797 C C . VAL A 1 356 ? -5.014 0.546 1.074 1.00 98.69 356 VAL A C 1
ATOM 2799 O O . VAL A 1 356 ? -3.887 0.067 1.028 1.00 98.69 356 VAL A O 1
ATOM 2802 N N . VAL A 1 357 ? -5.238 1.854 1.064 1.00 98.69 357 VAL A N 1
ATOM 2803 C CA . VAL A 1 357 ? -4.180 2.858 1.180 1.00 98.69 357 VAL A CA 1
ATOM 2804 C C . VAL A 1 357 ? -4.401 3.694 2.426 1.00 98.69 357 VAL A C 1
ATOM 2806 O O . VAL A 1 357 ? -5.526 4.099 2.716 1.00 98.69 357 VAL A O 1
ATOM 2809 N N . VAL A 1 358 ? -3.308 3.990 3.125 1.00 98.31 358 VAL A N 1
ATOM 2810 C CA . VAL A 1 358 ? -3.260 4.950 4.226 1.00 98.31 358 VAL A CA 1
ATOM 2811 C C . VAL A 1 358 ? -2.155 5.958 3.940 1.00 98.31 358 VAL A C 1
ATOM 2813 O O . VAL A 1 358 ? -0.976 5.623 4.047 1.00 98.31 358 VAL A O 1
ATOM 2816 N N . ASP A 1 359 ? -2.544 7.172 3.550 1.00 96.19 359 ASP A N 1
ATOM 2817 C CA . ASP A 1 359 ? -1.640 8.249 3.144 1.00 96.19 359 ASP A CA 1
ATOM 2818 C C . ASP A 1 359 ? -1.819 9.490 4.038 1.00 96.19 359 ASP A C 1
ATOM 2820 O O . ASP A 1 359 ? -2.747 10.276 3.861 1.00 96.19 359 ASP A O 1
ATOM 2824 N N . SER A 1 360 ? -1.017 9.676 5.079 1.00 93.12 360 SER A N 1
ATOM 2825 C CA . SER A 1 360 ? 0.124 8.859 5.512 1.00 93.12 360 SER A CA 1
ATOM 2826 C C . SER A 1 360 ? -0.047 8.367 6.951 1.00 93.12 360 SER A C 1
ATOM 2828 O O . SER A 1 360 ? -0.702 9.007 7.779 1.00 93.12 360 SER A O 1
ATOM 2830 N N . VAL A 1 361 ? 0.549 7.213 7.280 1.00 94.12 361 VAL A N 1
ATOM 2831 C CA . VAL A 1 361 ? 0.589 6.711 8.664 1.00 94.12 361 VAL A CA 1
ATOM 2832 C C . VAL A 1 361 ? 1.400 7.637 9.575 1.00 94.12 361 VAL A C 1
ATOM 2834 O O . VAL A 1 361 ? 1.078 7.755 10.757 1.00 94.12 361 VAL A O 1
ATOM 2837 N N . SER A 1 362 ? 2.381 8.368 9.026 1.00 90.56 362 SER A N 1
ATOM 2838 C CA . SER A 1 362 ? 3.140 9.401 9.743 1.00 90.56 362 SER A CA 1
ATOM 2839 C C . SER A 1 362 ? 2.227 10.525 10.242 1.00 90.56 362 SER A C 1
ATOM 2841 O O . SER A 1 362 ? 2.307 10.895 11.417 1.00 90.56 362 SER A O 1
ATOM 2843 N N . VAL A 1 363 ? 1.319 11.027 9.395 1.00 92.56 363 VAL A N 1
ATOM 2844 C CA . VAL A 1 363 ? 0.336 12.053 9.781 1.00 92.56 363 VAL A CA 1
ATOM 2845 C C . VAL A 1 363 ? -0.782 11.463 10.637 1.00 92.56 363 VAL A C 1
ATOM 2847 O O . VAL A 1 363 ? -1.184 12.081 11.628 1.00 92.56 363 VAL A O 1
ATOM 2850 N N . PHE A 1 364 ? -1.239 10.244 10.338 1.00 94.00 364 PHE A N 1
ATOM 2851 C CA . PHE A 1 364 ? -2.234 9.552 11.158 1.00 94.00 364 PHE A CA 1
ATOM 2852 C C . PHE A 1 364 ? -1.791 9.426 12.622 1.00 94.00 364 PHE A C 1
ATOM 2854 O O . PHE A 1 364 ? -2.552 9.716 13.547 1.00 94.00 364 PHE A O 1
ATOM 2861 N N . LEU A 1 365 ? -0.528 9.068 12.840 1.00 91.88 365 LEU A N 1
ATOM 2862 C CA . LEU A 1 365 ? 0.053 8.864 14.162 1.00 91.88 365 LEU A CA 1
ATOM 2863 C C . LEU A 1 365 ? 0.832 10.095 14.656 1.00 91.88 365 LEU A C 1
ATOM 2865 O O . LEU A 1 365 ? 1.651 9.982 15.565 1.00 91.88 365 LEU A O 1
ATOM 2869 N N . HIS A 1 366 ? 0.592 11.303 14.121 1.00 89.06 366 HIS A N 1
ATOM 2870 C CA . HIS A 1 366 ? 1.365 12.506 14.493 1.00 89.06 366 HIS A CA 1
ATOM 2871 C C . HIS A 1 366 ? 1.334 12.823 15.999 1.00 89.06 366 HIS A C 1
ATOM 2873 O O . HIS A 1 366 ? 2.325 13.309 16.544 1.00 89.06 366 HIS A O 1
ATOM 2879 N N . LYS A 1 367 ? 0.226 12.501 16.683 1.00 86.25 367 LYS A N 1
ATOM 2880 C CA . LYS A 1 367 ? 0.071 12.675 18.138 1.00 86.25 367 LYS A CA 1
ATOM 2881 C C . LYS A 1 367 ? 0.809 11.602 18.943 1.00 86.25 367 LYS A C 1
ATOM 2883 O O . LYS A 1 367 ? 1.168 11.847 20.090 1.00 86.25 367 LYS A O 1
ATOM 2888 N N . VAL A 1 368 ? 1.064 10.429 18.366 1.00 85.44 368 VAL A N 1
ATOM 2889 C CA . VAL A 1 368 ? 1.787 9.349 19.045 1.00 85.44 368 VAL A CA 1
ATOM 2890 C C . VAL A 1 368 ? 3.265 9.724 19.144 1.00 85.44 368 VAL A C 1
ATOM 2892 O O . VAL A 1 368 ? 3.924 9.995 18.143 1.00 85.44 368 VAL A O 1
ATOM 2895 N N . LYS A 1 369 ? 3.764 9.788 20.383 1.00 83.94 369 LYS A N 1
ATOM 2896 C CA . LYS A 1 369 ? 5.163 10.121 20.699 1.00 83.94 369 LYS A CA 1
ATOM 2897 C C . LYS A 1 369 ? 5.979 8.913 21.153 1.00 83.94 369 LYS A C 1
ATOM 2899 O O . LYS A 1 369 ? 7.200 8.982 21.142 1.00 83.94 369 LYS A O 1
ATOM 2904 N N . ASP A 1 370 ? 5.305 7.847 21.579 1.00 83.00 370 ASP A N 1
ATOM 2905 C CA . ASP A 1 370 ? 5.928 6.614 22.051 1.00 83.00 370 ASP A CA 1
ATOM 2906 C C . ASP A 1 370 ? 6.042 5.608 20.889 1.00 83.00 370 ASP A C 1
ATOM 2908 O O . ASP A 1 370 ? 5.005 5.189 20.360 1.00 83.00 370 ASP A O 1
ATOM 2912 N N . PRO A 1 371 ? 7.263 5.188 20.504 1.00 84.75 371 PRO A N 1
ATOM 2913 C CA . PRO A 1 371 ? 7.473 4.195 19.453 1.00 84.75 371 PRO A CA 1
ATOM 2914 C C . PRO A 1 371 ? 6.786 2.846 19.711 1.00 84.75 371 PRO A C 1
ATOM 2916 O O . PRO A 1 371 ? 6.411 2.164 18.761 1.00 84.75 371 PRO A O 1
ATOM 2919 N N . GLN A 1 372 ? 6.592 2.433 20.971 1.00 81.69 372 GLN A N 1
ATOM 2920 C CA . GLN A 1 372 ? 5.882 1.183 21.274 1.00 81.69 372 GLN A CA 1
ATOM 2921 C C . GLN A 1 372 ? 4.394 1.289 20.944 1.00 81.69 372 GLN A C 1
ATOM 2923 O O . GLN A 1 372 ? 3.809 0.349 20.405 1.00 81.69 372 GLN A O 1
ATOM 2928 N N . VAL A 1 373 ? 3.792 2.448 21.216 1.00 83.06 373 VAL A N 1
ATOM 2929 C CA . VAL A 1 373 ? 2.396 2.715 20.858 1.00 83.06 373 VAL A CA 1
ATOM 2930 C C . VAL A 1 373 ? 2.253 2.816 19.341 1.00 83.06 373 VAL A C 1
ATOM 2932 O O . VAL A 1 373 ? 1.313 2.257 18.787 1.00 83.06 373 VAL A O 1
ATOM 2935 N N . ASP A 1 374 ? 3.193 3.473 18.661 1.00 86.75 374 ASP A N 1
ATOM 2936 C CA . ASP A 1 374 ? 3.216 3.576 17.197 1.00 86.75 374 ASP A CA 1
ATOM 2937 C C . ASP A 1 374 ? 3.252 2.188 16.536 1.00 86.75 374 ASP A C 1
ATOM 2939 O O . ASP A 1 374 ? 2.359 1.824 15.762 1.00 86.75 374 ASP A O 1
ATOM 2943 N N . ARG A 1 375 ? 4.200 1.354 16.980 1.00 86.12 375 ARG A N 1
ATOM 2944 C CA . ARG A 1 375 ? 4.335 -0.053 16.595 1.00 86.12 375 ARG A CA 1
ATOM 2945 C C . ARG A 1 375 ? 3.035 -0.831 16.806 1.00 86.12 375 ARG A C 1
ATOM 2947 O O . ARG A 1 375 ? 2.606 -1.569 15.917 1.00 86.12 375 ARG A O 1
ATOM 2954 N N . GLU A 1 376 ? 2.403 -0.674 17.968 1.00 85.12 376 GLU A N 1
ATOM 2955 C CA . GLU A 1 376 ? 1.129 -1.323 18.280 1.00 85.12 376 GLU A CA 1
ATOM 2956 C C . GLU A 1 376 ? 0.023 -0.902 17.293 1.00 85.12 376 GLU A C 1
ATOM 2958 O O . GLU A 1 376 ? -0.696 -1.763 16.777 1.00 85.12 376 GLU A O 1
ATOM 2963 N N . LYS A 1 377 ? -0.107 0.394 16.979 1.00 87.56 377 LYS A N 1
ATOM 2964 C CA . LYS A 1 377 ? -1.152 0.893 16.066 1.00 87.56 377 LYS A CA 1
ATOM 2965 C C . LYS A 1 377 ? -0.934 0.451 14.622 1.00 87.56 377 LYS A C 1
ATOM 2967 O O . LYS A 1 377 ? -1.896 0.089 13.944 1.00 87.56 377 LYS A O 1
ATOM 2972 N N . ILE A 1 378 ? 0.313 0.408 14.161 1.00 91.44 378 ILE A N 1
ATOM 2973 C CA . ILE A 1 378 ? 0.644 -0.117 12.830 1.00 91.44 378 ILE A CA 1
ATOM 2974 C C . ILE A 1 378 ? 0.344 -1.611 12.753 1.00 91.44 378 ILE A C 1
ATOM 2976 O O . ILE A 1 378 ? -0.240 -2.068 11.772 1.00 91.44 378 ILE A O 1
ATOM 2980 N N . PHE A 1 379 ? 0.674 -2.374 13.798 1.00 89.06 379 PHE A N 1
ATOM 2981 C CA . PHE A 1 379 ? 0.339 -3.795 13.856 1.00 89.06 379 PHE A CA 1
ATOM 2982 C C . PHE A 1 379 ? -1.177 -4.040 13.813 1.00 89.06 379 PHE A C 1
ATOM 2984 O O . PHE A 1 379 ? -1.635 -4.962 13.133 1.00 89.06 379 PHE A O 1
ATOM 2991 N N . GLN A 1 380 ? -1.968 -3.203 14.491 1.00 88.56 380 GLN A N 1
ATOM 2992 C CA . GLN A 1 380 ? -3.433 -3.264 14.450 1.00 88.56 380 GLN A CA 1
ATOM 2993 C C . GLN A 1 380 ? -3.964 -3.017 13.040 1.00 88.56 380 GLN A C 1
ATOM 2995 O O . GLN A 1 380 ? -4.728 -3.831 12.524 1.00 88.56 380 GLN A O 1
ATOM 3000 N N . LEU A 1 381 ? -3.505 -1.948 12.387 1.00 92.31 381 LEU A N 1
ATOM 3001 C CA . LEU A 1 381 ? -3.883 -1.630 11.012 1.00 92.31 381 LEU A CA 1
ATOM 3002 C C . LEU A 1 381 ? -3.497 -2.754 10.039 1.00 92.31 381 LEU A C 1
ATOM 3004 O O . LEU A 1 381 ? -4.323 -3.190 9.237 1.00 92.31 381 LEU A O 1
ATOM 3008 N N . ALA A 1 382 ? -2.277 -3.284 10.158 1.00 92.81 382 ALA A N 1
ATOM 3009 C CA . ALA A 1 382 ? -1.819 -4.402 9.341 1.00 92.81 382 ALA A CA 1
ATOM 3010 C C . ALA A 1 382 ? -2.668 -5.664 9.559 1.00 92.81 382 ALA A C 1
ATOM 3012 O O . ALA A 1 382 ? -2.971 -6.387 8.616 1.00 92.81 382 ALA A O 1
ATOM 3013 N N . SER A 1 383 ? -3.103 -5.918 10.793 1.00 90.44 383 SER A N 1
ATOM 3014 C CA . SER A 1 383 ? -3.949 -7.068 11.120 1.00 90.44 383 SER A CA 1
ATOM 3015 C C . SER A 1 383 ? -5.382 -6.920 10.597 1.00 90.44 383 SER A C 1
ATOM 3017 O O . SER A 1 383 ? -5.982 -7.906 10.172 1.00 90.44 383 SER A O 1
ATOM 3019 N N . VAL A 1 384 ? -5.925 -5.698 10.562 1.00 90.88 384 VAL A N 1
ATOM 3020 C CA . VAL A 1 384 ? -7.213 -5.404 9.908 1.00 90.88 384 VAL A CA 1
ATOM 3021 C C . VAL A 1 384 ? -7.136 -5.714 8.411 1.00 90.88 384 VAL A C 1
ATOM 3023 O O . VAL A 1 384 ? -8.010 -6.395 7.877 1.00 90.88 384 VAL A O 1
ATOM 3026 N N . ILE A 1 385 ? -6.064 -5.273 7.750 1.00 94.44 385 ILE A N 1
ATOM 3027 C CA . ILE A 1 385 ? -5.811 -5.518 6.321 1.00 94.44 385 ILE A CA 1
ATOM 3028 C C . ILE A 1 385 ? -5.633 -7.018 6.045 1.00 94.44 385 ILE A C 1
ATOM 3030 O O . ILE A 1 385 ? -6.255 -7.552 5.121 1.00 94.44 385 ILE A O 1
ATOM 3034 N N . HIS A 1 386 ? -4.865 -7.709 6.895 1.00 91.81 386 HIS A N 1
ATOM 3035 C CA . HIS A 1 386 ? -4.677 -9.162 6.853 1.00 91.81 386 HIS A CA 1
ATOM 3036 C C . HIS A 1 386 ? -6.008 -9.909 6.922 1.00 91.81 386 HIS A C 1
ATOM 3038 O O . HIS A 1 386 ? -6.335 -10.717 6.053 1.00 91.81 386 HIS A O 1
ATOM 3044 N N . ASN A 1 387 ? -6.834 -9.587 7.916 1.00 89.12 387 ASN A N 1
ATOM 3045 C CA . ASN A 1 387 ? -8.119 -10.247 8.130 1.00 89.12 387 ASN A CA 1
ATOM 3046 C C . ASN A 1 387 ? -9.150 -9.937 7.037 1.00 89.12 387 ASN A C 1
ATOM 3048 O O . ASN A 1 387 ? -10.011 -10.772 6.759 1.00 89.12 387 ASN A O 1
ATOM 3052 N N . ALA A 1 388 ? -9.055 -8.769 6.397 1.00 91.12 388 ALA A N 1
ATOM 3053 C CA . ALA A 1 388 ? -9.854 -8.425 5.224 1.00 91.12 388 ALA A CA 1
ATOM 3054 C C . ALA A 1 388 ? -9.375 -9.131 3.940 1.00 91.12 388 ALA A C 1
ATOM 3056 O O . ALA A 1 388 ? -10.045 -9.043 2.909 1.00 91.12 388 ALA A O 1
ATOM 3057 N N . GLN A 1 389 ? -8.232 -9.833 3.980 1.00 92.44 389 GLN A N 1
ATOM 3058 C CA . GLN A 1 389 ? -7.585 -10.418 2.802 1.00 92.44 389 GLN A CA 1
ATOM 3059 C C . GLN A 1 389 ? -7.372 -9.357 1.708 1.00 92.44 389 GLN A C 1
ATOM 3061 O O . GLN A 1 389 ? -7.637 -9.586 0.520 1.00 92.44 389 GLN A O 1
ATOM 3066 N N . ALA A 1 390 ? -6.943 -8.168 2.134 1.00 96.00 390 ALA A N 1
ATOM 3067 C CA . ALA A 1 390 ? -6.613 -7.031 1.286 1.00 96.00 390 ALA A CA 1
ATOM 3068 C C . ALA A 1 390 ? -5.092 -6.842 1.216 1.00 96.00 390 ALA A C 1
ATOM 3070 O O . ALA A 1 390 ? -4.364 -7.351 2.061 1.00 96.00 390 ALA A O 1
ATOM 3071 N N . VAL A 1 391 ? -4.602 -6.115 0.211 1.00 97.69 391 VAL A N 1
ATOM 3072 C CA . VAL A 1 391 ? -3.212 -5.631 0.198 1.00 97.69 391 VAL A CA 1
ATOM 3073 C C . VAL A 1 391 ? -3.198 -4.164 0.610 1.00 97.69 391 VAL A C 1
ATOM 3075 O O . VAL A 1 391 ? -3.951 -3.357 0.058 1.00 97.69 391 VAL A O 1
ATOM 3078 N N . GLY A 1 392 ? -2.367 -3.841 1.598 1.00 98.00 392 GLY A N 1
ATOM 3079 C CA . GLY A 1 392 ? -2.285 -2.523 2.216 1.00 98.00 392 GLY A CA 1
ATOM 3080 C C . GLY A 1 392 ? -1.041 -1.747 1.813 1.00 98.00 392 GLY A C 1
ATOM 3081 O O . GLY A 1 392 ? 0.053 -2.264 1.997 1.00 98.00 392 GLY A O 1
ATOM 3082 N N . PHE A 1 393 ? -1.176 -0.512 1.336 1.00 98.31 393 PHE A N 1
ATOM 3083 C CA . PHE A 1 393 ? -0.071 0.438 1.166 1.00 98.31 393 PHE A CA 1
ATOM 3084 C C . PHE A 1 393 ? -0.155 1.511 2.254 1.00 98.31 393 PHE A C 1
ATOM 3086 O O . PHE A 1 393 ? -1.112 2.281 2.318 1.00 98.31 393 PHE A O 1
ATOM 3093 N N . LEU A 1 394 ? 0.849 1.545 3.125 1.00 97.75 394 LEU A N 1
ATOM 3094 C CA . LEU A 1 394 ? 0.942 2.453 4.263 1.00 97.75 394 LEU A CA 1
ATOM 3095 C C . LEU A 1 394 ? 2.045 3.473 3.978 1.00 97.75 394 LEU A C 1
ATOM 3097 O O . LEU A 1 394 ? 3.225 3.146 4.082 1.00 97.75 394 LEU A O 1
ATOM 3101 N N . ALA A 1 395 ? 1.694 4.689 3.569 1.00 96.00 395 ALA A N 1
ATOM 3102 C CA . ALA A 1 395 ? 2.698 5.698 3.250 1.00 96.00 395 ALA A CA 1
ATOM 3103 C C . ALA A 1 395 ? 3.285 6.307 4.525 1.00 96.00 395 ALA A C 1
ATOM 3105 O O . ALA A 1 395 ? 2.550 6.648 5.448 1.00 96.00 395 ALA A O 1
ATOM 3106 N N . THR A 1 396 ? 4.603 6.475 4.575 1.00 93.94 396 THR A N 1
ATOM 3107 C CA . THR A 1 396 ? 5.292 7.147 5.680 1.00 93.94 396 THR A CA 1
ATOM 3108 C C . THR A 1 396 ? 6.398 8.047 5.158 1.00 93.94 396 THR A C 1
ATOM 3110 O O . THR A 1 396 ? 7.017 7.785 4.122 1.00 93.94 396 THR A O 1
ATOM 3113 N N . ASP A 1 397 ? 6.683 9.106 5.901 1.00 88.94 397 ASP A N 1
ATOM 3114 C CA . ASP A 1 397 ? 7.820 9.967 5.614 1.00 88.94 397 ASP A CA 1
ATOM 3115 C C . ASP A 1 397 ? 9.103 9.410 6.219 1.00 88.94 397 ASP A C 1
ATOM 3117 O O . ASP A 1 397 ? 9.112 8.895 7.338 1.00 88.94 397 ASP A O 1
ATOM 3121 N N . ILE A 1 398 ? 10.189 9.554 5.463 1.00 85.94 398 ILE A N 1
ATOM 3122 C CA . ILE A 1 398 ? 11.548 9.390 5.975 1.00 85.94 398 ILE A CA 1
ATOM 3123 C C . ILE A 1 398 ? 12.062 10.785 6.350 1.00 85.94 398 ILE A C 1
ATOM 3125 O O . ILE A 1 398 ? 12.093 11.660 5.473 1.00 85.94 398 ILE A O 1
ATOM 3129 N N . PRO A 1 399 ? 12.466 11.027 7.610 1.00 79.19 399 PRO A N 1
ATOM 3130 C CA . PRO A 1 399 ? 13.050 12.302 8.001 1.00 79.19 399 PRO A CA 1
ATOM 3131 C C . PRO A 1 399 ? 14.322 12.588 7.190 1.00 79.19 399 PRO A C 1
ATOM 3133 O O . PRO A 1 399 ? 15.207 11.735 7.067 1.00 79.19 399 PRO A O 1
ATOM 3136 N N . TYR A 1 400 ? 14.414 13.795 6.626 1.00 76.50 400 TYR A N 1
ATOM 3137 C CA . TYR A 1 400 ? 15.545 14.186 5.785 1.00 76.50 400 TYR A CA 1
ATOM 3138 C C . TYR A 1 400 ? 16.867 14.118 6.566 1.00 76.50 400 TYR A C 1
ATOM 3140 O O . TYR A 1 400 ? 16.944 14.579 7.702 1.00 76.50 400 TYR A O 1
ATOM 3148 N N . GLY A 1 401 ? 17.910 13.560 5.946 1.00 71.25 401 GLY A N 1
ATOM 3149 C CA . GLY A 1 401 ? 19.239 13.441 6.556 1.00 71.25 401 GLY A CA 1
ATOM 3150 C C . GLY A 1 401 ? 19.387 12.311 7.581 1.00 71.25 401 GLY A C 1
ATOM 3151 O O . GLY A 1 401 ? 20.384 12.281 8.296 1.00 71.25 401 GLY A O 1
ATOM 3152 N N . THR A 1 402 ? 18.427 11.385 7.666 1.00 72.94 402 THR A N 1
ATOM 3153 C CA . THR A 1 402 ? 18.510 10.224 8.565 1.00 72.94 402 THR A CA 1
ATOM 3154 C C . THR A 1 402 ? 18.811 8.926 7.815 1.00 72.94 402 THR A C 1
ATOM 3156 O O . THR A 1 402 ? 18.590 8.816 6.610 1.00 72.94 402 THR A O 1
ATOM 3159 N N . HIS A 1 403 ? 19.314 7.929 8.547 1.00 74.88 403 HIS A N 1
ATOM 3160 C CA . HIS A 1 403 ? 19.466 6.549 8.066 1.00 74.88 403 HIS A CA 1
ATOM 3161 C C . HIS A 1 403 ? 18.242 5.674 8.376 1.00 74.88 403 HIS A C 1
ATOM 3163 O O . HIS A 1 403 ? 18.263 4.472 8.116 1.00 74.88 403 HIS A O 1
ATOM 3169 N N . GLN A 1 404 ? 17.197 6.258 8.967 1.00 79.44 404 GLN A N 1
ATOM 3170 C CA . GLN A 1 404 ? 15.950 5.556 9.234 1.00 79.44 404 GLN A CA 1
ATOM 3171 C C . GLN A 1 404 ? 15.182 5.355 7.927 1.00 79.44 404 GLN A C 1
ATOM 3173 O O . GLN A 1 404 ? 15.312 6.132 6.983 1.00 79.44 404 GLN A O 1
ATOM 3178 N N . ILE A 1 405 ? 14.371 4.303 7.880 1.00 78.69 405 ILE A N 1
ATOM 3179 C CA . ILE A 1 405 ? 13.512 3.988 6.731 1.00 78.69 405 ILE A CA 1
ATOM 3180 C C . ILE A 1 405 ? 12.041 4.324 6.988 1.00 78.69 405 ILE A C 1
ATOM 3182 O O . ILE A 1 405 ? 11.187 4.049 6.154 1.00 78.69 405 ILE A O 1
ATOM 3186 N N . SER A 1 406 ? 11.746 4.943 8.126 1.00 80.12 406 SER A N 1
ATOM 3187 C CA . SER A 1 406 ? 10.419 5.358 8.577 1.00 80.12 406 SER A CA 1
ATOM 3188 C C . SER A 1 406 ? 10.566 6.451 9.645 1.00 80.12 406 SER A C 1
ATOM 3190 O O . SER A 1 406 ? 11.677 6.923 9.896 1.00 80.12 406 SER A O 1
ATOM 3192 N N . ARG A 1 407 ? 9.465 6.885 10.268 1.00 77.06 407 ARG A N 1
ATOM 3193 C CA . ARG A 1 407 ? 9.471 7.999 11.225 1.00 77.06 407 ARG A CA 1
ATOM 3194 C C . ARG A 1 407 ? 10.178 7.640 12.533 1.00 77.06 407 ARG A C 1
ATOM 3196 O O . ARG A 1 407 ? 10.850 8.501 13.095 1.00 77.06 407 ARG A O 1
ATOM 3203 N N . PHE A 1 408 ? 10.005 6.413 13.025 1.00 75.31 408 PHE A N 1
ATOM 3204 C CA . PHE A 1 408 ? 10.618 5.937 14.270 1.00 75.31 408 PHE A CA 1
ATOM 3205 C C . PHE A 1 408 ? 11.600 4.768 14.080 1.00 75.31 408 PHE A C 1
ATOM 3207 O O . PHE A 1 408 ? 12.287 4.406 15.036 1.00 75.31 408 PHE A O 1
ATOM 3214 N N . GLY A 1 409 ? 11.699 4.182 12.883 1.00 77.31 409 GLY A N 1
ATOM 3215 C CA . GLY A 1 409 ? 12.517 2.988 12.617 1.00 77.31 409 GLY A CA 1
ATOM 3216 C C . GLY A 1 409 ? 11.983 1.710 13.275 1.00 77.31 409 GLY A C 1
ATOM 3217 O O . GLY A 1 409 ? 12.749 0.797 13.584 1.00 77.31 409 GLY A O 1
ATOM 3218 N N . VAL A 1 410 ? 10.684 1.664 13.589 1.00 79.62 410 VAL A N 1
ATOM 3219 C CA . VAL A 1 410 ? 10.015 0.479 14.160 1.00 79.62 410 VAL A CA 1
ATOM 3220 C C . VAL A 1 410 ? 8.921 -0.065 13.242 1.00 79.62 410 VAL A C 1
ATOM 3222 O O . VAL A 1 410 ? 8.558 -1.242 13.324 1.00 79.62 410 VAL A O 1
ATOM 3225 N N . GLU A 1 411 ? 8.412 0.771 12.345 1.00 84.81 411 GLU A N 1
ATOM 3226 C CA . GLU A 1 411 ? 7.291 0.524 11.447 1.00 84.81 411 GLU A CA 1
ATOM 3227 C C . GLU A 1 411 ? 7.585 -0.626 10.467 1.00 84.81 411 GLU A C 1
ATOM 3229 O O . GLU A 1 411 ? 6.753 -1.514 10.266 1.00 84.81 411 GLU A O 1
ATOM 3234 N N . GLU A 1 412 ? 8.806 -0.686 9.929 1.00 82.81 412 GLU A N 1
ATOM 3235 C CA . GLU A 1 412 ? 9.295 -1.700 8.982 1.00 82.81 412 GLU A CA 1
ATOM 3236 C C . GLU A 1 412 ? 9.244 -3.135 9.526 1.00 82.81 412 GLU A C 1
ATOM 3238 O O . GLU A 1 412 ? 9.183 -4.122 8.775 1.00 82.81 412 GLU A O 1
ATOM 3243 N N . THR A 1 413 ? 9.290 -3.273 10.852 1.00 83.44 413 THR A N 1
ATOM 3244 C CA . THR A 1 413 ? 9.300 -4.576 11.510 1.00 83.44 413 THR A CA 1
ATOM 3245 C C . THR A 1 413 ? 7.892 -5.166 11.575 1.00 83.44 413 THR A C 1
ATOM 3247 O O . THR A 1 413 ? 7.753 -6.394 11.556 1.00 83.44 413 THR A O 1
ATOM 3250 N N . MET A 1 414 ? 6.860 -4.308 11.586 1.00 87.44 414 MET A N 1
ATOM 3251 C CA . MET A 1 414 ? 5.441 -4.673 11.737 1.00 87.44 414 MET A CA 1
ATOM 3252 C C . MET A 1 414 ? 4.753 -5.031 10.420 1.00 87.44 414 MET A C 1
ATOM 3254 O O . MET A 1 414 ? 3.708 -5.681 10.424 1.00 87.44 414 MET A O 1
ATOM 3258 N N . VAL A 1 415 ? 5.345 -4.623 9.300 1.00 91.62 415 VAL A N 1
ATOM 3259 C CA . VAL A 1 415 ? 4.821 -4.849 7.952 1.00 91.62 415 VAL A CA 1
ATOM 3260 C C . VAL A 1 415 ? 5.493 -6.038 7.259 1.00 91.62 415 VAL A C 1
ATOM 3262 O O . VAL A 1 415 ? 6.599 -6.488 7.609 1.00 91.62 415 VAL A O 1
ATOM 3265 N N . ASP A 1 416 ? 4.808 -6.555 6.245 1.00 93.19 416 ASP A N 1
ATOM 3266 C CA . ASP A 1 416 ? 5.251 -7.698 5.453 1.00 93.19 416 ASP A CA 1
ATOM 3267 C C . ASP A 1 416 ? 6.220 -7.258 4.351 1.00 93.19 416 ASP A C 1
ATOM 3269 O O . ASP A 1 416 ? 7.159 -7.990 4.037 1.00 93.19 416 ASP A O 1
ATOM 3273 N N . GLY A 1 417 ? 6.078 -6.029 3.844 1.00 94.12 417 GLY A N 1
ATOM 3274 C CA . GLY A 1 417 ? 7.034 -5.436 2.915 1.00 94.12 417 GLY A CA 1
ATOM 3275 C C . GLY A 1 417 ? 7.325 -3.957 3.154 1.00 94.12 417 GLY A C 1
ATOM 3276 O O . GLY A 1 417 ? 6.583 -3.257 3.835 1.00 94.12 417 GLY A O 1
ATOM 3277 N N . VAL A 1 418 ? 8.435 -3.489 2.591 1.00 95.56 418 VAL A N 1
ATOM 3278 C CA . VAL A 1 418 ? 8.877 -2.093 2.618 1.00 95.56 418 VAL A CA 1
ATOM 3279 C C . VAL A 1 418 ? 9.346 -1.718 1.219 1.00 95.56 418 VAL A C 1
ATOM 3281 O O . VAL A 1 418 ? 10.214 -2.383 0.649 1.00 95.56 418 VAL A O 1
ATOM 3284 N N . ILE A 1 419 ? 8.768 -0.648 0.687 1.00 96.25 419 ILE A N 1
ATOM 3285 C CA . ILE A 1 419 ? 9.108 -0.038 -0.593 1.00 96.25 419 ILE A CA 1
ATOM 3286 C C . ILE A 1 419 ? 9.703 1.334 -0.293 1.00 96.25 419 ILE A C 1
ATOM 3288 O O . ILE A 1 419 ? 9.044 2.178 0.314 1.00 96.25 419 ILE A O 1
ATOM 3292 N N . LEU A 1 420 ? 10.944 1.552 -0.719 1.00 94.81 420 LEU A N 1
ATOM 3293 C CA . LEU A 1 420 ? 11.646 2.816 -0.542 1.00 94.81 420 LEU A CA 1
ATOM 3294 C C . LEU A 1 420 ? 11.543 3.650 -1.814 1.00 94.81 420 LEU A C 1
ATOM 3296 O O . LEU A 1 420 ? 11.908 3.191 -2.896 1.00 94.81 420 LEU A O 1
ATOM 3300 N N . LEU A 1 421 ? 11.088 4.890 -1.668 1.00 94.88 421 LEU A N 1
ATOM 3301 C CA . LEU A 1 421 ? 11.135 5.923 -2.688 1.00 94.88 421 LEU A CA 1
ATOM 3302 C C . LEU A 1 421 ? 12.191 6.956 -2.302 1.00 94.88 421 LEU A C 1
ATOM 3304 O O . LEU A 1 421 ? 12.112 7.597 -1.254 1.00 94.88 421 LEU A O 1
ATOM 3308 N N . SER A 1 422 ? 13.179 7.143 -3.169 1.00 90.88 422 SER A N 1
ATOM 3309 C CA . SER A 1 422 ? 14.253 8.116 -2.955 1.00 90.88 422 SER A CA 1
ATOM 3310 C C . SER A 1 422 ? 14.351 9.083 -4.126 1.00 90.88 422 SER A C 1
ATOM 3312 O O . SER A 1 422 ? 13.987 8.746 -5.252 1.00 90.88 422 SER A O 1
ATOM 3314 N N . SER A 1 423 ? 14.821 10.297 -3.849 1.00 87.44 423 SER A N 1
ATOM 3315 C CA . SER A 1 423 ? 15.170 11.285 -4.865 1.00 87.44 423 SER A CA 1
ATOM 3316 C C . SER A 1 423 ? 16.632 11.661 -4.682 1.00 87.44 423 SER A C 1
ATOM 3318 O O . SER A 1 423 ? 17.031 11.988 -3.567 1.00 87.44 423 SER A O 1
ATOM 3320 N N . MET A 1 424 ? 17.414 11.626 -5.756 1.00 81.31 424 MET A N 1
ATOM 3321 C CA . MET A 1 424 ? 18.839 11.969 -5.747 1.00 81.31 424 MET A CA 1
ATOM 3322 C C . MET A 1 424 ? 19.127 13.019 -6.811 1.00 81.31 424 MET A C 1
ATOM 3324 O O . MET A 1 424 ? 18.499 13.014 -7.867 1.00 81.31 424 MET A O 1
ATOM 3328 N N . GLU A 1 425 ? 20.032 13.944 -6.509 1.00 77.94 425 GLU A N 1
ATOM 3329 C CA . GLU A 1 425 ? 20.537 14.906 -7.489 1.00 77.94 425 GLU A CA 1
ATOM 3330 C C . GLU A 1 425 ? 21.633 14.228 -8.309 1.00 77.94 425 GLU A C 1
ATOM 3332 O O . GLU A 1 425 ? 22.644 13.787 -7.765 1.00 77.94 425 GLU A O 1
ATOM 3337 N N . GLU A 1 426 ? 21.400 14.100 -9.614 1.00 67.94 426 GLU A N 1
ATOM 3338 C CA . GLU A 1 426 ? 22.337 13.507 -10.563 1.00 67.94 426 GLU A CA 1
ATOM 3339 C C . GLU A 1 426 ? 22.473 14.417 -11.781 1.00 67.94 426 GLU A C 1
ATOM 3341 O O . GLU A 1 426 ? 21.535 14.569 -12.572 1.00 67.94 426 GLU A O 1
ATOM 3346 N N . GLY A 1 427 ? 23.654 15.013 -11.947 1.00 68.00 427 GLY A N 1
ATOM 3347 C CA . GLY A 1 427 ? 23.870 16.043 -12.959 1.00 68.00 427 GLY A CA 1
ATOM 3348 C C . GLY A 1 427 ? 23.023 17.280 -12.655 1.00 68.00 427 GLY A C 1
ATOM 3349 O O . GLY A 1 427 ? 23.108 17.837 -11.564 1.00 68.00 427 GLY A O 1
ATOM 3350 N N . LEU A 1 428 ? 22.196 17.696 -13.616 1.00 69.31 428 LEU A N 1
ATOM 3351 C CA . LEU A 1 428 ? 21.328 18.878 -13.507 1.00 69.31 428 LEU A CA 1
ATOM 3352 C C . LEU A 1 428 ? 19.879 18.550 -13.105 1.00 69.31 428 LEU A C 1
ATOM 3354 O O . LEU A 1 428 ? 19.043 19.449 -13.045 1.00 69.31 428 LEU A O 1
ATOM 3358 N N . GLU A 1 429 ? 19.557 17.281 -12.831 1.00 67.81 429 GLU A N 1
ATOM 3359 C CA . GLU A 1 429 ? 18.187 16.844 -12.552 1.00 67.81 429 GLU A CA 1
ATOM 3360 C C . GLU A 1 429 ? 18.071 16.034 -11.255 1.00 67.81 429 GLU A C 1
ATOM 3362 O O . GLU A 1 429 ? 18.980 15.307 -10.848 1.00 67.81 429 GLU A O 1
ATOM 3367 N N . ARG A 1 430 ? 16.893 16.107 -10.622 1.00 77.81 430 ARG A N 1
ATOM 3368 C CA . ARG A 1 430 ? 16.514 15.194 -9.538 1.00 77.81 430 ARG A CA 1
ATOM 3369 C C . ARG A 1 430 ? 15.884 13.932 -10.104 1.00 77.81 430 ARG A C 1
ATOM 3371 O O . ARG A 1 430 ? 14.793 13.974 -10.667 1.00 77.81 430 ARG A O 1
ATOM 3378 N N . GLN A 1 431 ? 16.542 12.805 -9.874 1.00 82.31 431 GLN A N 1
ATOM 3379 C CA . GLN A 1 431 ? 16.081 11.488 -10.289 1.00 82.31 431 GLN A CA 1
ATOM 3380 C C . GLN A 1 431 ? 15.378 10.770 -9.147 1.00 82.31 431 GLN A C 1
ATOM 3382 O O . GLN A 1 431 ? 15.806 10.841 -7.994 1.00 82.31 431 GLN A O 1
ATOM 3387 N N . ARG A 1 432 ? 14.289 10.069 -9.474 1.00 90.12 432 ARG A N 1
ATOM 3388 C CA . ARG A 1 432 ? 13.518 9.272 -8.519 1.00 90.12 432 ARG A CA 1
ATOM 3389 C C . ARG A 1 432 ? 13.819 7.791 -8.695 1.00 90.12 432 ARG A C 1
ATOM 3391 O O . ARG A 1 432 ? 13.921 7.290 -9.816 1.00 90.12 432 ARG A O 1
ATOM 3398 N N . TYR A 1 433 ? 13.879 7.089 -7.575 1.00 91.12 433 TYR A N 1
ATOM 3399 C CA . TYR A 1 433 ? 14.138 5.659 -7.517 1.00 91.12 433 TYR A CA 1
ATOM 3400 C C . TYR A 1 433 ? 13.128 4.955 -6.621 1.00 91.12 433 TYR A C 1
ATOM 3402 O O . TYR A 1 433 ? 12.725 5.508 -5.598 1.00 91.12 433 TYR A O 1
ATOM 3410 N N . ILE A 1 434 ? 12.793 3.721 -6.991 1.00 94.44 434 ILE A N 1
ATOM 3411 C CA . ILE A 1 434 ? 12.039 2.759 -6.190 1.00 94.44 434 ILE A CA 1
ATOM 3412 C C . ILE A 1 434 ? 12.925 1.559 -5.853 1.00 94.44 434 ILE A C 1
ATOM 3414 O O . ILE A 1 434 ? 13.707 1.103 -6.687 1.00 94.44 434 ILE A O 1
ATOM 3418 N N . GLU A 1 435 ? 12.806 1.040 -4.640 1.00 93.75 435 GLU A N 1
ATOM 3419 C CA . GLU A 1 435 ? 13.524 -0.147 -4.177 1.00 93.75 435 GLU A CA 1
ATOM 3420 C C . GLU A 1 435 ? 12.595 -1.006 -3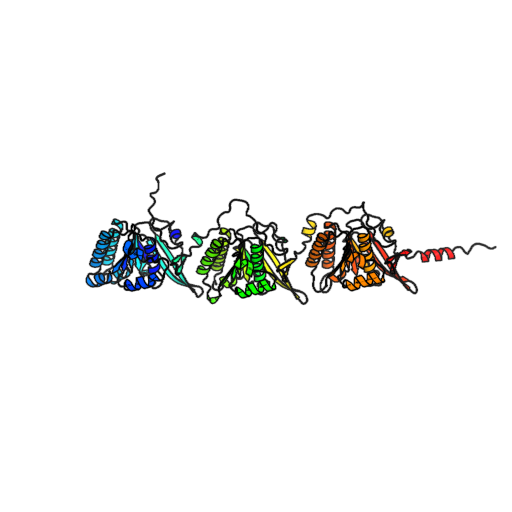.317 1.00 93.75 435 GLU A C 1
ATOM 3422 O O . GLU A 1 435 ? 11.946 -0.501 -2.399 1.00 93.75 435 GLU A O 1
ATOM 3427 N N . ILE A 1 436 ? 12.535 -2.310 -3.599 1.00 94.25 436 ILE A N 1
ATOM 3428 C CA . ILE A 1 436 ? 11.886 -3.270 -2.704 1.00 94.25 436 ILE A CA 1
ATOM 3429 C C . ILE A 1 436 ? 12.912 -3.647 -1.634 1.00 94.25 436 ILE A C 1
ATOM 3431 O O . ILE A 1 436 ? 13.792 -4.472 -1.866 1.00 94.25 436 ILE A O 1
ATOM 3435 N N . TYR A 1 437 ? 12.822 -3.008 -0.469 1.00 91.81 43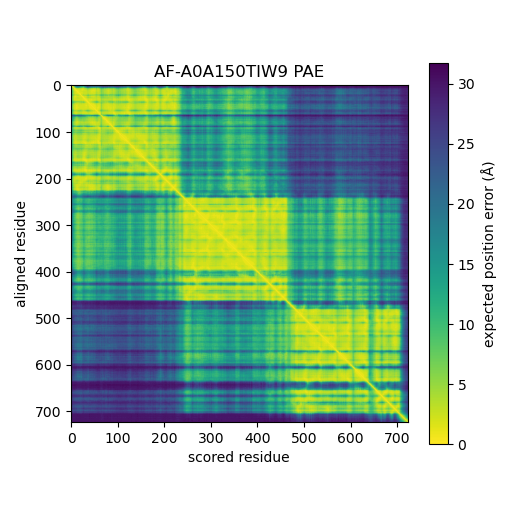7 TYR A N 1
ATOM 3436 C CA . TYR A 1 437 ? 13.755 -3.230 0.639 1.00 91.81 437 TYR A CA 1
ATOM 3437 C C . TYR A 1 437 ? 13.476 -4.552 1.358 1.00 91.81 437 TYR A C 1
ATOM 3439 O O . TYR A 1 437 ? 14.382 -5.250 1.811 1.00 91.81 437 TYR A O 1
ATOM 3447 N N . LYS A 1 438 ? 12.191 -4.898 1.464 1.00 92.56 438 LYS A N 1
ATOM 3448 C CA . LYS A 1 438 ? 11.712 -6.131 2.084 1.00 92.56 438 LYS A CA 1
ATOM 3449 C C . LYS A 1 438 ? 10.393 -6.529 1.444 1.00 92.56 438 LYS A C 1
ATOM 3451 O O . LYS A 1 438 ? 9.528 -5.682 1.248 1.00 92.56 438 LYS A O 1
ATOM 3456 N N . LEU A 1 439 ? 10.203 -7.821 1.210 1.00 92.06 439 LEU A N 1
ATOM 3457 C CA . LEU A 1 439 ? 8.894 -8.403 0.935 1.00 92.06 439 LEU A CA 1
ATOM 3458 C C . LEU A 1 439 ? 8.901 -9.856 1.414 1.00 92.06 439 LEU A C 1
ATOM 3460 O O . LEU A 1 439 ? 9.647 -10.683 0.891 1.00 92.06 439 LEU A O 1
ATOM 3464 N N . ARG A 1 440 ? 8.135 -10.157 2.465 1.00 88.44 440 ARG A N 1
ATOM 3465 C CA . ARG A 1 440 ? 8.031 -11.514 3.019 1.00 88.44 440 ARG A CA 1
ATOM 3466 C C . ARG A 1 440 ? 7.316 -12.440 2.029 1.00 88.44 440 ARG A C 1
ATOM 3468 O O . ARG A 1 440 ? 6.487 -12.003 1.232 1.00 88.44 440 ARG A O 1
ATOM 3475 N N . ASN A 1 441 ? 7.663 -13.726 2.087 1.00 84.50 441 ASN A N 1
ATOM 3476 C CA . ASN A 1 441 ? 7.061 -14.804 1.292 1.00 84.50 441 ASN A CA 1
ATOM 3477 C C . ASN A 1 441 ? 7.086 -14.576 -0.232 1.00 84.50 441 ASN A C 1
ATOM 3479 O O . ASN A 1 441 ? 6.311 -15.186 -0.963 1.00 84.50 441 ASN A O 1
ATOM 3483 N N . THR A 1 442 ? 7.961 -13.694 -0.726 1.00 85.38 442 THR A N 1
ATOM 3484 C CA . THR A 1 442 ? 8.043 -13.335 -2.147 1.00 85.38 442 THR A CA 1
ATOM 3485 C C . THR A 1 442 ? 9.478 -12.985 -2.514 1.00 85.38 442 THR A C 1
ATOM 3487 O O . THR A 1 442 ? 10.081 -12.080 -1.928 1.00 85.38 442 THR A O 1
ATOM 3490 N N . ALA A 1 443 ? 10.032 -13.691 -3.500 1.00 84.69 443 ALA A N 1
ATOM 3491 C CA . ALA A 1 443 ? 11.275 -13.268 -4.128 1.00 84.69 443 ALA A CA 1
ATOM 3492 C C . ALA A 1 443 ? 11.024 -11.954 -4.881 1.00 84.69 443 ALA A C 1
ATOM 3494 O O . ALA A 1 443 ? 10.058 -11.839 -5.629 1.00 84.69 443 ALA A O 1
ATOM 3495 N N . HIS A 1 444 ? 11.878 -10.961 -4.663 1.00 87.25 444 HIS A N 1
ATOM 3496 C CA . HIS A 1 444 ? 11.758 -9.638 -5.267 1.00 87.25 444 HIS A CA 1
ATOM 3497 C C . HIS A 1 444 ? 13.104 -9.192 -5.821 1.00 87.25 444 HIS A C 1
ATOM 3499 O O . HIS A 1 444 ? 14.164 -9.604 -5.332 1.00 87.25 444 HIS A O 1
ATOM 3505 N N . LEU A 1 445 ? 13.058 -8.342 -6.844 1.00 82.94 445 LEU A N 1
ATOM 3506 C CA . LEU A 1 445 ? 14.264 -7.768 -7.420 1.00 82.94 445 LEU A CA 1
ATOM 3507 C C . LEU A 1 445 ? 14.851 -6.745 -6.440 1.00 82.94 445 LEU A C 1
ATOM 3509 O O . LEU A 1 445 ? 14.142 -5.883 -5.921 1.00 82.94 445 LEU A O 1
ATOM 3513 N N . ARG A 1 446 ? 16.148 -6.884 -6.156 1.00 81.69 446 ARG A N 1
ATOM 3514 C CA . ARG A 1 446 ? 16.862 -6.040 -5.193 1.00 81.69 446 ARG A CA 1
ATOM 3515 C C . ARG A 1 446 ? 17.497 -4.825 -5.864 1.00 81.69 446 ARG A C 1
ATOM 3517 O O . ARG A 1 446 ? 17.878 -4.862 -7.036 1.00 81.69 446 ARG A O 1
ATOM 3524 N N . GLY A 1 447 ? 17.729 -3.802 -5.048 1.00 82.19 447 GLY A N 1
ATOM 3525 C CA . GLY A 1 447 ? 18.416 -2.577 -5.429 1.00 82.19 447 GLY A CA 1
ATOM 3526 C C . GLY A 1 447 ? 17.478 -1.501 -5.965 1.00 82.19 447 GLY A C 1
ATOM 3527 O O . GLY A 1 447 ? 16.263 -1.665 -6.046 1.00 82.19 447 GLY A O 1
ATOM 3528 N N . ARG A 1 448 ? 18.069 -0.357 -6.315 1.00 85.50 448 ARG A N 1
ATOM 3529 C CA . ARG A 1 448 ? 17.332 0.813 -6.795 1.00 85.50 448 ARG A CA 1
ATOM 3530 C C . ARG A 1 448 ? 17.006 0.698 -8.277 1.00 85.50 448 ARG A C 1
ATOM 3532 O O . ARG A 1 448 ? 17.858 0.353 -9.101 1.00 85.50 448 ARG A O 1
ATOM 3539 N N . HIS A 1 449 ? 15.776 1.052 -8.613 1.00 86.06 449 HIS A N 1
ATOM 3540 C CA . HIS A 1 449 ? 15.238 1.058 -9.964 1.00 86.06 449 HIS A CA 1
ATOM 3541 C C . HIS A 1 449 ? 14.695 2.448 -10.274 1.00 86.06 449 HIS A C 1
ATOM 3543 O O . HIS A 1 449 ? 14.005 3.043 -9.449 1.00 86.06 449 HIS A O 1
ATOM 3549 N N . SER A 1 450 ? 15.039 3.002 -11.433 1.00 86.88 450 SER A N 1
ATOM 3550 C CA . SER A 1 450 ? 14.613 4.356 -11.795 1.00 86.88 450 SER A CA 1
ATOM 3551 C C . SER A 1 450 ? 13.104 4.387 -12.019 1.00 86.88 450 SER A C 1
ATOM 3553 O O . SER A 1 450 ? 12.545 3.449 -12.588 1.00 86.88 450 SER A O 1
ATOM 3555 N N . ILE A 1 451 ? 12.445 5.474 -11.621 1.00 91.81 451 ILE A N 1
ATOM 3556 C CA . ILE A 1 451 ? 11.022 5.687 -11.902 1.00 91.81 451 ILE A CA 1
ATOM 3557 C C . ILE A 1 451 ? 10.797 7.028 -12.583 1.00 91.81 451 ILE A C 1
ATOM 3559 O O . ILE A 1 451 ? 11.432 8.028 -12.250 1.00 91.81 451 ILE A O 1
ATOM 3563 N N . VAL A 1 452 ? 9.848 7.053 -13.514 1.00 89.56 452 VAL A N 1
ATOM 3564 C CA . VAL A 1 452 ? 9.340 8.286 -14.119 1.00 89.56 452 VAL A CA 1
ATOM 3565 C C . VAL A 1 452 ? 7.860 8.391 -13.799 1.00 89.56 452 VAL A C 1
ATOM 3567 O O . VAL A 1 452 ? 7.117 7.426 -13.959 1.00 89.56 452 VAL A O 1
ATOM 3570 N N . ILE A 1 453 ? 7.444 9.567 -13.338 1.00 92.50 453 ILE A N 1
ATOM 3571 C CA . ILE A 1 453 ? 6.037 9.903 -13.125 1.00 92.50 453 ILE A CA 1
ATOM 3572 C C . ILE A 1 453 ? 5.647 10.847 -14.253 1.00 92.50 453 ILE A C 1
ATOM 3574 O O . ILE A 1 453 ? 6.198 11.943 -14.352 1.00 92.50 453 ILE A O 1
ATOM 3578 N N . GLY A 1 454 ? 4.737 10.408 -15.115 1.00 90.38 454 GLY A N 1
ATOM 3579 C CA . GLY A 1 454 ? 4.295 11.171 -16.278 1.00 90.38 454 GLY A CA 1
ATOM 3580 C C . GLY A 1 454 ? 2.841 10.870 -16.637 1.00 90.38 454 GLY A C 1
ATOM 3581 O O . GLY A 1 454 ? 2.128 10.253 -15.842 1.00 90.38 454 GLY A O 1
ATOM 3582 N N . PRO A 1 455 ? 2.385 11.287 -17.832 1.00 89.69 455 PRO A N 1
ATOM 3583 C CA . PRO A 1 455 ? 1.072 10.904 -18.336 1.00 89.69 455 PRO A CA 1
ATOM 3584 C C . PRO A 1 455 ? 0.906 9.381 -18.286 1.00 89.69 455 PRO A C 1
ATOM 3586 O O . PRO A 1 455 ? 1.772 8.639 -18.744 1.00 89.69 455 PRO A O 1
ATOM 3589 N N . GLY A 1 456 ? -0.191 8.913 -17.701 1.00 90.62 456 GLY A N 1
ATOM 3590 C CA . GLY A 1 456 ? -0.463 7.496 -17.495 1.00 90.62 456 GLY A CA 1
ATOM 3591 C C . GLY A 1 456 ? -0.005 6.934 -16.148 1.00 90.62 456 GLY A C 1
ATOM 3592 O O . GLY A 1 456 ? -0.502 5.864 -15.799 1.00 90.62 456 GLY A O 1
ATOM 3593 N N . GLY A 1 457 ? 0.842 7.628 -15.373 1.00 94.38 457 GLY A N 1
ATOM 3594 C CA . GLY A 1 457 ? 1.235 7.213 -14.021 1.00 94.38 457 GLY A CA 1
ATOM 3595 C C . GLY A 1 457 ? 2.731 7.027 -13.780 1.00 94.38 457 GLY A C 1
ATOM 3596 O O . GLY A 1 457 ? 3.581 7.649 -14.421 1.00 94.38 457 GLY A O 1
ATOM 3597 N N . VAL A 1 458 ? 3.043 6.160 -12.817 1.00 96.00 458 VAL A N 1
ATOM 3598 C CA . VAL A 1 458 ? 4.388 5.690 -12.492 1.00 96.00 458 VAL A CA 1
ATOM 3599 C C . VAL A 1 458 ? 4.806 4.623 -13.503 1.00 96.00 458 VAL A C 1
ATOM 3601 O O . VAL A 1 458 ? 4.149 3.597 -13.667 1.00 96.00 458 VAL A O 1
ATOM 3604 N N . THR A 1 459 ? 5.946 4.839 -14.157 1.00 92.50 459 THR A N 1
ATOM 3605 C CA . THR A 1 459 ? 6.639 3.812 -14.942 1.00 92.50 459 THR A CA 1
ATOM 3606 C C . THR A 1 459 ? 7.944 3.452 -14.260 1.00 92.50 459 THR A C 1
ATOM 3608 O O . THR A 1 459 ? 8.808 4.310 -14.058 1.00 92.50 459 THR A O 1
ATOM 3611 N N . VAL A 1 460 ? 8.079 2.176 -13.912 1.00 90.81 460 VAL A N 1
ATOM 3612 C CA . VAL A 1 460 ? 9.297 1.628 -13.325 1.00 90.81 460 VAL A CA 1
ATOM 3613 C C . VAL A 1 460 ? 10.232 1.174 -14.436 1.00 90.81 460 VAL A C 1
ATOM 3615 O O . VAL A 1 460 ? 9.824 0.543 -15.407 1.00 90.81 460 VAL A O 1
ATOM 3618 N N . TYR A 1 461 ? 11.514 1.470 -14.279 1.00 84.38 461 TYR A N 1
ATOM 3619 C CA . TYR A 1 461 ? 12.573 0.970 -15.139 1.00 84.38 461 TYR A CA 1
ATOM 3620 C C . TYR A 1 461 ? 13.471 0.084 -14.290 1.00 84.38 461 TYR A C 1
ATOM 3622 O O . TYR A 1 461 ? 14.405 0.589 -13.650 1.00 84.38 461 TYR A O 1
ATOM 3630 N N . PRO A 1 462 ? 13.176 -1.232 -14.246 1.00 76.31 462 PRO A N 1
ATOM 3631 C CA . PRO A 1 462 ? 14.013 -2.180 -13.547 1.00 76.31 462 PRO A CA 1
ATOM 3632 C C . PRO A 1 462 ? 15.455 -1.984 -13.988 1.00 76.31 462 PRO A C 1
ATOM 3634 O O . PRO A 1 462 ? 15.772 -1.870 -15.178 1.00 76.31 462 PRO A O 1
ATOM 3637 N N . ARG A 1 463 ? 16.347 -1.935 -13.005 1.00 71.00 463 ARG A N 1
ATOM 3638 C CA . ARG A 1 463 ? 17.769 -2.042 -13.288 1.00 71.00 463 ARG A CA 1
ATOM 3639 C C . ARG A 1 463 ? 17.921 -3.404 -13.944 1.00 71.00 463 ARG A C 1
ATOM 3641 O O . ARG A 1 463 ? 17.592 -4.410 -13.319 1.00 71.00 463 ARG A O 1
ATOM 3648 N N . TYR A 1 464 ? 18.372 -3.435 -15.195 1.00 56.72 464 TYR A N 1
ATOM 3649 C CA . TYR A 1 464 ? 18.776 -4.690 -15.808 1.00 56.72 464 TYR A CA 1
ATOM 3650 C C . TYR A 1 464 ? 19.951 -5.204 -14.987 1.00 56.72 464 TYR A C 1
ATOM 3652 O O . TYR A 1 464 ? 21.083 -4.744 -15.130 1.00 56.72 464 TYR A O 1
ATOM 3660 N N . ASN A 1 465 ? 19.642 -6.089 -14.044 1.00 50.09 465 ASN A N 1
ATOM 3661 C CA . ASN A 1 465 ? 20.651 -6.804 -13.306 1.00 50.09 465 ASN A CA 1
ATOM 3662 C C . ASN A 1 465 ? 21.328 -7.688 -14.348 1.00 50.09 465 ASN A C 1
ATOM 3664 O O . ASN A 1 465 ? 20.644 -8.461 -15.027 1.00 50.09 465 ASN A O 1
ATOM 3668 N N . ALA A 1 466 ? 22.637 -7.529 -14.531 1.00 44.50 466 ALA A N 1
ATOM 3669 C CA . ALA A 1 466 ? 23.374 -8.345 -15.483 1.00 44.50 466 ALA A CA 1
ATOM 3670 C C . ALA A 1 466 ? 23.068 -9.837 -15.221 1.00 44.50 466 ALA A C 1
ATOM 3672 O O . ALA A 1 466 ? 22.811 -10.575 -16.160 1.00 44.50 466 ALA A O 1
ATOM 3673 N N . GLU A 1 467 ? 22.891 -10.226 -13.950 1.00 41.94 467 GLU A N 1
ATOM 3674 C CA . GLU A 1 467 ? 22.432 -11.549 -13.486 1.00 41.94 467 GLU A CA 1
ATOM 3675 C C . GLU A 1 467 ? 21.115 -12.046 -14.104 1.00 41.94 467 GLU A C 1
ATOM 3677 O O . GLU A 1 467 ? 21.028 -13.215 -14.458 1.00 41.94 467 GLU A O 1
ATOM 3682 N N . ALA A 1 468 ? 20.105 -11.194 -14.304 1.00 45.09 468 ALA A N 1
ATOM 3683 C CA . ALA A 1 468 ? 18.854 -11.606 -14.951 1.00 45.09 468 ALA A CA 1
ATOM 3684 C C . ALA A 1 468 ? 19.014 -11.750 -16.475 1.00 45.09 468 ALA A C 1
ATOM 3686 O O . ALA A 1 468 ? 18.360 -12.586 -17.094 1.00 45.09 468 ALA A O 1
ATOM 3687 N N . ALA A 1 469 ? 19.919 -10.974 -17.084 1.00 44.72 469 ALA A N 1
ATOM 3688 C CA . ALA A 1 469 ? 20.352 -11.203 -18.463 1.00 44.72 469 ALA A CA 1
ATOM 3689 C C . ALA A 1 469 ? 21.242 -12.461 -18.596 1.00 44.72 469 ALA A C 1
ATOM 3691 O O . ALA A 1 469 ? 21.377 -12.978 -19.701 1.00 44.72 469 ALA A O 1
ATOM 3692 N N . PHE A 1 470 ? 21.807 -12.956 -17.486 1.00 49.00 470 PHE A N 1
ATOM 3693 C CA . PHE A 1 470 ? 22.567 -14.208 -17.383 1.00 49.00 470 PHE A CA 1
ATOM 3694 C C . PHE A 1 470 ? 21.728 -15.413 -16.915 1.00 49.00 470 PHE A C 1
ATOM 3696 O O . PHE A 1 470 ? 22.273 -16.512 -16.845 1.00 49.00 470 PHE A O 1
ATOM 3703 N N . ALA A 1 471 ? 20.440 -15.237 -16.586 1.00 47.56 471 ALA A N 1
ATOM 3704 C CA . ALA A 1 471 ? 19.600 -16.309 -16.038 1.00 47.56 471 ALA A CA 1
ATOM 3705 C C . ALA A 1 471 ? 19.435 -17.484 -17.017 1.00 47.56 471 ALA A C 1
ATOM 3707 O O . ALA A 1 471 ? 19.381 -18.637 -16.600 1.00 47.56 471 ALA A O 1
ATOM 3708 N N . GLU A 1 472 ? 19.443 -17.187 -18.317 1.00 51.62 472 GLU A N 1
ATOM 3709 C CA . GLU A 1 472 ? 19.665 -18.170 -19.371 1.00 51.62 472 GLU A CA 1
ATOM 3710 C C . GLU A 1 472 ? 20.868 -17.713 -20.204 1.00 51.62 472 GLU A C 1
ATOM 3712 O O . GLU A 1 472 ? 20.906 -16.553 -20.634 1.00 51.62 472 GLU A O 1
ATOM 3717 N N . PRO A 1 473 ? 21.876 -18.575 -20.435 1.00 58.91 473 PRO A N 1
ATOM 3718 C CA . PRO A 1 473 ? 22.967 -18.223 -21.326 1.00 58.91 473 PRO A CA 1
ATOM 3719 C C . PRO A 1 473 ? 22.389 -17.902 -22.712 1.00 58.91 473 PRO A C 1
ATOM 3721 O O . PRO A 1 473 ? 21.478 -18.601 -23.167 1.00 58.91 473 PRO A O 1
ATOM 3724 N N . PRO A 1 474 ? 22.896 -16.866 -23.410 1.00 66.25 474 PRO A N 1
ATOM 3725 C CA . PRO A 1 474 ? 22.442 -16.585 -24.762 1.00 66.25 474 PRO A CA 1
ATOM 3726 C C . PRO A 1 474 ? 22.616 -17.848 -25.617 1.00 66.25 474 PRO A C 1
ATOM 3728 O O . PRO A 1 474 ? 23.613 -18.562 -25.443 1.00 66.25 474 PRO A O 1
ATOM 3731 N N . PRO A 1 475 ? 21.678 -18.134 -26.538 1.00 67.38 475 PRO A N 1
ATOM 3732 C CA . PRO A 1 475 ? 21.785 -19.311 -27.386 1.00 67.38 475 PRO A CA 1
ATOM 3733 C C . PRO A 1 475 ? 23.132 -19.297 -28.126 1.00 67.38 475 PRO A C 1
ATOM 3735 O O . PRO A 1 475 ? 23.632 -18.213 -28.461 1.00 67.38 475 PRO A O 1
ATOM 3738 N N . PRO A 1 476 ? 23.740 -20.471 -28.379 1.00 68.75 476 PRO A N 1
ATOM 3739 C CA . PRO A 1 476 ? 24.992 -20.534 -29.116 1.00 68.75 476 PRO A CA 1
ATOM 3740 C C . PRO A 1 476 ? 24.834 -19.831 -30.469 1.00 68.75 476 PRO A C 1
ATOM 3742 O O . PRO A 1 476 ? 23.781 -19.905 -31.105 1.00 68.75 476 PRO A O 1
ATOM 3745 N N . LEU A 1 477 ? 25.885 -19.124 -30.891 1.00 71.06 477 LEU A N 1
ATOM 3746 C CA . LEU A 1 477 ? 25.926 -18.499 -32.212 1.00 71.06 477 LEU A CA 1
ATOM 3747 C C . LEU A 1 477 ? 25.745 -19.578 -33.277 1.00 71.06 477 LEU A C 1
ATOM 3749 O O . LEU A 1 477 ? 26.490 -20.558 -33.308 1.00 71.06 477 LEU A O 1
ATOM 3753 N N . GLU A 1 478 ? 24.766 -19.381 -34.150 1.00 69.06 478 GLU A N 1
ATOM 3754 C CA . GLU A 1 478 ? 24.496 -20.290 -35.253 1.00 69.06 478 GLU A CA 1
ATOM 3755 C C . GLU A 1 478 ? 25.549 -20.068 -36.343 1.00 69.06 478 GLU A C 1
ATOM 3757 O O . GLU A 1 478 ? 25.494 -19.110 -37.110 1.00 69.06 478 GLU A O 1
ATOM 3762 N N . THR A 1 479 ? 26.560 -20.937 -36.390 1.00 70.06 479 THR A N 1
ATOM 3763 C CA . THR A 1 479 ? 27.698 -20.798 -37.317 1.00 70.06 479 THR A CA 1
ATOM 3764 C C . THR A 1 479 ? 27.358 -21.168 -38.761 1.00 70.06 479 THR A C 1
ATOM 3766 O O . THR A 1 479 ? 28.124 -20.846 -39.668 1.00 70.06 479 THR A O 1
ATOM 3769 N N . ALA A 1 480 ? 26.212 -21.818 -38.988 1.00 69.81 480 ALA A N 1
ATOM 3770 C CA . ALA A 1 480 ? 25.771 -22.276 -40.304 1.00 69.81 480 ALA A CA 1
ATOM 3771 C C . ALA A 1 480 ? 25.139 -21.167 -41.161 1.00 69.81 480 ALA A C 1
ATOM 3773 O O . ALA A 1 480 ? 25.152 -21.263 -42.388 1.00 69.81 480 ALA A O 1
ATOM 3774 N N . ARG A 1 481 ? 24.586 -20.114 -40.540 1.00 82.44 481 ARG A N 1
ATOM 3775 C CA . ARG A 1 481 ? 23.830 -19.071 -41.243 1.00 82.44 481 ARG A CA 1
ATOM 3776 C C . ARG A 1 481 ? 24.522 -17.715 -41.147 1.00 82.44 481 ARG A C 1
ATOM 3778 O O . ARG A 1 481 ? 24.661 -17.137 -40.071 1.00 82.44 481 ARG A O 1
ATOM 3785 N N . ARG A 1 482 ? 24.924 -17.193 -42.310 1.00 86.81 482 ARG A N 1
ATOM 3786 C CA . ARG A 1 482 ? 25.505 -15.855 -42.467 1.00 86.81 482 ARG A CA 1
ATOM 3787 C C . ARG A 1 482 ? 24.525 -14.914 -43.146 1.00 86.81 482 ARG A C 1
ATOM 3789 O O . ARG A 1 482 ? 23.942 -15.228 -44.182 1.00 86.81 482 ARG A O 1
ATOM 3796 N N . LEU A 1 483 ? 24.352 -13.754 -42.535 1.00 89.25 483 LEU A N 1
ATOM 3797 C CA . LEU A 1 483 ? 23.607 -12.630 -43.052 1.00 89.25 483 LEU A CA 1
ATOM 3798 C C . LEU A 1 483 ? 24.552 -11.700 -43.825 1.00 89.25 483 LEU A C 1
ATOM 3800 O O . LEU A 1 483 ? 25.613 -11.333 -43.315 1.00 89.25 483 LEU A O 1
ATOM 3804 N N . PRO A 1 484 ? 24.167 -11.270 -45.031 1.00 92.88 484 PRO A N 1
ATOM 3805 C CA . PRO A 1 484 ? 24.952 -10.310 -45.790 1.00 92.88 484 PRO A CA 1
ATOM 3806 C C . PRO A 1 484 ? 24.900 -8.931 -45.140 1.00 92.88 484 PRO A C 1
ATOM 3808 O O . PRO A 1 484 ? 23.844 -8.480 -44.669 1.00 92.88 484 PRO A O 1
ATOM 3811 N N . SER A 1 485 ? 26.042 -8.251 -45.156 1.00 92.38 485 SER A N 1
ATOM 3812 C CA . SER A 1 485 ? 26.196 -6.895 -44.625 1.00 92.38 485 SER A CA 1
ATOM 3813 C C . SER A 1 485 ? 25.538 -5.829 -45.499 1.00 92.38 485 SER A C 1
ATOM 3815 O O . SER A 1 485 ? 25.304 -4.725 -45.023 1.00 92.38 485 SER A O 1
ATOM 3817 N N . GLY A 1 486 ? 25.261 -6.124 -46.774 1.00 91.88 486 GLY A N 1
ATOM 3818 C CA . GLY A 1 486 ? 24.755 -5.134 -47.732 1.00 91.88 486 GLY A CA 1
ATOM 3819 C C . GLY A 1 486 ? 25.815 -4.143 -48.226 1.00 91.88 486 GLY A C 1
ATOM 3820 O O . GLY A 1 486 ? 25.499 -3.243 -49.006 1.00 91.88 486 GLY A O 1
ATOM 3821 N N . VAL A 1 487 ? 27.071 -4.299 -47.795 1.00 94.31 487 VAL A N 1
ATOM 3822 C CA . VAL A 1 487 ? 28.203 -3.470 -48.217 1.00 94.31 487 VAL A CA 1
ATOM 3823 C C . VAL A 1 487 ? 29.044 -4.267 -49.222 1.00 94.31 487 VAL A C 1
ATOM 3825 O O . VAL A 1 487 ? 29.656 -5.268 -48.843 1.00 94.31 487 VAL A O 1
ATOM 3828 N N . PRO A 1 488 ? 29.104 -3.854 -50.503 1.00 93.81 488 PRO A N 1
ATOM 3829 C CA . PRO A 1 488 ? 29.876 -4.561 -51.522 1.00 93.81 488 PRO A CA 1
ATOM 3830 C C . PRO A 1 488 ? 31.342 -4.760 -51.118 1.00 93.81 488 PRO A C 1
ATOM 3832 O O . PRO A 1 488 ? 32.018 -3.796 -50.752 1.00 93.81 488 PRO A O 1
ATOM 3835 N N . GLY A 1 489 ? 31.809 -6.010 -51.181 1.00 91.69 489 GLY A N 1
ATOM 3836 C CA . GLY A 1 489 ? 33.161 -6.440 -50.807 1.00 91.69 489 GLY A CA 1
ATOM 3837 C C . GLY A 1 489 ? 33.398 -6.642 -49.303 1.00 91.69 489 GLY A C 1
ATOM 3838 O O . GLY A 1 489 ? 34.400 -7.239 -48.932 1.00 91.69 489 GLY A O 1
ATOM 3839 N N . LEU A 1 490 ? 32.494 -6.210 -48.413 1.00 93.38 490 LEU A N 1
ATOM 3840 C CA . LEU A 1 490 ? 32.684 -6.386 -46.964 1.00 93.38 490 LEU A CA 1
ATOM 3841 C C . LEU A 1 490 ? 32.449 -7.834 -46.519 1.00 93.38 490 LEU A C 1
ATOM 3843 O O . LEU A 1 490 ? 33.154 -8.329 -45.642 1.00 93.38 490 LEU A O 1
ATOM 3847 N N . ASP A 1 491 ? 31.489 -8.526 -47.135 1.00 92.88 491 ASP A N 1
ATOM 3848 C CA . ASP A 1 491 ? 31.171 -9.917 -46.791 1.00 92.88 491 ASP A CA 1
ATOM 3849 C C . ASP A 1 491 ? 32.360 -10.856 -47.045 1.00 92.88 491 ASP A C 1
ATOM 3851 O O . ASP A 1 491 ? 32.582 -11.777 -46.263 1.00 92.88 491 ASP A O 1
ATOM 3855 N N . GLU A 1 492 ? 33.168 -10.583 -48.074 1.00 91.44 492 GLU A N 1
ATOM 3856 C CA . GLU A 1 492 ? 34.401 -11.319 -48.389 1.00 91.44 492 GLU A CA 1
ATOM 3857 C C . GLU A 1 492 ? 35.441 -11.170 -47.270 1.00 91.44 492 GLU A C 1
ATOM 3859 O O . GLU A 1 492 ? 36.033 -12.159 -46.840 1.00 91.44 492 GLU A O 1
ATOM 3864 N N . LEU A 1 493 ? 35.592 -9.959 -46.720 1.00 91.12 493 LEU A N 1
ATOM 3865 C CA . LEU A 1 493 ? 36.502 -9.693 -45.599 1.00 91.12 493 LEU A CA 1
ATOM 3866 C C . LEU A 1 493 ? 36.051 -10.365 -44.294 1.00 91.12 493 LEU A C 1
ATOM 3868 O O . LEU A 1 493 ? 36.879 -10.659 -43.432 1.00 91.12 493 LEU A O 1
ATOM 3872 N N . LEU A 1 494 ? 34.744 -10.599 -44.146 1.00 89.06 494 LEU A N 1
ATOM 3873 C CA . LEU A 1 494 ? 34.114 -11.218 -42.976 1.00 89.06 494 LEU A CA 1
ATOM 3874 C C . LEU A 1 494 ? 33.995 -12.752 -43.080 1.00 89.06 494 LEU A C 1
ATOM 3876 O O . LEU A 1 494 ? 33.398 -13.376 -42.200 1.00 89.06 494 LEU A O 1
ATOM 3880 N N . GLY A 1 495 ? 34.524 -13.369 -44.142 1.00 84.81 495 GLY A N 1
ATOM 3881 C CA . GLY A 1 495 ? 34.421 -14.817 -44.353 1.00 84.81 495 GLY A CA 1
ATOM 3882 C C . GLY A 1 495 ? 33.022 -15.271 -44.794 1.00 84.81 495 GLY A C 1
ATOM 3883 O O . GLY A 1 495 ? 32.544 -16.321 -44.368 1.00 84.81 495 GLY A O 1
ATOM 3884 N N . GLY A 1 496 ? 32.345 -14.466 -45.619 1.00 86.19 496 GLY A N 1
ATOM 3885 C CA . GLY A 1 496 ? 31.020 -14.752 -46.183 1.00 86.19 496 GLY A CA 1
ATOM 3886 C C . GLY A 1 496 ? 29.853 -14.027 -45.502 1.00 86.19 496 GLY A C 1
ATOM 3887 O O . GLY A 1 496 ? 28.717 -14.485 -45.607 1.00 86.19 496 GLY A O 1
ATOM 3888 N N . GLY A 1 497 ? 30.114 -12.929 -44.784 1.00 90.19 497 GLY A N 1
ATOM 3889 C CA . GLY A 1 497 ? 29.102 -12.120 -44.091 1.00 90.19 497 GLY A CA 1
ATOM 3890 C C . GLY A 1 497 ? 29.059 -12.320 -42.571 1.00 90.19 497 GLY A C 1
ATOM 3891 O O . GLY A 1 497 ? 29.918 -12.976 -41.981 1.00 90.19 497 GLY A O 1
ATOM 3892 N N . LEU A 1 498 ? 28.051 -11.732 -41.925 1.00 91.12 498 LEU A N 1
ATOM 3893 C CA . LEU A 1 498 ? 27.880 -11.685 -40.469 1.00 91.12 498 LEU A CA 1
ATOM 3894 C C . LEU A 1 498 ? 27.112 -12.907 -39.963 1.00 91.12 498 LEU A C 1
ATOM 3896 O O . LEU A 1 498 ? 26.081 -13.247 -40.524 1.00 91.12 498 LEU A O 1
ATOM 3900 N N . LEU A 1 499 ? 27.535 -13.544 -38.871 1.00 89.44 499 LEU A N 1
ATOM 3901 C CA . LEU A 1 499 ? 26.737 -14.623 -38.271 1.00 89.44 499 LEU A CA 1
ATOM 3902 C C . LEU A 1 499 ? 25.364 -14.110 -37.804 1.00 89.44 499 LEU A C 1
ATOM 3904 O O . LEU A 1 499 ? 25.255 -12.995 -37.280 1.00 89.44 499 LEU A O 1
ATOM 3908 N N . GLU A 1 500 ? 24.315 -14.918 -37.959 1.00 86.75 500 GLU A N 1
ATOM 3909 C CA . GLU A 1 500 ? 22.998 -14.579 -37.412 1.00 86.75 500 GLU A CA 1
ATOM 3910 C C . GLU A 1 500 ? 23.081 -14.413 -35.883 1.00 86.75 500 GLU A C 1
ATOM 3912 O O . GLU A 1 500 ? 23.768 -15.169 -35.194 1.00 86.75 500 GLU A O 1
ATOM 3917 N N . ARG A 1 501 ? 22.390 -13.399 -35.343 1.00 87.31 501 ARG A N 1
ATOM 3918 C CA . ARG A 1 501 ? 22.414 -13.009 -33.916 1.00 87.31 501 ARG A CA 1
ATOM 3919 C C . ARG A 1 501 ? 23.772 -12.505 -33.423 1.00 87.31 501 ARG A C 1
ATOM 3921 O O . ARG A 1 501 ? 23.968 -12.348 -32.217 1.00 87.31 501 ARG A O 1
ATOM 3928 N N . SER A 1 502 ? 24.718 -12.253 -34.328 1.00 90.06 502 SER A N 1
ATOM 3929 C CA . SER A 1 502 ? 25.995 -11.657 -33.950 1.00 90.06 502 SER A CA 1
ATOM 3930 C C . SER A 1 502 ? 25.861 -10.168 -33.673 1.00 90.06 502 SER A C 1
ATOM 3932 O O . SER A 1 502 ? 25.012 -9.464 -34.232 1.00 90.06 502 SER A O 1
ATOM 3934 N N . VAL A 1 503 ? 26.745 -9.686 -32.806 1.00 90.94 503 VAL A N 1
ATOM 3935 C CA . VAL A 1 503 ? 26.901 -8.261 -32.548 1.00 90.94 503 VAL A CA 1
ATOM 3936 C C . VAL A 1 503 ? 28.180 -7.755 -33.197 1.00 90.94 503 VAL A C 1
ATOM 3938 O O . VAL A 1 503 ? 29.275 -8.253 -32.922 1.00 90.94 503 VAL A O 1
ATOM 3941 N N . THR A 1 504 ? 28.026 -6.741 -34.043 1.00 92.25 504 THR A N 1
ATOM 3942 C CA . THR A 1 504 ? 29.114 -6.057 -34.739 1.00 92.25 504 THR A CA 1
ATOM 3943 C C . THR A 1 504 ? 29.339 -4.685 -34.123 1.00 92.25 504 THR A C 1
ATOM 3945 O O . THR A 1 504 ? 28.437 -3.850 -34.126 1.00 92.25 504 THR A O 1
ATOM 3948 N N . LEU A 1 505 ? 30.545 -4.442 -33.610 1.00 90.94 505 LEU A N 1
ATOM 3949 C CA . LEU A 1 505 ? 30.987 -3.107 -33.216 1.00 90.94 505 LEU A CA 1
ATOM 3950 C C . LEU A 1 505 ? 31.702 -2.442 -34.390 1.00 90.94 505 LEU A C 1
ATOM 3952 O O . LEU A 1 505 ? 32.702 -2.962 -34.887 1.00 90.94 505 LEU A O 1
ATOM 3956 N N . LEU A 1 506 ? 31.195 -1.283 -34.805 1.00 90.81 506 LEU A N 1
ATOM 3957 C CA . LEU A 1 506 ? 31.779 -0.448 -35.848 1.00 90.81 506 LEU A CA 1
ATOM 3958 C C . LEU A 1 506 ? 32.412 0.793 -35.217 1.00 90.81 506 LEU A C 1
ATOM 3960 O O . LEU A 1 506 ? 31.712 1.714 -34.796 1.00 90.81 506 LEU A O 1
ATOM 3964 N N . SER A 1 507 ? 33.740 0.823 -35.141 1.00 88.44 507 SER A N 1
ATOM 3965 C CA . SER A 1 507 ? 34.483 1.904 -34.492 1.00 88.44 507 SER A CA 1
ATOM 3966 C C . SER A 1 507 ? 35.181 2.808 -35.504 1.00 88.44 507 SER A C 1
ATOM 3968 O O . SER A 1 507 ? 35.794 2.315 -36.443 1.00 88.44 507 SER A O 1
ATOM 3970 N N . GLY A 1 508 ? 35.129 4.128 -35.317 1.00 85.75 508 GLY A N 1
ATOM 3971 C CA . GLY A 1 508 ? 35.842 5.077 -36.180 1.00 85.75 508 GLY A CA 1
ATOM 3972 C C . GLY A 1 508 ? 35.577 6.542 -35.839 1.00 85.75 508 GLY A C 1
ATOM 3973 O O . GLY A 1 508 ? 34.664 6.856 -35.070 1.00 85.75 508 GLY A O 1
ATOM 3974 N N . SER A 1 509 ? 36.365 7.451 -36.414 1.00 82.25 509 SER A N 1
ATOM 3975 C CA . SER A 1 509 ? 36.190 8.903 -36.253 1.00 82.25 509 SER A CA 1
ATOM 3976 C C . SER A 1 509 ? 34.850 9.398 -36.822 1.00 82.25 509 SER A C 1
ATOM 3978 O O . SER A 1 509 ? 34.183 8.706 -37.601 1.00 82.25 509 SER A O 1
ATOM 3980 N N . ALA A 1 510 ? 34.403 10.583 -36.403 1.00 82.25 510 ALA A N 1
ATOM 3981 C CA . ALA A 1 510 ? 33.215 11.227 -36.964 1.00 82.25 510 ALA A CA 1
ATOM 3982 C C . ALA A 1 510 ? 33.355 11.423 -38.489 1.00 82.25 510 ALA A C 1
ATOM 3984 O O . ALA A 1 510 ? 34.455 11.633 -39.006 1.00 82.25 510 ALA A O 1
ATOM 3985 N N . GLY A 1 511 ? 32.247 11.292 -39.223 1.00 81.94 511 GLY A N 1
ATOM 3986 C CA . GLY A 1 511 ? 32.198 11.521 -40.675 1.00 81.94 511 GLY A CA 1
ATOM 3987 C C . GLY A 1 511 ? 32.856 10.459 -41.571 1.00 81.94 511 GLY A C 1
ATOM 3988 O O . GLY A 1 511 ? 32.745 10.554 -42.785 1.00 81.94 511 GLY A O 1
ATOM 3989 N N . ILE A 1 512 ? 33.496 9.419 -41.023 1.00 88.31 512 ILE A N 1
ATOM 3990 C CA . ILE A 1 512 ? 34.217 8.417 -41.834 1.00 88.31 512 ILE A CA 1
ATOM 3991 C C . ILE A 1 512 ? 33.306 7.431 -42.596 1.00 88.31 512 ILE A C 1
ATOM 3993 O O . ILE A 1 512 ? 33.784 6.678 -43.433 1.00 88.31 512 ILE A O 1
ATOM 3997 N N . GLY A 1 513 ? 31.995 7.415 -42.323 1.00 89.06 513 GLY A N 1
ATOM 3998 C CA . GLY A 1 513 ? 31.029 6.539 -43.008 1.00 89.06 513 GLY A CA 1
ATOM 3999 C C . GLY A 1 513 ? 30.346 5.485 -42.130 1.00 89.06 513 GLY A C 1
ATOM 4000 O O . GLY A 1 513 ? 29.676 4.607 -42.666 1.00 89.06 513 GLY A O 1
ATOM 4001 N N . LYS A 1 514 ? 30.470 5.565 -40.794 1.00 91.94 514 LYS A N 1
ATOM 4002 C CA . LYS A 1 514 ? 29.826 4.625 -39.851 1.00 91.94 514 LYS A CA 1
ATOM 4003 C C . LYS A 1 514 ? 28.321 4.483 -40.110 1.00 91.94 514 LYS A C 1
ATOM 4005 O O . LYS A 1 514 ? 27.854 3.382 -40.379 1.00 91.94 514 LYS A O 1
ATOM 4010 N N . SER A 1 515 ? 27.593 5.600 -40.111 1.00 92.19 515 SER A N 1
ATOM 4011 C CA . SER A 1 515 ? 26.141 5.632 -40.326 1.00 92.19 515 SER A CA 1
ATOM 4012 C C . SER A 1 515 ? 25.748 5.105 -41.710 1.00 92.19 515 SER A C 1
ATOM 4014 O O . SER A 1 515 ? 24.749 4.406 -41.839 1.00 92.19 515 SER A O 1
ATOM 4016 N N . THR A 1 516 ? 26.569 5.330 -42.743 1.00 94.00 516 THR A N 1
ATOM 4017 C CA . THR A 1 516 ? 26.340 4.762 -44.083 1.00 94.00 516 THR A CA 1
ATOM 4018 C C . THR A 1 516 ? 26.389 3.236 -44.083 1.00 94.00 516 THR A C 1
ATOM 4020 O O . THR A 1 516 ? 25.470 2.599 -44.599 1.00 94.00 516 THR A O 1
ATOM 4023 N N . LEU A 1 517 ? 27.426 2.642 -43.478 1.00 94.81 517 LEU A N 1
ATOM 4024 C CA . LEU A 1 517 ? 27.532 1.185 -43.355 1.00 94.81 517 LEU A CA 1
ATOM 4025 C C . LEU A 1 517 ? 26.358 0.622 -42.540 1.00 94.81 517 LEU A C 1
ATOM 4027 O O . LEU A 1 517 ? 25.782 -0.399 -42.913 1.00 94.81 517 LEU A O 1
ATOM 4031 N N . SER A 1 518 ? 25.967 1.313 -41.467 1.00 95.12 518 SER A N 1
ATOM 4032 C CA . SER A 1 518 ? 24.822 0.938 -40.639 1.00 95.12 518 SER A CA 1
ATOM 4033 C C . SER A 1 518 ? 23.501 0.932 -41.414 1.00 95.12 518 SER A C 1
ATOM 4035 O O . SER A 1 518 ? 22.742 -0.033 -41.325 1.00 95.12 518 SER A O 1
ATOM 4037 N N . MET A 1 519 ? 23.232 1.971 -42.212 1.00 95.50 519 MET A N 1
ATOM 4038 C CA . MET A 1 519 ? 22.030 2.047 -43.049 1.00 95.50 519 MET A CA 1
ATOM 4039 C C . MET A 1 519 ? 21.994 0.925 -44.092 1.00 95.50 519 MET A C 1
ATOM 4041 O O . MET A 1 519 ? 20.957 0.291 -44.260 1.00 95.50 519 MET A O 1
ATOM 4045 N N . GLN A 1 520 ? 23.114 0.617 -44.754 1.00 96.50 520 GLN A N 1
ATOM 4046 C CA . GLN A 1 520 ? 23.174 -0.498 -45.711 1.00 96.50 520 GLN A CA 1
ATOM 4047 C C . GLN A 1 520 ? 22.936 -1.857 -45.056 1.00 96.50 520 GLN A C 1
ATOM 4049 O O . GLN A 1 520 ? 22.193 -2.673 -45.603 1.00 96.50 520 GLN A O 1
ATOM 4054 N N . PHE A 1 521 ? 23.504 -2.079 -43.869 1.00 96.81 521 PHE A N 1
ATOM 4055 C CA . PHE A 1 521 ? 23.237 -3.281 -43.084 1.00 96.81 521 PHE A CA 1
ATOM 4056 C C . PHE A 1 521 ? 21.750 -3.431 -42.758 1.00 96.81 521 PHE A C 1
ATOM 4058 O O . PHE A 1 521 ? 21.194 -4.523 -42.913 1.00 96.81 521 PHE A O 1
ATOM 4065 N N . LEU A 1 522 ? 21.094 -2.344 -42.350 1.00 96.56 522 LEU A N 1
ATOM 4066 C CA . LEU A 1 522 ? 19.661 -2.338 -42.070 1.00 96.56 522 LEU A CA 1
ATOM 4067 C C . LEU A 1 522 ? 18.836 -2.634 -43.334 1.00 96.56 522 LEU A C 1
ATOM 4069 O O . LEU A 1 522 ? 17.960 -3.501 -43.322 1.00 96.56 522 LEU A O 1
ATOM 4073 N N . LEU A 1 523 ? 19.144 -1.943 -44.434 1.00 96.50 523 LEU A N 1
ATOM 4074 C CA . LEU A 1 523 ? 18.395 -2.010 -45.689 1.00 96.50 523 LEU A CA 1
ATOM 4075 C C . LEU A 1 523 ? 18.526 -3.355 -46.395 1.00 96.50 523 LEU A C 1
ATOM 4077 O O . LEU A 1 523 ? 17.550 -3.835 -46.969 1.00 96.50 523 LEU A O 1
ATOM 4081 N N . GLU A 1 524 ? 19.685 -4.006 -46.311 1.00 96.44 524 GLU A N 1
ATOM 4082 C CA . GLU A 1 524 ? 19.852 -5.359 -46.846 1.00 96.44 524 GLU A CA 1
ATOM 4083 C C . GLU A 1 524 ? 18.978 -6.379 -46.103 1.00 96.44 524 GLU A C 1
ATOM 4085 O O . GLU A 1 524 ? 18.469 -7.317 -46.717 1.00 96.44 524 GLU A O 1
ATOM 4090 N N . GLY A 1 525 ? 18.736 -6.172 -44.805 1.00 94.12 525 GLY A N 1
ATOM 4091 C CA . GLY A 1 525 ? 17.737 -6.940 -44.061 1.00 94.12 525 GLY A CA 1
ATOM 4092 C C . GLY A 1 525 ? 16.329 -6.667 -44.562 1.00 94.12 525 GLY A C 1
ATOM 4093 O O . GLY A 1 525 ? 15.604 -7.596 -44.914 1.00 94.12 525 GLY A O 1
ATOM 4094 N N . CYS A 1 526 ? 15.976 -5.389 -44.698 1.00 94.81 526 CYS A N 1
ATOM 4095 C CA . CYS A 1 526 ? 14.661 -4.974 -45.182 1.00 94.81 526 CYS A CA 1
ATOM 4096 C C . CYS A 1 526 ? 14.358 -5.561 -46.571 1.00 94.81 526 CYS A C 1
ATOM 4098 O O . CYS A 1 526 ? 13.245 -6.018 -46.817 1.00 94.81 526 CYS A O 1
ATOM 4100 N N . ARG A 1 527 ? 15.354 -5.613 -47.467 1.00 94.56 527 ARG A N 1
ATOM 4101 C CA . ARG A 1 527 ? 15.252 -6.232 -48.802 1.00 94.56 527 ARG A CA 1
ATOM 4102 C C . ARG A 1 527 ? 14.972 -7.740 -48.744 1.00 94.56 527 ARG A C 1
ATOM 4104 O O . ARG A 1 527 ? 14.418 -8.303 -49.682 1.00 94.56 527 ARG A O 1
ATOM 4111 N N . ARG A 1 528 ? 15.359 -8.398 -47.651 1.00 92.44 528 ARG A N 1
ATOM 4112 C CA . ARG A 1 528 ? 15.172 -9.835 -47.391 1.00 92.44 528 ARG A CA 1
ATOM 4113 C C . ARG A 1 528 ? 13.961 -10.139 -46.506 1.00 92.44 528 ARG A C 1
ATOM 4115 O O . ARG A 1 528 ? 13.788 -11.285 -46.102 1.00 92.44 528 ARG A O 1
ATOM 4122 N N . GLY A 1 529 ? 13.133 -9.137 -46.207 1.00 91.94 529 GLY A N 1
ATOM 4123 C CA . GLY A 1 529 ? 11.974 -9.289 -45.326 1.00 91.94 529 GLY A CA 1
ATOM 4124 C C . GLY A 1 529 ? 12.332 -9.377 -43.839 1.00 91.94 529 GLY A C 1
ATOM 4125 O O . GLY A 1 529 ? 11.531 -9.867 -43.049 1.00 91.94 529 GLY A O 1
ATOM 4126 N N . GLU A 1 530 ? 13.524 -8.928 -43.442 1.00 93.94 530 GLU A N 1
ATOM 4127 C CA . GLU A 1 530 ? 13.948 -8.825 -42.044 1.00 93.94 530 GLU A CA 1
ATOM 4128 C C . GLU A 1 530 ? 13.654 -7.400 -41.534 1.00 93.94 530 GLU A C 1
ATOM 4130 O O . GLU A 1 530 ? 14.321 -6.466 -41.987 1.00 93.94 530 GLU A O 1
ATOM 4135 N N . PRO A 1 531 ? 12.699 -7.197 -40.600 1.00 94.38 531 PRO A N 1
ATOM 4136 C CA . PRO A 1 531 ? 12.369 -5.860 -40.114 1.00 94.38 531 PRO A CA 1
ATOM 4137 C C . PRO A 1 531 ? 13.557 -5.206 -39.402 1.00 94.38 531 PRO A C 1
ATOM 4139 O O . PRO A 1 531 ? 14.207 -5.833 -38.552 1.00 94.38 531 PRO A O 1
ATOM 4142 N N . GLY A 1 532 ? 13.833 -3.951 -39.753 1.00 96.12 532 GLY A N 1
ATOM 4143 C CA . GLY A 1 532 ? 14.966 -3.178 -39.254 1.00 96.12 532 GLY A CA 1
ATOM 4144 C C . GLY A 1 532 ? 14.568 -2.089 -38.254 1.00 96.12 532 GLY A C 1
ATOM 4145 O O . GLY A 1 532 ? 13.630 -1.340 -38.497 1.00 96.12 532 GLY A O 1
ATOM 4146 N N . LEU A 1 533 ? 15.320 -1.946 -37.161 1.00 96.88 533 LEU A N 1
ATOM 4147 C CA . LEU A 1 533 ? 15.233 -0.800 -36.249 1.00 96.88 533 LEU A CA 1
ATOM 4148 C C . LEU A 1 533 ? 16.547 -0.011 -36.249 1.00 96.88 533 LEU A C 1
ATOM 4150 O O . LEU A 1 533 ? 17.590 -0.547 -35.875 1.00 96.88 533 LEU A O 1
ATOM 4154 N N . TYR A 1 534 ? 16.492 1.265 -36.623 1.00 96.06 534 TYR A N 1
ATOM 4155 C CA . TYR A 1 534 ? 17.586 2.222 -36.490 1.00 96.06 534 TYR A CA 1
ATOM 4156 C C . TYR A 1 534 ? 17.361 3.093 -35.257 1.00 96.06 534 TYR A C 1
ATOM 4158 O O . TYR A 1 534 ? 16.377 3.825 -35.171 1.00 96.06 534 TYR A O 1
ATOM 4166 N N . VAL A 1 535 ? 18.281 3.035 -34.303 1.00 93.44 535 VAL A N 1
ATOM 4167 C CA . VAL A 1 535 ? 18.232 3.821 -33.071 1.00 93.44 535 VAL A CA 1
ATOM 4168 C C . VAL A 1 535 ? 19.295 4.903 -33.145 1.00 93.44 535 VAL A C 1
ATOM 4170 O O . VAL A 1 535 ? 20.488 4.616 -33.056 1.00 93.44 535 VAL A O 1
ATOM 4173 N N . ALA A 1 536 ? 18.853 6.144 -33.288 1.00 90.69 536 ALA A N 1
ATOM 4174 C CA . ALA A 1 536 ? 19.709 7.311 -33.349 1.00 90.69 536 ALA A CA 1
ATOM 4175 C C . ALA A 1 536 ? 19.819 7.998 -31.983 1.00 90.69 536 ALA A C 1
ATOM 4177 O O . ALA A 1 536 ? 18.812 8.268 -31.328 1.00 90.69 536 ALA A O 1
ATOM 4178 N N . LEU A 1 537 ? 21.048 8.303 -31.574 1.00 84.69 537 LEU A N 1
ATOM 4179 C CA . LEU A 1 537 ? 21.381 8.998 -30.323 1.00 84.69 537 LEU A CA 1
ATOM 4180 C C . LEU A 1 537 ? 22.013 10.375 -30.562 1.00 84.69 537 LEU A C 1
ATOM 4182 O O . LEU A 1 537 ? 22.338 11.094 -29.618 1.00 84.69 537 LEU A O 1
ATOM 4186 N N . GLU A 1 538 ? 22.241 10.739 -31.820 1.00 78.50 538 GLU A N 1
ATOM 4187 C CA . GLU A 1 538 ? 22.918 11.973 -32.216 1.00 78.50 538 GLU A CA 1
ATOM 4188 C C . GLU A 1 538 ? 22.054 12.808 -33.146 1.00 78.50 538 GLU A C 1
ATOM 4190 O O . GLU A 1 538 ? 21.674 13.923 -32.802 1.00 78.50 538 GLU A O 1
ATOM 4195 N N . GLU A 1 539 ? 21.701 12.245 -34.295 1.00 84.12 539 GLU A N 1
ATOM 4196 C CA . GLU A 1 539 ? 20.928 12.942 -35.310 1.00 84.12 539 GLU A CA 1
ATOM 4197 C C . GLU A 1 539 ? 19.450 12.553 -35.242 1.00 84.12 539 GLU A C 1
ATOM 4199 O O . GLU A 1 539 ? 19.093 11.397 -35.012 1.00 84.12 539 GLU A O 1
ATOM 4204 N N . GLY A 1 540 ? 18.566 13.528 -35.460 1.00 88.38 540 GLY A N 1
ATOM 4205 C CA . GLY A 1 540 ? 17.134 13.265 -35.561 1.00 88.38 540 GLY A CA 1
ATOM 4206 C C . GLY A 1 540 ? 16.778 12.478 -36.834 1.00 88.38 540 GLY A C 1
ATOM 4207 O O . GLY A 1 540 ? 17.531 12.509 -37.812 1.00 88.38 540 GLY A O 1
ATOM 4208 N N . PRO A 1 541 ? 15.594 11.836 -36.893 1.00 92.38 541 PRO A N 1
ATOM 4209 C CA . PRO A 1 541 ? 15.229 10.954 -38.004 1.00 92.38 541 PRO A CA 1
ATOM 4210 C C . PRO A 1 541 ? 15.243 11.664 -39.362 1.00 92.38 541 PRO A C 1
ATOM 4212 O O . PRO A 1 541 ? 15.701 11.098 -40.347 1.00 92.38 541 PRO A O 1
ATOM 4215 N N . ALA A 1 542 ? 14.825 12.934 -39.409 1.00 92.44 542 ALA A N 1
ATOM 4216 C CA . ALA A 1 542 ? 14.822 13.732 -40.635 1.00 92.44 542 ALA A CA 1
ATOM 4217 C C . ALA A 1 542 ? 16.224 13.912 -41.243 1.00 92.44 542 ALA A C 1
ATOM 4219 O O . ALA A 1 542 ? 16.368 13.917 -42.463 1.00 92.44 542 ALA A O 1
ATOM 4220 N N . GLN A 1 543 ? 17.258 14.045 -40.408 1.00 92.00 543 GLN A N 1
ATOM 4221 C CA . GLN A 1 543 ? 18.632 14.199 -40.881 1.00 92.00 543 GLN A CA 1
ATOM 4222 C C . GLN A 1 543 ? 19.173 12.875 -41.435 1.00 92.00 543 GLN A C 1
ATOM 4224 O O . GLN A 1 543 ? 19.780 12.863 -42.504 1.00 92.00 543 GLN A O 1
ATOM 4229 N N . ILE A 1 544 ? 18.867 11.759 -40.769 1.00 93.00 544 ILE A N 1
ATOM 4230 C CA . ILE A 1 544 ? 19.241 10.410 -41.220 1.00 93.00 544 ILE A CA 1
ATOM 4231 C C . ILE A 1 544 ? 18.567 10.077 -42.555 1.00 93.00 544 ILE A C 1
ATOM 4233 O O . ILE A 1 544 ? 19.219 9.578 -43.470 1.00 93.00 544 ILE A O 1
ATOM 4237 N N . ILE A 1 545 ? 17.280 10.404 -42.692 1.00 94.44 545 ILE A N 1
ATOM 4238 C CA . ILE A 1 545 ? 16.514 10.230 -43.933 1.00 94.44 545 ILE A CA 1
ATOM 4239 C C . ILE A 1 545 ? 17.153 11.041 -45.069 1.00 94.44 545 ILE A C 1
ATOM 4241 O O . ILE A 1 545 ? 17.461 10.478 -46.117 1.00 94.44 545 ILE A O 1
ATOM 4245 N N . ARG A 1 546 ? 17.468 12.324 -44.843 1.00 93.62 546 ARG A N 1
ATOM 4246 C CA . ARG A 1 546 ? 18.159 13.164 -45.840 1.00 93.62 546 ARG A CA 1
ATOM 4247 C C . ARG A 1 546 ? 19.538 12.628 -46.218 1.00 93.62 546 ARG A C 1
ATOM 4249 O O . ARG A 1 546 ? 19.924 12.683 -47.385 1.00 93.62 546 ARG A O 1
ATOM 4256 N N . ALA A 1 547 ? 20.294 12.110 -45.251 1.00 91.81 547 ALA A N 1
ATOM 4257 C CA . ALA A 1 547 ? 21.590 11.493 -45.513 1.00 91.81 547 ALA A CA 1
ATOM 4258 C C . ALA A 1 547 ? 21.447 10.236 -46.388 1.00 91.81 547 ALA A C 1
ATOM 4260 O O . ALA A 1 547 ? 22.247 10.028 -47.301 1.00 91.81 547 ALA A O 1
ATOM 4261 N N . ALA A 1 548 ? 20.412 9.424 -46.155 1.00 94.50 548 ALA A N 1
ATOM 4262 C CA . ALA A 1 548 ? 20.098 8.271 -46.992 1.00 94.50 548 ALA A CA 1
ATOM 4263 C C . ALA A 1 548 ? 19.721 8.687 -48.424 1.00 94.50 548 ALA A C 1
ATOM 4265 O O . ALA A 1 548 ? 20.282 8.143 -49.375 1.00 94.50 548 ALA A O 1
ATOM 4266 N N . GLU A 1 549 ? 18.856 9.693 -48.585 1.00 94.06 549 GLU A N 1
ATOM 4267 C CA . GLU A 1 549 ? 18.451 10.239 -49.889 1.00 94.06 549 GLU A CA 1
ATOM 4268 C C . GLU A 1 549 ? 19.646 10.778 -50.686 1.00 94.06 549 GLU A C 1
ATOM 4270 O O . GLU A 1 549 ? 19.822 10.438 -51.857 1.00 94.06 549 GLU A O 1
ATOM 4275 N N . ALA A 1 550 ? 20.521 11.559 -50.043 1.00 93.00 550 ALA A N 1
ATOM 4276 C CA . ALA A 1 550 ? 21.728 12.100 -50.670 1.00 93.00 550 ALA A CA 1
ATOM 4277 C C . ALA A 1 550 ? 22.675 10.993 -51.172 1.00 93.00 550 ALA A C 1
ATOM 4279 O O . ALA A 1 550 ? 23.353 11.150 -52.190 1.00 93.00 550 ALA A O 1
ATOM 4280 N N . LEU A 1 551 ? 22.694 9.852 -50.479 1.00 93.69 551 LEU A N 1
ATOM 4281 C CA . LEU A 1 551 ? 23.452 8.665 -50.863 1.00 93.69 551 LEU A CA 1
ATOM 4282 C C . LEU A 1 551 ? 22.678 7.743 -51.819 1.00 93.69 551 LEU A C 1
ATOM 4284 O O . LEU A 1 551 ? 23.250 6.758 -52.279 1.00 93.69 551 LEU A O 1
ATOM 4288 N N . GLY A 1 552 ? 21.419 8.036 -52.156 1.00 93.56 552 GLY A N 1
ATOM 4289 C CA . GLY A 1 552 ? 20.567 7.180 -52.985 1.00 93.56 552 GLY A CA 1
ATOM 4290 C C . GLY A 1 552 ? 20.250 5.825 -52.342 1.00 93.56 552 GLY A C 1
ATOM 4291 O O . GLY A 1 552 ? 20.163 4.821 -53.048 1.00 93.56 552 GLY A O 1
ATOM 4292 N N . LEU A 1 553 ? 20.162 5.779 -51.011 1.00 95.38 553 LEU A N 1
ATOM 4293 C CA . LEU A 1 553 ? 19.777 4.595 -50.246 1.00 95.38 553 LEU A CA 1
ATOM 4294 C C . LEU A 1 553 ? 18.258 4.603 -50.005 1.00 95.38 553 LEU A C 1
ATOM 4296 O O . LEU A 1 553 ? 17.749 5.623 -49.543 1.00 95.38 553 LEU A O 1
ATOM 4300 N N . PRO A 1 554 ? 17.544 3.481 -50.231 1.00 95.38 554 PRO A N 1
ATOM 4301 C CA . PRO A 1 554 ? 16.083 3.435 -50.160 1.00 95.38 554 PRO A CA 1
ATOM 4302 C C . PRO A 1 554 ? 15.546 3.307 -48.718 1.00 95.38 554 PRO A C 1
ATOM 4304 O O . PRO A 1 554 ? 14.756 2.414 -48.394 1.00 95.38 554 PRO A O 1
ATOM 4307 N N . LEU A 1 555 ? 16.072 4.127 -47.801 1.00 95.44 555 LEU A N 1
ATOM 4308 C CA . LEU A 1 555 ? 15.610 4.193 -46.413 1.00 95.44 555 LEU A CA 1
ATOM 4309 C C . LEU A 1 555 ? 14.213 4.812 -46.273 1.00 95.44 555 LEU A C 1
ATOM 4311 O O . LEU A 1 555 ? 13.433 4.232 -45.516 1.00 95.44 555 LEU A O 1
ATOM 4315 N N . PRO A 1 556 ? 13.866 5.915 -46.968 1.00 95.25 556 PRO A N 1
ATOM 4316 C CA . PRO A 1 556 ? 12.517 6.474 -46.905 1.00 95.25 556 PRO A CA 1
ATOM 4317 C C . PRO A 1 556 ? 11.446 5.443 -47.287 1.00 95.25 556 PRO A C 1
ATOM 4319 O O . PRO A 1 556 ? 10.515 5.211 -46.521 1.00 95.25 556 PRO A O 1
ATOM 4322 N N . GLU A 1 557 ? 11.641 4.729 -48.397 1.00 95.62 557 GLU A N 1
ATOM 4323 C CA . GLU A 1 557 ? 10.711 3.711 -48.894 1.00 95.62 557 GLU A CA 1
ATOM 4324 C C . GLU A 1 557 ? 10.598 2.535 -47.915 1.00 95.62 557 GLU A C 1
ATOM 4326 O O . GLU A 1 557 ? 9.515 2.011 -47.667 1.00 95.62 557 GLU A O 1
ATOM 4331 N N . ALA A 1 558 ? 11.714 2.128 -47.298 1.00 95.50 558 ALA A N 1
ATOM 4332 C CA . ALA A 1 558 ? 11.688 1.088 -46.274 1.00 95.50 558 ALA A CA 1
ATOM 4333 C C . ALA A 1 558 ? 10.897 1.508 -45.021 1.00 95.50 558 ALA A C 1
ATOM 4335 O O . ALA A 1 558 ? 10.285 0.643 -44.393 1.00 95.50 558 ALA A O 1
ATOM 4336 N N . ILE A 1 559 ? 10.902 2.796 -44.658 1.00 95.56 559 ILE A N 1
ATOM 4337 C CA . ILE A 1 559 ? 10.115 3.329 -43.537 1.00 95.56 559 ILE A CA 1
ATOM 4338 C C . ILE A 1 559 ? 8.629 3.388 -43.898 1.00 95.56 559 ILE A C 1
ATOM 4340 O O . ILE A 1 559 ? 7.800 2.915 -43.123 1.00 95.56 559 ILE A O 1
ATOM 4344 N N . GLU A 1 560 ? 8.292 3.922 -45.074 1.00 94.44 560 GLU A N 1
ATOM 4345 C CA . GLU A 1 560 ? 6.905 4.029 -45.548 1.00 94.44 560 GLU A CA 1
ATOM 4346 C C . GLU A 1 560 ? 6.224 2.660 -45.665 1.00 94.44 560 GLU A C 1
ATOM 4348 O O . GLU A 1 560 ? 5.071 2.497 -45.268 1.00 94.44 560 GLU A O 1
ATOM 4353 N N . GLU A 1 561 ? 6.954 1.645 -46.131 1.00 94.31 561 GLU A N 1
ATOM 4354 C CA . GLU A 1 561 ? 6.464 0.266 -46.234 1.00 94.31 561 GLU A CA 1
ATOM 4355 C C . GLU A 1 561 ? 6.480 -0.497 -44.892 1.00 94.31 561 GLU A C 1
ATOM 4357 O O . GLU A 1 561 ? 6.143 -1.682 -44.845 1.00 94.31 561 GLU A O 1
ATOM 4362 N N . GLY A 1 562 ? 6.907 0.138 -43.793 1.00 92.81 562 GLY A N 1
ATOM 4363 C CA . GLY A 1 562 ? 6.987 -0.480 -42.465 1.00 92.81 562 GLY A CA 1
ATOM 4364 C C . GLY A 1 562 ? 8.051 -1.579 -42.335 1.00 92.81 562 GLY A C 1
ATOM 4365 O O . GLY A 1 562 ? 8.017 -2.363 -41.385 1.00 92.81 562 GLY A O 1
ATOM 4366 N N . ARG A 1 563 ? 9.000 -1.661 -43.279 1.00 94.88 563 ARG A N 1
ATOM 4367 C CA . ARG A 1 563 ? 10.131 -2.607 -43.248 1.00 94.88 563 ARG A CA 1
ATOM 4368 C C . ARG A 1 563 ? 11.266 -2.125 -42.343 1.00 94.88 563 ARG A C 1
ATOM 4370 O O . ARG A 1 563 ? 11.991 -2.952 -41.792 1.00 94.88 563 ARG A O 1
ATOM 4377 N N . ALA A 1 564 ? 11.411 -0.813 -42.185 1.00 95.62 564 ALA A N 1
ATOM 4378 C CA . ALA A 1 564 ? 12.362 -0.171 -41.289 1.00 95.62 564 ALA A CA 1
ATOM 4379 C C . ALA A 1 564 ? 11.661 0.849 -40.385 1.00 95.62 564 ALA A C 1
ATOM 4381 O O . ALA A 1 564 ? 10.651 1.435 -40.757 1.00 95.62 564 ALA A O 1
ATOM 4382 N N . GLU A 1 565 ? 12.241 1.133 -39.225 1.00 95.38 565 GLU A N 1
ATOM 4383 C CA . GLU A 1 565 ? 11.884 2.309 -38.436 1.00 95.38 565 GLU A CA 1
ATOM 4384 C C . GLU A 1 565 ? 13.137 3.015 -37.933 1.00 95.38 565 GLU A C 1
ATOM 4386 O O . GLU A 1 565 ? 14.106 2.369 -37.531 1.00 95.38 565 GLU A O 1
ATOM 4391 N N . VAL A 1 566 ? 13.098 4.347 -37.921 1.00 94.75 566 VAL A N 1
ATOM 4392 C CA . VAL A 1 566 ? 14.130 5.192 -37.322 1.00 94.75 566 VAL A CA 1
ATOM 4393 C C . VAL A 1 566 ? 13.553 5.862 -36.082 1.00 94.75 566 VAL A C 1
ATOM 4395 O O . VAL A 1 566 ? 12.637 6.676 -36.182 1.00 94.75 566 VAL A O 1
ATOM 4398 N N . ILE A 1 567 ? 14.109 5.545 -34.915 1.00 92.25 567 ILE A N 1
ATOM 4399 C CA . ILE A 1 567 ? 13.778 6.219 -33.660 1.00 92.25 567 ILE A CA 1
ATOM 4400 C C . ILE A 1 567 ? 14.943 7.095 -33.220 1.00 92.25 567 ILE A C 1
ATOM 4402 O O . ILE A 1 567 ? 16.103 6.711 -33.348 1.00 92.25 567 ILE A O 1
ATOM 4406 N N . TYR A 1 568 ? 14.627 8.261 -32.670 1.00 90.00 568 TYR A N 1
ATOM 4407 C CA . TYR A 1 568 ? 15.609 9.140 -32.051 1.00 90.00 568 TYR A CA 1
ATOM 4408 C C . TYR A 1 568 ? 15.389 9.185 -30.547 1.00 90.00 568 TYR A C 1
ATOM 4410 O O . TYR A 1 568 ? 14.264 9.380 -30.081 1.00 90.00 568 TYR A O 1
ATOM 4418 N N . ILE A 1 569 ? 16.471 9.012 -29.797 1.00 84.00 569 ILE A N 1
ATOM 4419 C CA . ILE A 1 569 ? 16.460 9.079 -28.344 1.00 84.00 569 ILE A CA 1
ATOM 4420 C C . ILE A 1 569 ? 17.462 10.151 -27.919 1.00 84.00 569 ILE A C 1
ATOM 4422 O O . ILE A 1 569 ? 18.667 10.015 -28.117 1.00 84.00 569 ILE A O 1
ATOM 4426 N N . SER A 1 570 ? 16.942 11.233 -27.338 1.00 74.38 570 SER A N 1
ATOM 4427 C CA . SER A 1 570 ? 17.758 12.346 -26.848 1.00 74.38 570 SER A CA 1
ATOM 4428 C C . SER A 1 570 ? 18.633 11.920 -25.662 1.00 74.38 570 SER A C 1
ATOM 4430 O O . SER A 1 570 ? 18.152 11.294 -24.714 1.00 74.38 570 SER A O 1
ATOM 4432 N N . ARG A 1 571 ? 19.911 12.317 -25.710 1.00 64.38 571 ARG A N 1
ATOM 4433 C CA . ARG A 1 571 ? 20.948 11.993 -24.713 1.00 64.38 571 ARG A CA 1
ATOM 4434 C C . ARG A 1 571 ? 20.651 12.537 -23.320 1.00 64.38 571 ARG A C 1
ATOM 4436 O O . ARG A 1 571 ? 20.940 11.874 -22.335 1.00 64.38 571 ARG A O 1
ATOM 4443 N N . GLU A 1 572 ? 20.048 13.720 -23.241 1.00 60.19 572 GLU A N 1
ATOM 4444 C CA . GLU A 1 572 ? 19.792 14.420 -21.974 1.00 60.19 572 GLU A CA 1
ATOM 4445 C C . GLU A 1 572 ? 18.716 13.730 -21.122 1.00 60.19 572 GLU A C 1
ATOM 4447 O O . GLU A 1 572 ? 18.569 14.042 -19.946 1.00 60.19 572 GLU A O 1
ATOM 4452 N N . ARG A 1 573 ? 17.953 12.787 -21.695 1.00 58.09 573 ARG A N 1
ATOM 4453 C CA . ARG A 1 573 ? 16.691 12.316 -21.104 1.00 58.09 573 ARG A CA 1
ATOM 4454 C C . ARG A 1 573 ? 16.615 10.823 -20.803 1.00 58.09 573 ARG A C 1
ATOM 4456 O O . ARG A 1 573 ? 15.584 10.396 -20.288 1.00 58.09 573 ARG A O 1
ATOM 4463 N N . ILE A 1 574 ? 17.633 10.018 -21.131 1.00 69.81 574 ILE A N 1
ATOM 4464 C CA . ILE A 1 574 ? 17.540 8.560 -20.963 1.00 69.81 574 ILE A CA 1
ATOM 4465 C C . ILE A 1 574 ? 18.746 7.953 -20.247 1.00 69.81 574 ILE A C 1
ATOM 4467 O O . ILE A 1 574 ? 19.900 8.174 -20.605 1.00 69.81 574 ILE A O 1
ATOM 4471 N N . ARG A 1 575 ? 18.475 7.136 -19.229 1.00 72.00 575 ARG A N 1
ATOM 4472 C CA . ARG A 1 575 ? 19.496 6.340 -18.532 1.00 72.00 575 ARG A CA 1
ATOM 4473 C C . ARG A 1 575 ? 19.714 4.979 -19.216 1.00 72.00 575 ARG A C 1
ATOM 4475 O O . ARG A 1 575 ? 18.813 4.487 -19.897 1.00 72.00 575 ARG A O 1
ATOM 4482 N N . PRO A 1 576 ? 20.855 4.301 -18.985 1.00 73.06 576 PRO A N 1
ATOM 4483 C CA . PRO A 1 576 ? 21.150 3.000 -19.595 1.00 73.06 576 PRO A CA 1
ATOM 4484 C C . PRO A 1 576 ? 20.072 1.920 -19.387 1.00 73.06 576 PRO A C 1
ATOM 4486 O O . PRO A 1 576 ? 19.720 1.204 -20.323 1.00 73.06 576 PRO A O 1
ATOM 4489 N N . SER A 1 577 ? 19.503 1.820 -18.180 1.00 71.25 577 SER A N 1
ATOM 4490 C CA . SER A 1 577 ? 18.414 0.878 -17.864 1.00 71.25 577 SER A CA 1
ATOM 4491 C C . SER A 1 577 ? 17.128 1.194 -18.634 1.00 71.25 577 SER A C 1
ATOM 4493 O O . SER A 1 577 ? 16.495 0.286 -19.174 1.00 71.25 577 SER A O 1
ATOM 4495 N N . GLN A 1 578 ? 16.772 2.479 -18.730 1.00 76.44 578 GLN A N 1
ATOM 4496 C CA . GLN A 1 578 ? 15.626 2.960 -19.502 1.00 76.44 578 GLN A CA 1
ATOM 4497 C C . GLN A 1 578 ? 15.807 2.668 -20.992 1.00 76.44 578 GLN A C 1
ATOM 4499 O O . GLN A 1 578 ? 14.888 2.154 -21.626 1.00 76.44 578 GLN A O 1
ATOM 4504 N N . LEU A 1 579 ? 17.004 2.914 -21.534 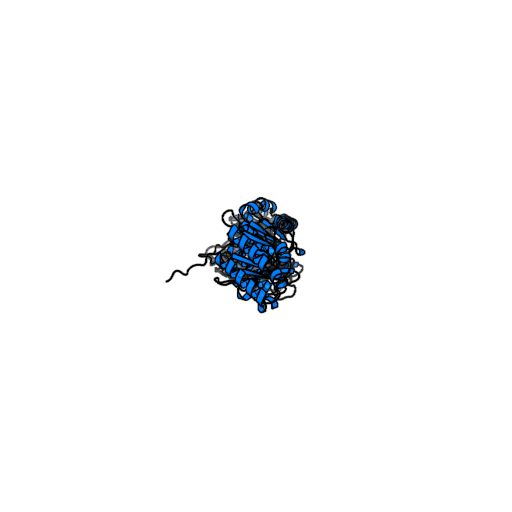1.00 80.25 579 LEU A N 1
ATOM 4505 C CA . LEU A 1 579 ? 17.337 2.602 -22.921 1.00 80.25 579 LEU A CA 1
ATOM 4506 C C . LEU A 1 579 ? 17.212 1.101 -23.198 1.00 80.25 579 LEU A C 1
ATOM 4508 O O . LEU A 1 579 ? 16.517 0.708 -24.129 1.00 80.25 579 LEU A O 1
ATOM 4512 N N . LEU A 1 580 ? 17.831 0.251 -22.374 1.00 79.50 580 LEU A N 1
ATOM 4513 C CA . LEU A 1 580 ? 17.741 -1.208 -22.508 1.00 79.50 580 LEU A CA 1
ATOM 4514 C C . LEU A 1 580 ? 16.291 -1.706 -22.490 1.00 79.50 580 LEU A C 1
ATOM 4516 O O . LEU A 1 580 ? 15.914 -2.577 -23.280 1.00 79.50 580 LEU A O 1
ATOM 4520 N N . SER A 1 581 ? 15.480 -1.144 -21.594 1.00 78.75 581 SER A N 1
ATOM 4521 C CA . SER A 1 581 ? 14.056 -1.441 -21.475 1.00 78.75 581 SER A CA 1
ATOM 4522 C C . SER A 1 581 ? 13.283 -1.031 -22.729 1.00 78.75 581 SER A C 1
ATOM 4524 O O . SER A 1 581 ? 12.596 -1.861 -23.322 1.00 78.75 581 SER A O 1
ATOM 4526 N N . LEU A 1 582 ? 13.447 0.218 -23.168 1.00 83.06 582 LEU A N 1
ATOM 4527 C CA . LEU A 1 582 ? 12.788 0.765 -24.352 1.00 83.06 582 LEU A CA 1
ATOM 4528 C C . LEU A 1 582 ? 13.135 -0.045 -25.608 1.00 83.06 582 LEU A C 1
ATOM 4530 O O . LEU A 1 582 ? 12.246 -0.440 -26.359 1.00 83.06 582 LEU A O 1
ATOM 4534 N N . LEU A 1 583 ? 14.423 -0.341 -25.811 1.00 87.56 583 LEU A N 1
ATOM 4535 C CA . LEU A 1 583 ? 14.894 -1.124 -26.953 1.00 87.56 583 LEU A CA 1
ATOM 4536 C C . LEU A 1 583 ? 14.358 -2.554 -26.926 1.00 87.56 583 LEU A C 1
ATOM 4538 O O . LEU A 1 583 ? 13.947 -3.072 -27.960 1.00 87.56 583 LEU A O 1
ATOM 4542 N N . THR A 1 584 ? 14.317 -3.182 -25.749 1.00 85.56 584 THR A N 1
ATOM 4543 C CA . THR A 1 584 ? 13.724 -4.514 -25.584 1.00 85.56 584 THR A CA 1
ATOM 4544 C C . THR A 1 584 ? 12.268 -4.534 -26.042 1.00 85.56 584 THR A C 1
ATOM 4546 O O . THR A 1 584 ? 11.882 -5.410 -26.818 1.00 85.56 584 THR A O 1
ATOM 4549 N N . ASP A 1 585 ? 11.462 -3.592 -25.552 1.00 83.94 585 ASP A N 1
ATOM 4550 C CA . ASP A 1 585 ? 10.029 -3.549 -25.848 1.00 83.94 585 ASP A CA 1
ATOM 4551 C C . ASP A 1 585 ? 9.794 -3.283 -27.330 1.00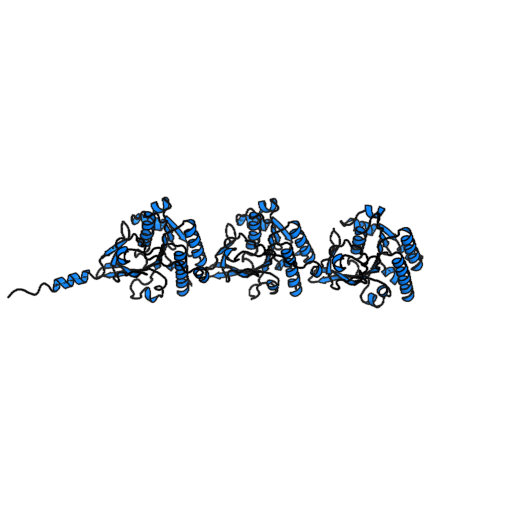 83.94 585 ASP A C 1
ATOM 4553 O O . ASP A 1 585 ? 8.968 -3.948 -27.960 1.00 83.94 585 ASP A O 1
ATOM 4557 N N . LYS A 1 586 ? 10.586 -2.378 -27.911 1.00 88.31 586 LYS A N 1
ATOM 4558 C CA . LYS A 1 586 ? 10.535 -2.050 -29.332 1.00 88.31 586 LYS A CA 1
ATOM 4559 C C . LYS A 1 586 ? 10.847 -3.262 -30.211 1.00 88.31 586 LYS A C 1
ATOM 4561 O O . LYS A 1 586 ? 10.029 -3.625 -31.055 1.00 88.31 586 LYS A O 1
ATOM 4566 N N . ILE A 1 587 ? 11.968 -3.938 -29.946 1.00 90.88 587 ILE A N 1
ATOM 4567 C CA . ILE A 1 587 ? 12.408 -5.131 -30.685 1.00 90.88 587 ILE A CA 1
ATOM 4568 C C . ILE A 1 587 ? 11.349 -6.237 -30.628 1.00 90.88 587 ILE A C 1
ATOM 4570 O O . ILE A 1 587 ? 11.043 -6.857 -31.647 1.00 90.88 587 ILE A O 1
ATOM 4574 N N . ARG A 1 588 ? 10.759 -6.477 -29.448 1.00 86.88 588 ARG A N 1
ATOM 4575 C CA . ARG A 1 588 ? 9.716 -7.499 -29.268 1.00 86.88 588 ARG A CA 1
ATOM 4576 C C . ARG A 1 588 ? 8.431 -7.148 -30.007 1.00 86.88 588 ARG A C 1
ATOM 4578 O O . ARG A 1 588 ? 7.904 -7.986 -30.734 1.00 86.88 588 ARG A O 1
ATOM 4585 N N . THR A 1 589 ? 7.946 -5.920 -29.837 1.00 86.94 589 THR A N 1
ATOM 4586 C CA . THR A 1 589 ? 6.675 -5.461 -30.418 1.00 86.94 589 THR A CA 1
ATOM 4587 C C . THR A 1 589 ? 6.720 -5.501 -31.943 1.00 86.94 589 THR A C 1
ATOM 4589 O O . THR A 1 589 ? 5.757 -5.915 -32.582 1.00 86.94 589 THR A O 1
ATOM 4592 N N . GLN A 1 590 ? 7.860 -5.137 -32.531 1.00 86.06 590 GLN A N 1
ATOM 4593 C CA . GLN A 1 590 ? 8.031 -5.069 -33.983 1.00 86.06 590 GLN A CA 1
ATOM 4594 C C . GLN A 1 590 ? 8.591 -6.338 -34.609 1.00 86.06 590 GLN A C 1
ATOM 4596 O O . GLN A 1 590 ? 8.742 -6.403 -35.827 1.00 86.06 590 GLN A O 1
ATOM 4601 N N . LYS A 1 591 ? 8.913 -7.349 -33.791 1.00 90.44 591 LYS A N 1
ATOM 4602 C CA . LYS A 1 591 ? 9.589 -8.575 -34.237 1.00 90.44 591 LYS A CA 1
ATOM 4603 C C . LYS A 1 591 ? 10.840 -8.258 -35.070 1.00 90.44 591 LYS A C 1
ATOM 4605 O O . LYS A 1 591 ? 11.115 -8.920 -36.073 1.00 90.44 591 LYS A O 1
ATOM 4610 N N . THR A 1 592 ? 11.573 -7.223 -34.656 1.00 93.25 592 THR A N 1
ATOM 4611 C CA . THR A 1 592 ? 12.781 -6.738 -35.326 1.00 93.25 592 THR A CA 1
ATOM 4612 C C . THR A 1 592 ? 13.794 -7.870 -35.472 1.00 93.25 592 THR A C 1
ATOM 4614 O O . THR A 1 592 ? 13.934 -8.700 -34.577 1.00 93.25 592 THR A O 1
ATOM 4617 N N . ARG A 1 593 ? 14.516 -7.903 -36.595 1.00 94.06 593 ARG A N 1
ATOM 4618 C CA . ARG A 1 593 ? 15.579 -8.885 -36.871 1.00 94.06 593 ARG A CA 1
ATOM 4619 C C . ARG A 1 593 ? 16.954 -8.245 -37.042 1.00 94.06 593 ARG A C 1
ATOM 4621 O O . ARG A 1 593 ? 17.952 -8.881 -36.695 1.00 94.06 593 ARG A O 1
ATOM 4628 N N . ARG A 1 594 ? 17.008 -6.989 -37.503 1.00 95.19 594 ARG A N 1
ATOM 4629 C CA . ARG A 1 594 ? 18.237 -6.184 -37.565 1.00 95.19 594 ARG A CA 1
ATOM 4630 C C . ARG A 1 594 ? 18.115 -4.916 -36.738 1.00 95.19 594 ARG A C 1
ATOM 4632 O O . ARG A 1 594 ? 17.146 -4.179 -36.883 1.00 95.19 594 ARG A O 1
ATOM 4639 N N . VAL A 1 595 ? 19.112 -4.653 -35.899 1.00 96.31 595 VAL A N 1
ATOM 4640 C CA . VAL A 1 595 ? 19.151 -3.455 -35.049 1.00 96.31 595 VAL A CA 1
ATOM 4641 C C . VAL A 1 595 ? 20.420 -2.664 -35.325 1.00 96.31 595 VAL A C 1
ATOM 4643 O O . VAL A 1 595 ? 21.515 -3.220 -35.319 1.00 96.31 595 VAL A O 1
ATOM 4646 N N . VAL A 1 596 ? 20.280 -1.361 -35.529 1.00 95.50 596 VAL A N 1
ATOM 4647 C CA . VAL A 1 596 ? 21.388 -0.406 -35.546 1.00 95.50 596 VAL A CA 1
ATOM 4648 C C . VAL A 1 596 ? 21.276 0.494 -34.323 1.00 95.50 596 VAL A C 1
ATOM 4650 O O . VAL A 1 596 ? 20.194 1.001 -34.042 1.00 95.50 596 VAL A O 1
ATOM 4653 N N . LEU A 1 597 ? 22.388 0.722 -33.624 1.00 92.12 597 LEU A N 1
ATOM 4654 C CA . LEU A 1 597 ? 22.485 1.700 -32.538 1.00 92.12 597 LEU A CA 1
ATOM 4655 C C . LEU A 1 597 ? 23.614 2.696 -32.844 1.00 92.12 597 LEU A C 1
ATOM 4657 O O . LEU A 1 597 ? 24.790 2.327 -32.788 1.00 92.12 597 LEU A O 1
ATOM 4661 N N . ASP A 1 598 ? 23.244 3.934 -33.189 1.00 89.12 598 ASP A N 1
ATOM 4662 C CA . ASP A 1 598 ? 24.136 4.970 -33.725 1.00 89.12 598 ASP A CA 1
ATOM 4663 C C . ASP A 1 598 ? 24.055 6.297 -32.932 1.00 89.12 598 ASP A C 1
ATOM 4665 O O . ASP A 1 598 ? 23.083 7.036 -33.056 1.00 89.12 598 ASP A O 1
ATOM 4669 N N . SER A 1 599 ? 25.011 6.667 -32.073 1.00 81.00 599 SER A N 1
ATOM 4670 C CA . SER A 1 599 ? 26.191 5.914 -31.624 1.00 81.00 599 SER A CA 1
ATOM 4671 C C . SER A 1 599 ? 26.186 5.684 -30.115 1.00 81.00 599 SER A C 1
ATOM 4673 O O . SER A 1 599 ? 25.747 6.526 -29.330 1.00 81.00 599 SER A O 1
ATOM 4675 N N . VAL A 1 600 ? 26.707 4.532 -29.691 1.00 76.69 600 VAL A N 1
ATOM 4676 C CA . VAL A 1 600 ? 26.752 4.124 -28.276 1.00 76.69 600 VAL A CA 1
ATOM 4677 C C . VAL A 1 600 ? 27.719 4.986 -27.466 1.00 76.69 600 VAL A C 1
ATOM 4679 O O . VAL A 1 600 ? 27.551 5.142 -26.259 1.00 76.69 600 VAL A O 1
ATOM 4682 N N . SER A 1 601 ? 28.703 5.601 -28.128 1.00 71.69 601 SER A N 1
ATOM 4683 C CA . SER A 1 601 ? 29.671 6.511 -27.504 1.00 71.69 601 SER A CA 1
ATOM 4684 C C . SER A 1 601 ? 29.023 7.690 -26.796 1.00 71.69 601 SER A C 1
ATOM 4686 O O . SER A 1 601 ? 29.580 8.218 -25.838 1.00 71.69 601 SER A O 1
ATOM 4688 N N . HIS A 1 602 ? 27.832 8.073 -27.234 1.00 66.50 602 HIS A N 1
ATOM 4689 C CA . HIS A 1 602 ? 27.118 9.216 -26.692 1.00 66.50 602 HIS A CA 1
ATOM 4690 C C . HIS A 1 602 ? 26.286 8.901 -25.454 1.00 66.50 602 HIS A C 1
ATOM 4692 O O . HIS A 1 602 ? 25.825 9.820 -24.784 1.00 66.50 602 HIS A O 1
ATOM 4698 N N . LEU A 1 603 ? 26.149 7.618 -25.108 1.00 64.81 603 LEU A N 1
ATOM 4699 C CA . LEU A 1 603 ? 25.608 7.207 -23.814 1.00 64.81 603 LEU A CA 1
ATOM 4700 C C . LEU A 1 603 ? 26.607 7.422 -22.678 1.00 64.81 603 LEU A C 1
ATOM 4702 O O . LEU A 1 603 ? 26.197 7.330 -21.534 1.00 64.81 603 LEU A O 1
ATOM 4706 N N . ALA A 1 604 ? 27.881 7.696 -22.979 1.00 57.19 604 ALA A N 1
ATOM 4707 C CA . ALA A 1 604 ? 28.952 7.910 -22.006 1.00 57.19 604 ALA A CA 1
ATOM 4708 C C . ALA A 1 604 ? 29.238 9.400 -21.700 1.00 57.19 604 ALA A C 1
ATOM 4710 O O . ALA A 1 604 ? 30.317 9.726 -21.206 1.00 57.19 604 ALA A O 1
ATOM 4711 N N . ALA A 1 605 ? 28.332 10.327 -22.035 1.00 49.66 605 ALA A N 1
ATOM 4712 C CA . ALA A 1 605 ? 28.566 11.761 -21.835 1.00 49.66 605 ALA A CA 1
ATOM 4713 C C . ALA A 1 605 ? 28.362 12.208 -20.365 1.00 49.66 605 ALA A C 1
ATOM 4715 O O . ALA A 1 605 ? 27.413 11.784 -19.718 1.00 49.66 605 ALA A O 1
ATOM 4716 N N . GLU A 1 606 ? 29.293 13.056 -19.896 1.00 44.47 606 GLU A N 1
ATOM 4717 C CA . GLU A 1 606 ? 29.486 13.649 -18.552 1.00 44.47 606 GLU A CA 1
ATOM 4718 C C . GLU A 1 606 ? 29.292 12.722 -17.335 1.00 44.47 606 GLU A C 1
ATOM 4720 O O . GLU A 1 606 ? 28.216 12.609 -16.759 1.00 44.47 606 GLU A O 1
ATOM 4725 N N . GLY A 1 607 ? 30.399 12.115 -16.883 1.00 47.41 607 GLY A N 1
ATOM 4726 C CA . GLY A 1 607 ? 30.505 11.458 -15.571 1.00 47.41 607 GLY A CA 1
ATOM 4727 C C . GLY A 1 607 ? 30.530 9.928 -15.590 1.00 47.41 607 GLY A C 1
ATOM 4728 O O . GLY A 1 607 ? 30.896 9.330 -14.583 1.00 47.41 607 GLY A O 1
ATOM 4729 N N . ILE A 1 608 ? 30.214 9.296 -16.725 1.00 54.75 608 ILE A N 1
ATOM 4730 C CA . ILE A 1 608 ? 30.243 7.834 -16.878 1.00 54.75 608 ILE A CA 1
ATOM 4731 C C . ILE A 1 608 ? 31.676 7.361 -17.149 1.00 54.75 608 ILE A C 1
ATOM 4733 O O . ILE A 1 608 ? 32.304 7.767 -18.130 1.00 54.75 608 ILE A O 1
ATOM 4737 N N . GLY A 1 609 ? 32.200 6.496 -16.279 1.00 59.53 609 GLY A N 1
ATOM 4738 C CA . GLY A 1 609 ? 33.530 5.897 -16.436 1.00 59.53 609 GLY A CA 1
ATOM 4739 C C . GLY A 1 609 ? 33.584 4.872 -17.578 1.00 59.53 609 GLY A C 1
ATOM 4740 O O . GLY A 1 609 ? 32.567 4.295 -17.966 1.00 59.53 609 GLY A O 1
ATOM 4741 N N . GLU A 1 610 ? 34.777 4.580 -18.108 1.00 65.44 610 GLU A N 1
ATOM 4742 C CA . GLU A 1 610 ? 34.955 3.585 -19.186 1.00 65.44 610 GLU A CA 1
ATOM 4743 C C . GLU A 1 610 ? 34.394 2.196 -18.820 1.00 65.44 610 GLU A C 1
ATOM 4745 O O . GLU A 1 610 ? 33.863 1.481 -19.676 1.00 65.44 610 GLU A O 1
ATOM 4750 N N . ASP A 1 611 ? 34.437 1.838 -17.535 1.00 67.44 611 ASP A N 1
ATOM 4751 C CA . ASP A 1 611 ? 33.874 0.593 -17.013 1.00 67.44 611 ASP A CA 1
ATOM 4752 C C . ASP A 1 611 ? 32.349 0.515 -17.112 1.00 67.44 611 ASP A C 1
ATOM 4754 O O . ASP A 1 611 ? 31.808 -0.552 -17.405 1.00 67.44 611 ASP A O 1
ATOM 4758 N N . GLU A 1 612 ? 31.641 1.624 -16.919 1.00 67.19 612 GLU A N 1
ATOM 4759 C CA . GLU A 1 612 ? 30.180 1.664 -17.015 1.00 67.19 612 GLU A CA 1
ATOM 4760 C C . GLU A 1 612 ? 29.719 1.566 -18.473 1.00 67.19 612 GLU A C 1
ATOM 4762 O O . GLU A 1 612 ? 28.791 0.813 -18.777 1.00 67.19 612 GLU A O 1
ATOM 4767 N N . LEU A 1 613 ? 30.419 2.231 -19.402 1.00 72.94 613 LEU A N 1
ATOM 4768 C CA . LEU A 1 613 ? 30.183 2.065 -20.841 1.00 72.94 613 LEU A CA 1
ATOM 4769 C C . LEU A 1 613 ? 30.410 0.610 -21.271 1.00 72.94 613 LEU A C 1
ATOM 4771 O O . LEU A 1 613 ? 29.617 0.040 -22.024 1.00 72.94 613 LEU A O 1
ATOM 4775 N N . ARG A 1 614 ? 31.476 -0.018 -20.767 1.00 74.62 614 ARG A N 1
ATOM 4776 C CA . ARG A 1 614 ? 31.763 -1.434 -21.007 1.00 74.62 614 ARG A CA 1
ATOM 4777 C C . ARG A 1 614 ? 30.647 -2.329 -20.464 1.00 74.62 614 ARG A C 1
ATOM 4779 O O . ARG A 1 614 ? 30.191 -3.214 -21.185 1.00 74.62 614 ARG A O 1
ATOM 4786 N N . GLN A 1 615 ? 30.174 -2.099 -19.238 1.00 74.31 615 GLN A N 1
ATOM 4787 C CA . GLN A 1 615 ? 29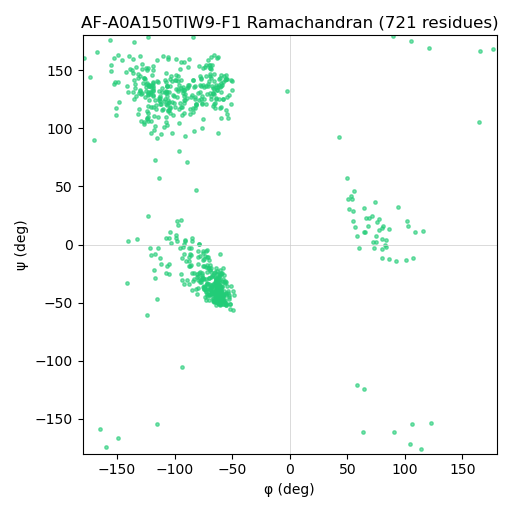.050 -2.846 -18.655 1.00 74.31 615 GLN A CA 1
ATOM 4788 C C . GLN A 1 615 ? 27.758 -2.682 -19.466 1.00 74.31 615 GLN A C 1
ATOM 4790 O O . GLN A 1 615 ? 27.056 -3.666 -19.706 1.00 74.31 615 GLN A O 1
ATOM 4795 N N . LEU A 1 616 ? 27.468 -1.470 -19.943 1.00 75.69 616 LEU A N 1
ATOM 4796 C CA . LEU A 1 616 ? 26.316 -1.202 -20.800 1.00 75.69 616 LEU A CA 1
ATOM 4797 C C . LEU A 1 616 ? 26.414 -1.938 -22.138 1.00 75.69 616 LEU A C 1
ATOM 4799 O O . LEU A 1 616 ? 25.447 -2.572 -22.561 1.00 75.69 616 LEU A O 1
ATOM 4803 N N . LEU A 1 617 ? 27.582 -1.902 -22.784 1.00 79.62 617 LEU A N 1
ATOM 4804 C CA . LEU A 1 617 ? 27.836 -2.662 -24.006 1.00 79.62 617 LEU A CA 1
ATOM 4805 C C . LEU A 1 617 ? 27.627 -4.163 -23.777 1.00 79.62 617 LEU A C 1
ATOM 4807 O O . LEU A 1 617 ? 26.940 -4.802 -24.570 1.00 79.62 617 LEU A O 1
ATOM 4811 N N . TYR A 1 618 ? 28.137 -4.721 -22.676 1.00 79.44 618 TYR A N 1
ATOM 4812 C CA . TYR A 1 618 ? 27.880 -6.120 -22.319 1.00 79.44 618 TYR A CA 1
ATOM 4813 C C . TYR A 1 618 ? 26.383 -6.412 -22.168 1.00 79.44 618 TYR A C 1
ATOM 4815 O O . TYR A 1 618 ? 25.888 -7.375 -22.757 1.00 79.44 618 TYR A O 1
ATOM 4823 N N . ALA A 1 619 ? 25.652 -5.571 -21.433 1.00 78.06 619 ALA A N 1
ATOM 4824 C CA . ALA A 1 619 ? 24.219 -5.741 -21.218 1.00 78.06 619 ALA A CA 1
ATOM 4825 C C . ALA A 1 619 ? 23.421 -5.676 -22.534 1.00 78.06 619 ALA A C 1
ATOM 4827 O O . ALA A 1 619 ? 22.568 -6.530 -22.774 1.00 78.06 619 ALA A O 1
ATOM 4828 N N . LEU A 1 620 ? 23.733 -4.716 -23.415 1.00 82.19 620 LEU A N 1
ATOM 4829 C CA . LEU A 1 620 ? 23.117 -4.588 -24.742 1.00 82.19 620 LEU A CA 1
ATOM 4830 C C . LEU A 1 620 ? 23.378 -5.825 -25.603 1.00 82.19 620 LEU A C 1
ATOM 4832 O O . LEU A 1 620 ? 22.450 -6.363 -26.202 1.00 82.19 620 LEU A O 1
ATOM 4836 N N . ILE A 1 621 ? 24.622 -6.304 -25.636 1.00 82.62 621 ILE A N 1
ATOM 4837 C CA . ILE A 1 621 ? 25.024 -7.446 -26.463 1.00 82.62 621 ILE A CA 1
ATOM 4838 C C . ILE A 1 621 ? 24.322 -8.724 -26.026 1.00 82.62 621 ILE A C 1
ATOM 4840 O O . ILE A 1 621 ? 23.746 -9.425 -26.858 1.00 82.62 621 ILE A O 1
ATOM 4844 N N . ILE A 1 622 ? 24.341 -9.023 -24.727 1.00 79.81 622 ILE A N 1
ATOM 4845 C CA . ILE A 1 622 ? 23.653 -10.197 -24.185 1.00 79.81 622 ILE A CA 1
ATOM 4846 C C . ILE A 1 622 ? 22.158 -10.091 -24.479 1.00 79.81 622 ILE A C 1
ATOM 4848 O O . ILE A 1 622 ? 21.543 -11.061 -24.926 1.00 79.81 622 ILE A O 1
ATOM 4852 N N . ARG A 1 623 ? 21.576 -8.898 -24.306 1.00 82.06 623 ARG A N 1
ATOM 4853 C CA . ARG A 1 623 ? 20.152 -8.685 -24.545 1.00 82.06 623 ARG A CA 1
ATOM 4854 C C . ARG A 1 623 ? 19.769 -8.872 -26.009 1.00 82.06 623 ARG A C 1
ATOM 4856 O O . ARG A 1 623 ? 18.791 -9.561 -26.281 1.00 82.06 623 ARG A O 1
ATOM 4863 N N . PHE A 1 624 ? 20.523 -8.309 -26.945 1.00 87.38 624 PHE A N 1
ATOM 4864 C CA . PHE A 1 624 ? 20.275 -8.470 -28.378 1.00 87.38 624 PHE A CA 1
ATOM 4865 C C . PHE A 1 624 ? 20.415 -9.929 -28.825 1.00 87.38 624 PHE A C 1
ATOM 4867 O O . PHE A 1 624 ? 19.552 -10.424 -29.552 1.00 87.38 624 PHE A O 1
ATOM 4874 N N . LYS A 1 625 ? 21.404 -10.659 -28.295 1.00 83.81 625 LYS A N 1
ATOM 4875 C CA . LYS A 1 625 ? 21.537 -12.107 -28.520 1.00 83.81 625 LYS A CA 1
ATOM 4876 C C . LYS A 1 625 ? 20.334 -12.889 -28.002 1.00 83.81 625 LYS A C 1
ATOM 4878 O O . LYS A 1 625 ? 19.785 -13.708 -28.734 1.00 83.81 625 LYS A O 1
ATOM 4883 N N . ALA A 1 626 ? 19.889 -12.607 -26.777 1.00 81.44 626 ALA A N 1
ATOM 4884 C CA . ALA A 1 626 ? 18.715 -13.244 -26.180 1.00 81.44 626 ALA A CA 1
ATOM 4885 C C . ALA A 1 626 ? 17.412 -12.920 -26.936 1.00 81.44 626 ALA A C 1
ATOM 4887 O O . ALA A 1 626 ? 16.508 -13.747 -27.001 1.00 81.44 626 ALA A O 1
ATOM 4888 N N . LEU A 1 627 ? 17.314 -11.730 -27.538 1.00 84.88 627 LEU A N 1
ATOM 4889 C CA . LEU A 1 627 ? 16.191 -11.337 -28.398 1.00 84.88 627 LEU A CA 1
ATOM 4890 C C . LEU A 1 627 ? 16.293 -11.899 -29.826 1.00 84.88 627 LEU A C 1
ATOM 4892 O O . LEU A 1 627 ? 15.357 -11.742 -30.606 1.00 84.88 627 LEU A O 1
ATOM 4896 N N . GLY A 1 628 ? 17.402 -12.557 -30.175 1.00 86.94 628 GLY A N 1
ATOM 4897 C CA . GLY A 1 628 ? 17.599 -13.183 -31.480 1.00 86.94 628 GLY A CA 1
ATOM 4898 C C . GLY A 1 628 ? 17.810 -12.198 -32.632 1.00 86.94 628 GLY A C 1
ATOM 4899 O O . GLY A 1 628 ? 17.534 -12.555 -33.778 1.00 86.94 628 GLY A O 1
ATOM 4900 N N . VAL A 1 629 ? 18.283 -10.978 -32.349 1.00 91.75 629 VAL A N 1
ATOM 4901 C CA . VAL A 1 629 ? 18.543 -9.951 -33.372 1.00 91.75 629 VAL A CA 1
ATOM 4902 C C . VAL A 1 629 ? 20.016 -9.892 -33.754 1.00 91.75 629 VAL A C 1
ATOM 4904 O O . VAL A 1 629 ? 20.893 -10.079 -32.914 1.00 91.75 629 VAL A O 1
ATOM 4907 N N . THR A 1 630 ? 20.294 -9.588 -35.022 1.00 93.69 630 THR A N 1
ATOM 4908 C CA . THR A 1 630 ? 21.653 -9.261 -35.480 1.00 93.69 630 THR A CA 1
ATOM 4909 C C . THR A 1 630 ? 21.834 -7.756 -35.382 1.00 93.69 630 THR A C 1
ATOM 4911 O O . THR A 1 630 ? 21.027 -7.002 -35.931 1.00 93.69 630 THR A O 1
ATOM 4914 N N . SER A 1 631 ? 22.859 -7.302 -34.666 1.00 94.19 631 SER A N 1
ATOM 4915 C CA . SER A 1 631 ? 22.978 -5.886 -34.316 1.00 94.19 631 SER A CA 1
ATOM 4916 C C . SER A 1 631 ? 24.303 -5.268 -34.734 1.00 94.19 631 SER A C 1
ATOM 4918 O O . SER A 1 631 ? 25.357 -5.889 -34.579 1.00 94.19 631 SER A O 1
ATOM 4920 N N . LEU A 1 632 ? 24.252 -4.013 -35.171 1.00 94.56 632 LEU A N 1
ATOM 4921 C CA . LEU A 1 632 ? 25.412 -3.180 -35.460 1.00 94.56 632 LEU A CA 1
ATOM 4922 C C . LEU A 1 632 ? 25.398 -1.955 -34.538 1.00 94.56 632 LEU A C 1
ATOM 4924 O O . LEU A 1 632 ? 24.459 -1.164 -34.546 1.00 94.56 632 LEU A O 1
ATOM 4928 N N . LEU A 1 633 ? 26.432 -1.823 -33.713 1.00 92.50 633 LEU A N 1
ATOM 4929 C CA . LEU A 1 633 ? 26.585 -0.743 -32.739 1.00 92.50 633 LEU A CA 1
ATOM 4930 C C . LEU A 1 633 ? 27.765 0.126 -33.177 1.00 92.50 633 LEU A C 1
ATOM 4932 O O . LEU A 1 633 ? 28.864 -0.396 -33.385 1.00 92.50 633 LEU A O 1
ATOM 4936 N N . THR A 1 634 ? 27.565 1.436 -33.311 1.00 89.94 634 THR A N 1
ATOM 4937 C CA . THR A 1 634 ? 28.654 2.345 -33.685 1.00 89.94 634 THR A CA 1
ATOM 4938 C C . THR A 1 634 ? 29.313 2.953 -32.445 1.00 89.94 634 THR A C 1
ATOM 4940 O O . THR A 1 634 ? 28.660 3.275 -31.447 1.00 89.94 634 THR A O 1
ATOM 4943 N N . LEU A 1 635 ? 30.639 3.093 -32.508 1.00 85.38 635 LEU A N 1
ATOM 4944 C CA . LEU A 1 635 ? 31.462 3.732 -31.486 1.00 85.38 635 LEU A CA 1
ATOM 4945 C C . LEU A 1 635 ? 32.364 4.788 -32.129 1.00 85.38 635 LEU A C 1
ATOM 4947 O O . LEU A 1 635 ? 33.100 4.528 -33.082 1.00 85.38 635 LEU A O 1
ATOM 4951 N N . GLU A 1 636 ? 32.347 5.989 -31.577 1.00 78.19 636 GLU A N 1
ATOM 4952 C CA . GLU A 1 636 ? 33.275 7.049 -31.925 1.00 78.19 636 GLU A CA 1
ATOM 4953 C C . GLU A 1 636 ? 34.646 6.822 -31.290 1.00 78.19 636 GLU A C 1
ATOM 4955 O O . GLU A 1 636 ? 34.790 6.699 -30.071 1.00 78.19 636 GLU A O 1
ATOM 4960 N N . SER A 1 637 ? 35.677 6.807 -32.135 1.00 70.62 637 SER A N 1
ATOM 4961 C CA . SER A 1 637 ? 37.062 6.934 -31.688 1.00 70.62 637 SER A CA 1
ATOM 4962 C C . SER A 1 637 ? 37.450 8.411 -31.690 1.00 70.62 637 SER A C 1
ATOM 4964 O O . SER A 1 637 ? 37.364 9.071 -32.726 1.00 70.62 637 SER A O 1
ATOM 4966 N N . ARG A 1 638 ? 37.917 8.925 -30.543 1.00 57.62 638 ARG A N 1
ATOM 4967 C CA . ARG A 1 638 ? 38.440 10.303 -30.415 1.00 57.62 638 ARG A CA 1
ATOM 4968 C C . ARG A 1 638 ? 39.798 10.496 -31.095 1.00 57.62 638 ARG A C 1
ATOM 4970 O O . ARG A 1 638 ? 40.253 11.624 -31.247 1.00 57.62 638 ARG A O 1
ATOM 4977 N N . VAL A 1 639 ? 40.449 9.412 -31.509 1.00 56.50 639 VAL A N 1
ATOM 4978 C CA . VAL A 1 639 ? 41.783 9.470 -32.092 1.00 56.50 639 VAL A CA 1
ATOM 4979 C C . VAL A 1 639 ? 41.696 9.364 -33.614 1.00 56.50 639 VAL A C 1
ATOM 4981 O O . VAL A 1 639 ? 41.361 8.310 -34.152 1.00 56.50 639 VAL A O 1
ATOM 4984 N N . MET A 1 640 ? 42.023 10.462 -34.305 1.00 44.94 640 MET A N 1
ATOM 4985 C CA . MET A 1 640 ? 42.095 10.511 -35.772 1.00 44.94 640 MET A CA 1
ATOM 4986 C C . MET A 1 640 ? 43.432 10.004 -36.348 1.00 44.94 640 MET A C 1
ATOM 4988 O O . MET A 1 640 ? 43.438 9.550 -37.488 1.00 44.94 640 MET A O 1
ATOM 4992 N N . TYR A 1 641 ? 44.539 10.047 -35.584 1.00 47.31 641 TYR A N 1
ATOM 4993 C CA . TYR A 1 641 ? 45.904 9.843 -36.115 1.00 47.31 641 TYR A CA 1
ATOM 4994 C C . TYR A 1 641 ? 46.877 9.016 -35.242 1.00 47.31 641 TYR A C 1
ATOM 4996 O O . TYR A 1 641 ? 48.039 8.889 -35.621 1.00 47.31 641 TYR A O 1
ATOM 5004 N N . SER A 1 642 ? 46.471 8.461 -34.092 1.00 43.50 642 SER A N 1
ATOM 5005 C CA . SER A 1 642 ? 47.384 7.671 -33.240 1.00 43.50 642 SER A CA 1
ATOM 5006 C C . SER A 1 642 ? 47.312 6.165 -33.515 1.00 43.50 642 SER A C 1
ATOM 5008 O O . SER A 1 642 ? 46.327 5.630 -34.034 1.00 43.50 642 SER A O 1
ATOM 5010 N N . SER A 1 643 ? 48.397 5.483 -33.156 1.00 45.28 643 SER A N 1
ATOM 5011 C CA . SER A 1 643 ? 48.551 4.030 -33.178 1.00 45.28 643 SER A CA 1
ATOM 5012 C C . SER A 1 643 ? 47.748 3.309 -32.095 1.00 45.28 643 SER A C 1
ATOM 5014 O O . SER A 1 643 ? 47.731 2.083 -32.116 1.00 45.28 643 SER A O 1
ATOM 5016 N N . GLU A 1 644 ? 47.074 4.018 -31.180 1.00 43.25 644 GLU A N 1
ATOM 5017 C CA . GLU A 1 644 ? 46.246 3.367 -30.163 1.00 43.25 644 GLU A CA 1
ATOM 5018 C C . GLU A 1 644 ? 45.090 2.637 -30.838 1.00 43.25 644 GLU A C 1
ATOM 5020 O O . GLU A 1 644 ? 44.354 3.145 -31.699 1.00 43.25 644 GLU A O 1
ATOM 5025 N N . THR A 1 645 ? 44.987 1.365 -30.509 1.00 48.28 645 THR A N 1
ATOM 5026 C CA . THR A 1 645 ? 44.047 0.457 -31.139 1.00 48.28 645 THR A CA 1
ATOM 5027 C C . THR A 1 645 ? 42.781 0.366 -30.297 1.00 48.28 645 THR A C 1
ATOM 5029 O O . THR A 1 645 ? 42.815 0.510 -29.083 1.00 48.28 645 THR A O 1
ATOM 5032 N N . VAL A 1 646 ? 41.623 0.099 -30.912 1.00 48.84 646 VAL A N 1
ATOM 5033 C CA . VAL A 1 646 ? 40.386 -0.210 -30.154 1.00 48.84 646 VAL A CA 1
ATOM 5034 C C . VAL A 1 646 ? 40.609 -1.430 -29.234 1.00 48.84 646 VAL A C 1
ATOM 5036 O O . VAL A 1 646 ? 39.911 -1.603 -28.235 1.00 48.84 646 VAL A O 1
ATOM 5039 N N . THR A 1 647 ? 41.629 -2.244 -29.536 1.00 47.38 647 THR A N 1
ATOM 5040 C CA . THR A 1 647 ? 42.144 -3.323 -28.690 1.00 47.38 647 THR A CA 1
ATOM 5041 C C . THR A 1 647 ? 42.801 -2.854 -27.384 1.00 47.38 647 THR A C 1
ATOM 5043 O O . THR A 1 647 ? 42.703 -3.604 -26.418 1.00 47.38 647 THR A O 1
ATOM 5046 N N . ASP A 1 648 ? 43.347 -1.633 -27.293 1.00 45.69 648 ASP A N 1
ATOM 5047 C CA . ASP A 1 648 ? 43.907 -1.075 -26.043 1.00 45.69 648 ASP A CA 1
ATOM 5048 C C . ASP A 1 648 ? 42.824 -0.644 -25.040 1.00 45.69 648 ASP A C 1
ATOM 5050 O O . ASP A 1 648 ? 43.087 -0.538 -23.849 1.00 45.69 648 ASP A O 1
ATOM 5054 N N . ARG A 1 649 ? 41.573 -0.453 -25.488 1.00 52.03 649 ARG A N 1
ATOM 5055 C CA . ARG A 1 649 ? 40.448 -0.028 -24.630 1.00 52.03 649 ARG A CA 1
ATOM 5056 C C . ARG A 1 649 ? 39.587 -1.174 -24.080 1.00 52.03 649 ARG A C 1
ATOM 5058 O O . ARG A 1 649 ? 38.422 -0.975 -23.759 1.00 52.03 649 ARG A O 1
ATOM 5065 N N . HIS A 1 650 ? 40.102 -2.403 -24.018 1.00 54.72 650 HIS A N 1
ATOM 5066 C CA . HIS A 1 650 ? 39.404 -3.562 -23.426 1.00 54.72 650 HIS A CA 1
ATOM 5067 C C . HIS A 1 650 ? 38.002 -3.911 -24.008 1.00 54.72 650 HIS A C 1
ATOM 5069 O O . HIS A 1 650 ? 37.280 -4.710 -23.410 1.00 54.72 650 HIS A O 1
ATOM 5075 N N . PHE A 1 651 ? 37.603 -3.391 -25.184 1.00 58.03 651 PHE A N 1
ATOM 5076 C CA . PHE A 1 651 ? 36.299 -3.680 -25.828 1.00 58.03 651 PHE A CA 1
ATOM 5077 C C . PHE A 1 651 ? 36.301 -4.923 -26.738 1.00 58.03 651 PHE A C 1
ATOM 5079 O O . PHE A 1 651 ? 35.245 -5.446 -27.097 1.00 58.03 651 PHE A O 1
ATOM 5086 N N . SER A 1 652 ? 37.484 -5.434 -27.093 1.00 54.12 652 SER A N 1
ATOM 5087 C CA . SER A 1 652 ? 37.656 -6.644 -27.917 1.00 54.12 652 SER A CA 1
ATOM 5088 C C . SER A 1 652 ? 36.921 -7.897 -27.391 1.00 54.12 652 SER A C 1
ATOM 5090 O O . SER A 1 652 ? 36.392 -8.658 -28.207 1.00 54.12 652 SER A O 1
ATOM 5092 N N . PRO A 1 653 ? 36.795 -8.145 -26.070 1.00 55.69 653 PRO A N 1
ATOM 5093 C CA . PRO A 1 653 ? 36.068 -9.311 -25.560 1.00 55.69 653 PRO A CA 1
ATOM 5094 C C . PRO A 1 653 ? 34.543 -9.230 -25.739 1.00 55.69 653 PRO A C 1
ATOM 5096 O O . PRO A 1 653 ? 33.882 -10.267 -25.719 1.00 55.69 653 PRO A O 1
ATOM 5099 N N . VAL A 1 654 ? 33.991 -8.026 -25.932 1.00 66.62 654 VAL A N 1
ATOM 5100 C CA . VAL A 1 654 ? 32.558 -7.750 -25.752 1.00 66.62 654 VAL A CA 1
ATOM 5101 C C . VAL A 1 654 ? 31.729 -8.156 -26.981 1.00 66.62 654 VAL A C 1
ATOM 5103 O O . VAL A 1 654 ? 30.646 -8.710 -26.821 1.00 66.62 654 VAL A O 1
ATOM 5106 N N . ALA A 1 655 ? 32.239 -7.956 -28.205 1.00 79.44 655 ALA A N 1
ATOM 5107 C CA . ALA A 1 655 ? 31.505 -8.220 -29.452 1.00 79.44 655 ALA A CA 1
ATOM 5108 C C . ALA A 1 655 ? 32.016 -9.424 -30.259 1.00 79.44 655 ALA A C 1
ATOM 5110 O O . ALA A 1 655 ? 33.141 -9.909 -30.072 1.00 79.44 655 ALA A O 1
ATOM 5111 N N . ASP A 1 656 ? 31.166 -9.903 -31.171 1.00 86.38 656 ASP A N 1
ATOM 5112 C CA . ASP A 1 656 ? 31.475 -11.019 -32.069 1.00 86.38 656 ASP A CA 1
ATOM 5113 C C . ASP A 1 656 ? 32.307 -10.551 -33.259 1.00 86.38 656 ASP A C 1
ATOM 5115 O O . ASP A 1 656 ? 33.294 -11.202 -33.597 1.00 86.38 656 ASP A O 1
ATOM 5119 N N . ASN A 1 657 ? 31.951 -9.398 -33.832 1.00 88.88 657 ASN A N 1
ATOM 5120 C CA . ASN A 1 657 ? 32.701 -8.757 -34.905 1.00 88.88 657 ASN A CA 1
ATOM 5121 C C . ASN A 1 657 ? 33.174 -7.365 -34.471 1.00 88.88 657 ASN A C 1
ATOM 5123 O O . ASN A 1 657 ? 32.405 -6.603 -33.882 1.00 88.88 657 ASN A O 1
ATOM 5127 N N . LEU A 1 658 ? 34.423 -7.023 -34.784 1.00 89.31 658 LEU A N 1
ATOM 5128 C CA . LEU A 1 658 ? 34.979 -5.685 -34.582 1.00 89.31 658 LEU A CA 1
ATOM 5129 C C . LEU A 1 658 ? 35.517 -5.165 -35.912 1.00 89.31 658 LEU A C 1
ATOM 5131 O O . LEU A 1 658 ? 36.483 -5.708 -36.449 1.00 89.31 658 LEU A O 1
ATOM 5135 N N . ILE A 1 659 ? 34.891 -4.106 -36.417 1.00 90.50 659 ILE A N 1
ATOM 5136 C CA . ILE A 1 659 ? 35.282 -3.416 -37.644 1.00 90.50 659 ILE A CA 1
ATOM 5137 C C . ILE A 1 659 ? 35.772 -2.024 -37.260 1.00 90.50 659 ILE A C 1
ATOM 5139 O O . ILE A 1 659 ? 35.086 -1.286 -36.551 1.00 90.50 659 ILE A O 1
ATOM 5143 N N . VAL A 1 660 ? 36.965 -1.667 -37.722 1.00 88.94 660 VAL A N 1
ATOM 5144 C CA . VAL A 1 660 ? 37.604 -0.390 -37.409 1.00 88.94 660 VAL A CA 1
ATOM 5145 C C . VAL A 1 660 ? 37.792 0.415 -38.690 1.00 88.94 660 VAL A C 1
ATOM 5147 O O . VAL A 1 660 ? 38.416 -0.053 -39.640 1.00 88.94 660 VAL A O 1
ATOM 5150 N N . LEU A 1 661 ? 37.256 1.634 -38.696 1.00 89.56 661 LEU A N 1
ATOM 5151 C CA . LEU A 1 661 ? 37.403 2.627 -39.753 1.00 89.56 661 LEU A CA 1
ATOM 5152 C C . LEU A 1 661 ? 38.446 3.661 -39.326 1.00 89.56 661 LEU A C 1
ATOM 5154 O O . LEU A 1 661 ? 38.354 4.224 -38.230 1.00 89.56 661 LEU A O 1
ATOM 5158 N N . ARG A 1 662 ? 39.436 3.930 -40.180 1.00 87.06 662 ARG A N 1
ATOM 5159 C CA . ARG A 1 662 ? 40.503 4.909 -39.916 1.00 87.06 662 ARG A CA 1
ATOM 5160 C C . ARG A 1 662 ? 40.783 5.761 -41.136 1.00 87.06 662 ARG A C 1
ATOM 5162 O O . ARG A 1 662 ? 40.668 5.302 -42.264 1.00 87.06 662 ARG A O 1
ATOM 5169 N N . TYR A 1 663 ? 41.210 6.993 -40.910 1.00 84.94 663 TYR A N 1
ATOM 5170 C CA . TYR A 1 663 ? 41.837 7.773 -41.963 1.00 84.94 663 TYR A CA 1
ATOM 5171 C C . TYR A 1 663 ? 43.300 7.351 -42.073 1.00 84.94 663 TYR A C 1
ATOM 5173 O O . TYR A 1 663 ? 44.052 7.421 -41.103 1.00 84.94 663 TYR A O 1
ATOM 5181 N N . THR A 1 664 ? 43.705 6.879 -43.248 1.00 83.12 664 THR A N 1
ATOM 5182 C CA . THR A 1 664 ? 45.095 6.524 -43.525 1.00 83.12 664 THR A CA 1
ATOM 5183 C C . THR A 1 664 ? 45.727 7.622 -44.377 1.00 83.12 664 THR A C 1
ATOM 5185 O O . THR A 1 664 ? 45.260 7.856 -45.498 1.00 83.12 664 THR A O 1
ATOM 5188 N N . PRO A 1 665 ? 46.773 8.304 -43.875 1.00 79.25 665 PRO A N 1
ATOM 5189 C CA . PRO A 1 665 ? 47.479 9.308 -44.653 1.00 79.25 665 PRO A CA 1
ATOM 5190 C C . PRO A 1 665 ? 48.268 8.635 -45.781 1.00 79.25 665 PRO A C 1
ATOM 5192 O O . PRO A 1 665 ? 49.012 7.677 -45.563 1.00 79.25 665 PRO A O 1
ATOM 5195 N N . LEU A 1 666 ? 48.103 9.149 -46.994 1.00 79.94 666 LEU A N 1
ATOM 5196 C CA . LEU A 1 666 ? 48.918 8.854 -48.165 1.00 79.94 666 LEU A CA 1
ATOM 5197 C C . LEU A 1 666 ? 49.644 10.138 -48.595 1.00 79.94 666 LEU A C 1
ATOM 5199 O O . LEU A 1 666 ? 49.198 11.238 -48.263 1.00 79.94 666 LEU A O 1
ATOM 5203 N N . PRO A 1 667 ? 50.756 10.045 -49.344 1.00 77.94 667 PRO A N 1
ATOM 5204 C CA . PRO A 1 667 ? 51.382 11.231 -49.918 1.00 77.94 667 PRO A CA 1
ATOM 5205 C C . PRO A 1 667 ? 50.369 12.037 -50.752 1.00 77.94 667 PRO A C 1
ATOM 5207 O O . PRO A 1 667 ? 49.913 11.569 -51.792 1.00 77.94 667 PRO A O 1
ATOM 5210 N N . GLY A 1 668 ? 50.011 13.235 -50.278 1.00 79.56 668 GLY A N 1
ATOM 5211 C CA . GLY A 1 668 ? 49.105 14.169 -50.960 1.00 79.56 668 GLY A CA 1
ATOM 5212 C C . GLY A 1 668 ? 47.599 13.939 -50.767 1.00 79.56 668 GLY A C 1
ATOM 5213 O O . GLY A 1 668 ? 46.821 14.737 -51.277 1.00 79.56 668 GLY A O 1
ATOM 5214 N N . GLU A 1 669 ? 47.161 12.905 -50.040 1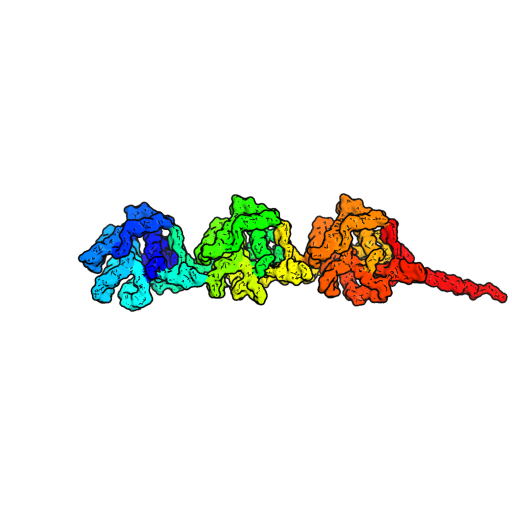.00 83.88 669 GLU A N 1
ATOM 5215 C CA . GLU A 1 669 ? 45.730 12.625 -49.838 1.00 83.88 669 GLU A CA 1
ATOM 5216 C C . GLU A 1 669 ? 45.488 11.834 -48.542 1.00 83.88 669 GLU A C 1
ATOM 5218 O O . GLU A 1 669 ? 46.310 11.018 -48.132 1.00 83.88 669 GLU A O 1
ATOM 5223 N N . ILE A 1 670 ? 44.339 12.024 -47.895 1.00 83.12 670 ILE A N 1
ATOM 5224 C CA . ILE A 1 670 ? 43.904 11.195 -46.765 1.00 83.12 670 ILE A CA 1
ATOM 5225 C C . ILE A 1 670 ? 42.742 10.340 -47.251 1.00 83.12 670 ILE A C 1
ATOM 5227 O O . ILE A 1 670 ? 41.737 10.875 -47.715 1.00 83.12 670 ILE A O 1
ATOM 5231 N N . ARG A 1 671 ? 42.864 9.013 -47.135 1.00 87.50 671 ARG A N 1
ATOM 5232 C CA . ARG A 1 671 ? 41.812 8.087 -47.571 1.00 87.50 671 ARG A CA 1
ATOM 5233 C C . ARG A 1 671 ? 41.272 7.260 -46.411 1.00 87.50 671 ARG A C 1
ATOM 5235 O O . ARG A 1 671 ? 42.061 6.806 -45.578 1.00 87.50 671 ARG A O 1
ATOM 5242 N N . PRO A 1 672 ? 39.952 7.034 -46.347 1.00 89.56 672 PRO A N 1
ATOM 5243 C CA . PRO A 1 672 ? 39.374 6.176 -45.333 1.00 89.56 672 PRO A CA 1
ATOM 5244 C C . PRO A 1 672 ? 39.692 4.706 -45.644 1.00 89.56 672 PRO A C 1
ATOM 5246 O O . PRO A 1 672 ? 39.632 4.249 -46.791 1.00 89.56 672 PRO A O 1
ATOM 5249 N N . THR A 1 673 ? 40.064 3.968 -44.606 1.00 90.81 673 THR A N 1
ATOM 5250 C CA . THR A 1 673 ? 40.332 2.535 -44.640 1.00 90.81 673 THR A CA 1
ATOM 5251 C C . THR A 1 673 ? 39.473 1.801 -43.624 1.00 90.81 673 THR A C 1
ATOM 5253 O O . THR A 1 673 ? 39.098 2.347 -42.586 1.00 90.81 673 THR A O 1
ATOM 5256 N N . LEU A 1 674 ? 39.148 0.554 -43.943 1.00 92.38 674 LEU A N 1
ATOM 5257 C CA . LEU A 1 674 ? 38.406 -0.382 -43.117 1.00 92.38 674 LEU A CA 1
ATOM 5258 C C . LEU A 1 674 ? 39.294 -1.589 -42.826 1.00 92.38 674 LEU A C 1
ATOM 5260 O O . LEU A 1 674 ? 39.950 -2.117 -43.724 1.00 92.38 674 LEU A O 1
ATOM 5264 N N . MET A 1 675 ? 39.287 -2.034 -41.575 1.00 90.06 675 MET A N 1
ATOM 5265 C CA . MET A 1 675 ? 39.932 -3.266 -41.139 1.00 90.06 675 MET A CA 1
ATOM 5266 C C . MET A 1 675 ? 38.946 -4.093 -40.317 1.00 90.06 675 MET A C 1
ATOM 5268 O O . MET A 1 675 ? 38.302 -3.574 -39.401 1.00 90.06 675 MET A O 1
ATOM 5272 N N . VAL A 1 676 ? 38.857 -5.388 -40.617 1.00 89.50 676 VAL A N 1
ATOM 5273 C CA . VAL A 1 676 ? 38.219 -6.354 -39.722 1.00 89.50 676 VAL A CA 1
ATOM 5274 C C . VAL A 1 676 ? 39.275 -6.767 -38.700 1.00 89.50 676 VAL A C 1
ATOM 5276 O O . VAL A 1 676 ? 40.326 -7.279 -39.060 1.00 89.50 676 VAL A O 1
ATOM 5279 N N . VAL A 1 677 ? 39.033 -6.472 -37.424 1.00 85.50 677 VAL A N 1
ATOM 5280 C CA . VAL A 1 677 ? 39.965 -6.785 -36.323 1.00 85.50 677 VAL A CA 1
ATOM 5281 C C . VAL A 1 677 ? 39.623 -8.126 -35.682 1.00 85.50 677 VAL A C 1
ATOM 5283 O O . VAL A 1 677 ? 40.484 -8.809 -35.132 1.00 85.50 677 VAL A O 1
ATOM 5286 N N . LYS A 1 678 ? 38.336 -8.479 -35.698 1.00 85.88 678 LYS A N 1
ATOM 5287 C CA . LYS A 1 678 ? 37.822 -9.704 -35.100 1.00 85.88 678 LYS A CA 1
ATOM 5288 C C . LYS A 1 678 ? 36.556 -10.134 -35.823 1.00 85.88 678 LYS A C 1
ATOM 5290 O O . LYS A 1 678 ? 35.676 -9.308 -36.053 1.00 85.88 678 LYS A O 1
ATOM 5295 N N . THR A 1 679 ? 36.437 -11.431 -36.073 1.00 85.56 679 THR A N 1
ATOM 5296 C CA . THR A 1 679 ? 35.163 -12.116 -36.303 1.00 85.56 679 THR A CA 1
ATOM 5297 C C . THR A 1 679 ? 35.161 -13.404 -35.484 1.00 85.56 679 THR A C 1
ATOM 5299 O O . THR A 1 679 ? 36.187 -14.078 -35.367 1.00 85.56 679 THR A O 1
ATOM 5302 N N . ARG A 1 680 ? 34.041 -13.733 -34.845 1.00 80.19 680 ARG A N 1
ATOM 5303 C CA . ARG A 1 680 ? 33.896 -14.961 -34.057 1.00 80.19 680 ARG A CA 1
ATOM 5304 C C . ARG A 1 680 ? 33.361 -16.066 -34.970 1.00 80.19 680 ARG A C 1
ATOM 5306 O O . ARG A 1 680 ? 32.350 -15.868 -35.626 1.00 80.19 680 ARG A O 1
ATOM 5313 N N . GLY A 1 681 ? 34.002 -17.236 -34.971 1.00 72.69 681 GLY A N 1
ATOM 5314 C CA . GLY A 1 681 ? 33.536 -18.401 -35.743 1.00 72.69 681 GLY A CA 1
ATOM 5315 C C . GLY A 1 681 ? 33.899 -18.397 -37.235 1.00 72.69 681 GLY A C 1
ATOM 5316 O O . GLY A 1 681 ? 33.315 -19.172 -37.988 1.00 72.69 681 GLY A O 1
ATOM 5317 N N . SER A 1 682 ? 34.845 -17.555 -37.669 1.00 74.56 682 SER A N 1
ATOM 5318 C CA . SER A 1 682 ? 35.446 -17.595 -39.014 1.00 74.56 682 SER A CA 1
ATOM 5319 C C . SER A 1 682 ? 36.864 -17.034 -39.037 1.00 74.56 682 SER A C 1
ATOM 5321 O O . SER A 1 682 ? 37.252 -16.260 -38.162 1.00 74.56 682 SER A O 1
ATOM 5323 N N . GLU A 1 683 ? 37.614 -17.387 -40.079 1.00 76.38 683 GLU A N 1
ATOM 5324 C CA . GLU A 1 683 ? 38.757 -16.588 -40.517 1.00 76.38 683 GLU A CA 1
ATOM 5325 C C . GLU A 1 683 ? 38.260 -15.265 -41.125 1.00 76.38 683 GLU A C 1
ATOM 5327 O O . GLU A 1 683 ? 37.194 -15.213 -41.741 1.00 76.38 683 GLU A O 1
ATOM 5332 N N . HIS A 1 684 ? 39.013 -14.186 -40.926 1.00 82.62 684 HIS A N 1
ATOM 5333 C CA . HIS A 1 684 ? 38.778 -12.891 -41.568 1.00 82.62 684 HIS A CA 1
ATOM 5334 C C . HIS A 1 684 ? 40.076 -12.382 -42.177 1.00 82.62 684 HIS A C 1
ATOM 5336 O O . HIS A 1 684 ? 41.166 -12.823 -41.803 1.00 82.62 684 HIS A O 1
ATOM 5342 N N . ASP A 1 685 ? 39.964 -11.427 -43.093 1.00 87.56 685 ASP A N 1
ATOM 5343 C CA . ASP A 1 685 ? 41.144 -10.794 -43.663 1.00 87.56 685 ASP A CA 1
ATOM 5344 C C . ASP A 1 685 ? 41.763 -9.783 -42.682 1.00 87.56 685 ASP A C 1
ATOM 5346 O O . ASP A 1 685 ? 41.091 -8.878 -42.188 1.00 87.56 685 ASP A O 1
ATOM 5350 N N . PHE A 1 686 ? 43.067 -9.921 -42.422 1.00 81.62 686 PHE A N 1
ATOM 5351 C CA . PHE A 1 686 ? 43.834 -9.054 -41.512 1.00 81.62 686 PHE A CA 1
ATOM 5352 C C . PHE A 1 686 ? 44.356 -7.764 -42.175 1.00 81.62 686 PHE A C 1
ATOM 5354 O O . PHE A 1 686 ? 45.134 -7.013 -41.585 1.00 81.62 686 PHE A O 1
ATOM 5361 N N . GLY A 1 687 ? 44.023 -7.530 -43.441 1.00 85.69 687 GLY A N 1
ATOM 5362 C CA . GLY A 1 687 ? 44.405 -6.353 -44.205 1.00 85.69 687 GLY A CA 1
ATOM 5363 C C . GLY A 1 687 ? 43.556 -5.126 -43.885 1.00 85.69 687 GLY A C 1
ATOM 5364 O O . GLY A 1 687 ? 42.390 -5.211 -43.510 1.00 85.69 687 GLY A O 1
ATOM 5365 N N . ALA A 1 688 ? 44.151 -3.957 -44.102 1.00 87.25 688 ALA A N 1
ATOM 5366 C CA . ALA A 1 688 ? 43.403 -2.716 -44.238 1.00 87.25 688 ALA A CA 1
ATOM 5367 C C . ALA A 1 688 ? 42.994 -2.538 -45.705 1.00 87.25 688 ALA A C 1
ATOM 5369 O O . ALA A 1 688 ? 43.807 -2.752 -46.604 1.00 87.25 688 ALA A O 1
ATOM 5370 N N . TYR A 1 689 ? 41.758 -2.117 -45.948 1.00 92.38 689 TYR A N 1
ATOM 5371 C CA . TYR A 1 689 ? 41.194 -1.906 -47.281 1.00 92.38 689 TYR A CA 1
ATOM 5372 C C . TYR A 1 689 ? 40.730 -0.472 -47.418 1.00 92.38 689 TYR A C 1
ATOM 5374 O O . TYR A 1 689 ? 40.099 0.054 -46.505 1.00 92.38 689 TYR A O 1
ATOM 5382 N N . TYR A 1 690 ? 41.010 0.171 -48.549 1.00 91.12 690 TYR A N 1
ATOM 5383 C CA . TYR A 1 690 ? 40.348 1.439 -48.838 1.00 91.12 690 TYR A CA 1
ATOM 5384 C C . TYR A 1 690 ? 38.859 1.189 -49.044 1.00 91.12 690 TYR A C 1
ATOM 5386 O O . TYR A 1 690 ? 38.468 0.152 -49.579 1.00 91.12 690 TYR A O 1
ATOM 5394 N N . PHE A 1 691 ? 38.027 2.144 -48.658 1.00 91.31 691 PHE A N 1
ATOM 5395 C CA . PHE A 1 691 ? 36.617 2.129 -49.022 1.00 91.31 691 PHE A CA 1
ATOM 5396 C C . PHE A 1 691 ? 36.184 3.518 -49.467 1.00 91.31 691 PHE A C 1
ATOM 5398 O O . PHE A 1 691 ? 36.839 4.517 -49.179 1.00 91.31 691 PHE A O 1
ATOM 5405 N N . THR A 1 692 ? 35.092 3.581 -50.213 1.00 90.31 692 THR A N 1
ATOM 5406 C CA . THR A 1 692 ? 34.527 4.841 -50.702 1.00 90.31 692 THR A CA 1
ATOM 5407 C C . THR A 1 692 ? 33.087 4.949 -50.257 1.00 90.31 692 THR A C 1
ATOM 5409 O O . THR A 1 692 ? 32.360 3.962 -50.350 1.00 90.31 692 THR A O 1
ATOM 5412 N N . VAL A 1 693 ? 32.670 6.141 -49.839 1.00 90.00 693 VAL A N 1
ATOM 5413 C CA . VAL A 1 693 ? 31.269 6.484 -49.580 1.00 90.00 693 VAL A CA 1
ATOM 5414 C C . VAL A 1 693 ? 30.804 7.419 -50.691 1.00 90.00 693 VAL A C 1
ATOM 5416 O O . VAL A 1 693 ? 31.444 8.436 -50.947 1.00 90.00 693 VAL A O 1
ATOM 5419 N N . GLY A 1 694 ? 29.717 7.070 -51.375 1.00 87.94 694 GLY A N 1
ATOM 5420 C CA . GLY A 1 694 ? 29.162 7.879 -52.458 1.00 87.94 694 GLY A CA 1
ATOM 5421 C C . GLY A 1 694 ? 27.740 7.458 -52.822 1.00 87.94 694 GLY A C 1
ATOM 5422 O O . GLY A 1 694 ? 27.052 6.817 -52.029 1.00 87.94 694 GLY A O 1
ATOM 5423 N N . LYS A 1 695 ? 27.291 7.801 -54.036 1.00 87.12 695 LYS A N 1
ATOM 5424 C CA . LYS A 1 695 ? 25.966 7.401 -54.534 1.00 87.12 695 LYS A CA 1
ATOM 5425 C C . LYS A 1 695 ? 25.860 5.868 -54.604 1.00 87.12 695 LYS A C 1
ATOM 5427 O O . LYS A 1 695 ? 26.677 5.207 -55.245 1.00 87.12 695 LYS A O 1
ATOM 5432 N N . GLY A 1 696 ? 24.846 5.312 -53.951 1.00 86.69 696 GLY A N 1
ATOM 5433 C CA . GLY A 1 696 ? 24.666 3.882 -53.707 1.00 86.69 696 GLY A CA 1
ATOM 5434 C C . GLY A 1 696 ? 25.373 3.353 -52.450 1.00 86.69 696 GLY A C 1
ATOM 5435 O O . GLY A 1 696 ? 25.500 2.138 -52.318 1.00 86.69 696 GLY A O 1
ATOM 5436 N N . GLY A 1 697 ? 25.851 4.230 -51.559 1.00 91.62 697 GLY A N 1
ATOM 5437 C CA . GLY A 1 697 ? 26.439 3.877 -50.265 1.00 91.62 697 GLY A CA 1
ATOM 5438 C C . GLY A 1 697 ? 27.957 3.644 -50.266 1.00 91.62 697 GLY A C 1
ATOM 5439 O O . GLY A 1 697 ? 28.695 4.084 -51.149 1.00 91.62 697 GLY A O 1
ATOM 5440 N N . ALA A 1 698 ? 28.425 2.970 -49.219 1.00 93.31 698 ALA A N 1
ATOM 5441 C CA . ALA A 1 698 ? 29.786 2.509 -49.011 1.00 93.31 698 ALA A CA 1
ATOM 5442 C C . ALA A 1 698 ? 30.105 1.253 -49.837 1.00 93.31 698 ALA A C 1
ATOM 5444 O O . ALA A 1 698 ? 29.269 0.354 -49.977 1.00 93.31 698 ALA A O 1
ATOM 5445 N N . ARG A 1 699 ? 31.338 1.176 -50.351 1.00 93.38 699 ARG A N 1
ATOM 5446 C CA . ARG A 1 699 ? 31.887 0.018 -51.081 1.00 93.38 699 ARG A CA 1
ATOM 5447 C C . ARG A 1 699 ? 33.350 -0.201 -50.714 1.00 93.38 699 ARG A C 1
ATOM 5449 O O . ARG A 1 699 ? 34.110 0.769 -50.654 1.00 93.38 699 ARG A O 1
ATOM 5456 N N . ILE A 1 700 ? 33.737 -1.455 -50.495 1.00 92.56 700 ILE A N 1
ATOM 5457 C CA . ILE A 1 700 ? 35.131 -1.839 -50.258 1.00 92.56 700 ILE A CA 1
ATOM 5458 C C . ILE A 1 700 ? 35.892 -1.811 -51.587 1.00 92.56 700 ILE A C 1
ATOM 5460 O O . ILE A 1 700 ? 35.382 -2.238 -52.621 1.00 92.56 700 ILE A O 1
ATOM 5464 N N . ALA A 1 701 ? 37.105 -1.268 -51.558 1.00 87.62 701 ALA A N 1
ATOM 5465 C CA . ALA A 1 701 ? 38.005 -1.157 -52.696 1.00 87.62 701 ALA A CA 1
ATOM 5466 C C . ALA A 1 701 ? 39.272 -2.004 -52.462 1.00 87.62 701 ALA A C 1
ATOM 5468 O O . ALA A 1 701 ? 39.262 -3.000 -51.745 1.00 87.62 701 ALA A O 1
ATOM 5469 N N . GLN A 1 702 ? 40.382 -1.628 -53.096 1.00 87.50 702 GLN A N 1
ATOM 5470 C CA . GLN A 1 702 ? 41.642 -2.372 -53.035 1.00 87.50 702 GLN A CA 1
ATOM 5471 C C . GLN A 1 702 ? 42.307 -2.355 -51.646 1.00 87.50 702 GLN A C 1
ATOM 5473 O O . GLN A 1 702 ? 42.172 -1.397 -50.875 1.00 87.50 702 GLN A O 1
ATOM 5478 N N . ARG A 1 703 ? 43.108 -3.391 -51.369 1.00 87.31 703 ARG A N 1
ATOM 5479 C CA . ARG A 1 703 ? 43.903 -3.520 -50.144 1.00 87.31 703 ARG A CA 1
ATOM 5480 C C . ARG A 1 703 ? 44.942 -2.399 -50.036 1.00 87.31 703 ARG A C 1
ATOM 5482 O O . ARG A 1 703 ? 45.684 -2.107 -50.979 1.00 87.31 703 ARG A O 1
ATOM 5489 N N . ALA A 1 704 ? 45.027 -1.775 -48.867 1.00 79.56 704 ALA A N 1
ATOM 5490 C CA . ALA A 1 704 ? 46.034 -0.773 -48.560 1.00 79.56 704 ALA A CA 1
ATOM 5491 C C . ALA A 1 704 ? 47.437 -1.408 -48.590 1.00 79.56 704 ALA A C 1
ATOM 5493 O O . ALA A 1 704 ? 47.696 -2.418 -47.938 1.00 79.56 704 ALA A O 1
ATOM 5494 N N . GLY A 1 705 ? 48.343 -0.827 -49.386 1.00 69.19 705 GLY A N 1
ATOM 5495 C CA . GLY A 1 705 ? 49.727 -1.295 -49.550 1.00 69.19 705 GLY A CA 1
ATOM 5496 C C . GLY A 1 705 ? 50.033 -2.111 -50.819 1.00 69.19 705 GLY A C 1
ATOM 5497 O O . GLY A 1 705 ? 51.206 -2.238 -51.176 1.00 69.19 705 GLY A O 1
ATOM 5498 N N . GLU A 1 706 ? 49.042 -2.599 -51.576 1.00 58.38 706 GLU A N 1
ATOM 5499 C CA . GLU A 1 706 ? 49.308 -3.363 -52.816 1.00 58.38 706 GLU A CA 1
ATOM 5500 C C . GLU A 1 706 ? 49.834 -2.503 -53.982 1.00 58.38 706 GLU A C 1
ATOM 5502 O O . GLU A 1 706 ? 50.580 -2.995 -54.835 1.00 58.38 706 GLU A O 1
ATOM 5507 N N . GLY A 1 707 ? 49.563 -1.193 -53.976 1.00 49.75 707 GLY A N 1
ATOM 5508 C CA . GLY A 1 707 ? 50.133 -0.245 -54.945 1.00 49.75 707 GLY A CA 1
ATOM 5509 C C . GLY A 1 707 ? 51.660 -0.099 -54.846 1.00 49.75 707 GLY A C 1
ATOM 5510 O O . GLY A 1 707 ? 52.334 0.057 -55.865 1.00 49.75 707 GLY A O 1
ATOM 5511 N N . ALA A 1 708 ? 52.235 -0.241 -53.645 1.00 45.16 708 ALA A N 1
ATOM 5512 C CA . ALA A 1 708 ? 53.677 -0.102 -53.422 1.00 45.16 708 ALA A CA 1
ATOM 5513 C C . ALA A 1 708 ? 54.483 -1.314 -53.934 1.00 45.16 708 ALA A C 1
ATOM 5515 O O . ALA A 1 708 ? 55.619 -1.158 -54.386 1.00 45.16 708 ALA A O 1
ATOM 5516 N N . ARG A 1 709 ? 53.886 -2.519 -53.935 1.00 42.31 709 ARG A N 1
ATOM 5517 C CA . ARG A 1 709 ? 54.525 -3.756 -54.432 1.00 42.31 709 ARG A CA 1
ATOM 5518 C C . ARG A 1 709 ? 54.582 -3.842 -55.963 1.00 42.31 709 ARG A C 1
ATOM 5520 O O . ARG A 1 709 ? 55.513 -4.439 -56.504 1.00 42.31 709 ARG A O 1
ATOM 5527 N N . ARG A 1 710 ? 53.632 -3.231 -56.687 1.00 41.25 710 ARG A N 1
ATOM 5528 C CA . ARG A 1 710 ? 53.683 -3.154 -58.164 1.00 41.25 710 ARG A CA 1
ATOM 5529 C C . ARG A 1 710 ? 54.768 -2.193 -58.665 1.00 41.25 710 ARG A C 1
ATOM 5531 O O . ARG A 1 710 ? 55.413 -2.493 -59.666 1.00 41.25 710 ARG A O 1
ATOM 5538 N N . ALA A 1 711 ? 55.034 -1.100 -57.946 1.00 42.12 711 ALA A N 1
ATOM 5539 C CA . ALA A 1 711 ? 56.104 -0.162 -58.297 1.00 42.12 711 ALA A CA 1
ATOM 5540 C C . ALA A 1 711 ? 57.511 -0.776 -58.134 1.00 42.12 711 ALA A C 1
ATOM 5542 O O . ALA A 1 711 ? 58.387 -0.546 -58.965 1.00 42.12 711 ALA A O 1
ATOM 5543 N N . THR A 1 712 ? 57.721 -1.628 -57.125 1.00 42.03 712 THR A N 1
ATOM 5544 C CA . THR A 1 712 ? 59.027 -2.266 -56.865 1.00 42.03 712 THR A CA 1
ATOM 5545 C C . THR A 1 712 ? 59.359 -3.412 -57.827 1.00 42.03 712 THR A C 1
ATOM 5547 O O . THR A 1 712 ? 60.530 -3.597 -58.153 1.00 42.03 712 THR A O 1
ATOM 5550 N N . LYS A 1 713 ? 58.366 -4.143 -58.362 1.00 41.03 713 LYS A N 1
ATOM 5551 C CA . LYS A 1 713 ? 58.606 -5.175 -59.397 1.00 41.03 713 LYS A CA 1
ATOM 5552 C C . LYS A 1 713 ? 59.004 -4.596 -60.763 1.00 41.03 713 LYS A C 1
ATOM 5554 O O . LYS A 1 713 ? 59.760 -5.233 -61.490 1.00 41.03 713 LYS A O 1
ATOM 5559 N N . ASN A 1 714 ? 58.562 -3.382 -61.099 1.00 42.28 714 ASN A N 1
ATOM 5560 C CA . ASN A 1 714 ? 58.917 -2.738 -62.372 1.00 42.28 714 ASN A CA 1
ATOM 5561 C C . ASN A 1 714 ? 60.322 -2.105 -62.377 1.00 42.28 714 ASN A C 1
ATOM 5563 O O . ASN A 1 714 ? 60.874 -1.861 -63.449 1.00 42.28 714 ASN A O 1
ATOM 5567 N N . LEU A 1 715 ? 60.929 -1.883 -61.205 1.00 47.16 715 LEU A N 1
ATOM 5568 C CA . LEU A 1 715 ? 62.288 -1.339 -61.075 1.00 47.16 715 LEU A CA 1
ATOM 5569 C C . LEU A 1 715 ? 63.386 -2.416 -61.160 1.00 47.16 715 LEU A C 1
ATOM 5571 O O . LEU A 1 715 ? 64.503 -2.115 -61.573 1.00 47.16 715 LEU A O 1
ATOM 5575 N N . THR A 1 716 ? 63.081 -3.679 -60.845 1.00 46.44 716 THR A N 1
ATOM 5576 C CA . THR A 1 716 ? 64.054 -4.789 -60.893 1.00 46.44 716 THR A CA 1
ATOM 5577 C C . THR A 1 716 ? 64.116 -5.513 -62.246 1.00 46.44 716 THR A C 1
ATOM 5579 O O . THR A 1 716 ? 65.091 -6.208 -62.517 1.00 46.44 716 THR A O 1
ATOM 5582 N N . GLY A 1 717 ? 63.144 -5.303 -63.144 1.00 40.12 717 GLY A N 1
ATOM 5583 C CA . GLY A 1 717 ? 63.069 -5.970 -64.455 1.00 40.12 717 GLY A CA 1
ATOM 5584 C C . GLY A 1 717 ? 63.846 -5.323 -65.615 1.00 40.12 717 GLY A C 1
ATOM 5585 O O . GLY A 1 717 ? 63.843 -5.874 -66.711 1.00 40.12 717 GLY A O 1
ATOM 5586 N N . ARG A 1 718 ? 64.503 -4.165 -65.427 1.00 43.34 718 ARG A N 1
ATOM 5587 C CA . ARG A 1 718 ? 65.130 -3.393 -66.532 1.00 43.34 718 ARG A CA 1
ATOM 5588 C C . ARG A 1 718 ? 66.665 -3.418 -66.608 1.00 43.34 718 ARG A C 1
ATOM 5590 O O . ARG A 1 718 ? 67.229 -2.761 -67.476 1.00 43.34 718 ARG A O 1
ATOM 5597 N N . ARG A 1 719 ? 67.364 -4.200 -65.776 1.00 44.12 719 ARG A N 1
ATOM 5598 C CA . ARG A 1 719 ? 68.831 -4.377 -65.860 1.00 44.12 719 ARG A CA 1
ATOM 5599 C C . ARG A 1 719 ? 69.217 -5.826 -66.160 1.00 44.12 719 ARG A C 1
ATOM 5601 O O . ARG A 1 719 ? 69.723 -6.521 -65.290 1.00 44.12 719 ARG A O 1
ATOM 5608 N N . ARG A 1 720 ? 68.992 -6.280 -67.395 1.00 43.91 720 ARG A N 1
ATOM 5609 C CA . ARG A 1 720 ? 69.740 -7.389 -68.024 1.00 43.91 720 ARG A CA 1
ATOM 5610 C C . ARG A 1 720 ? 69.385 -7.472 -69.508 1.00 43.91 720 ARG A C 1
ATOM 5612 O O . ARG A 1 720 ? 68.426 -8.140 -69.847 1.00 43.91 720 ARG A O 1
ATOM 5619 N N . THR A 1 721 ? 70.139 -6.746 -70.341 1.00 37.78 721 THR A N 1
ATOM 5620 C CA . THR A 1 721 ? 70.607 -7.122 -71.697 1.00 37.78 721 THR A CA 1
ATOM 5621 C C . THR A 1 721 ? 71.091 -5.876 -72.442 1.00 37.78 721 THR A C 1
ATOM 5623 O O . THR A 1 721 ? 70.276 -5.094 -72.922 1.00 37.78 721 THR A O 1
ATOM 5626 N N . LYS A 1 722 ? 72.407 -5.717 -72.585 1.00 39.12 722 LYS A N 1
ATOM 5627 C CA . LYS A 1 722 ? 73.119 -5.698 -73.875 1.00 39.12 722 LYS A CA 1
ATOM 5628 C C . LYS A 1 722 ? 74.627 -5.653 -73.600 1.00 39.12 722 LYS A C 1
ATOM 5630 O O . LYS A 1 722 ? 75.040 -5.142 -72.565 1.00 39.12 722 LYS A O 1
ATOM 5635 N N . ARG A 1 723 ? 75.338 -6.353 -74.484 1.00 39.25 723 ARG A N 1
ATOM 5636 C CA . ARG A 1 723 ? 76.758 -6.716 -74.468 1.00 39.25 723 ARG A CA 1
ATOM 5637 C C . ARG A 1 723 ? 77.695 -5.527 -74.358 1.00 39.25 723 ARG A C 1
ATOM 5639 O O . ARG A 1 723 ? 77.312 -4.462 -74.886 1.00 39.25 723 ARG A O 1
#

Mean predicted aligned error: 14.12 Å

InterPro domains:
  IPR003593 AAA+ ATPase domain [SM00382] (27-208)
  IPR003593 AAA+ ATPase domain [SM00382] (261-457)
  IPR003593 AAA+ ATPase domain [SM00382] (500-666)
  IPR010624 KaiC domain [PS51146] (8-240)
  IPR010624 KaiC domain [PS51146] (242-474)
  IPR010624 KaiC domain [PS51146] (481-714)
  IPR014774 KaiC-like domain [PF06745] (10-228)
  IPR014774 KaiC-like domain [PF06745] (245-463)
  IPR014774 KaiC-like domain [PF06745] (484-702)
  IPR027417 P-loop containing nucleoside triphosphate hydrolase [G3DSA:3.40.50.300] (1-234)
  IPR027417 P-loop containing nucleoside triphosphate hydrolase [G3DSA:3.40.50.300] (235-463)
  IPR027417 P-loop containing nucleoside triphosphate hydrolase [G3DSA:3.40.50.300] (478-714)
  IPR027417 P-loop containing nucleoside triphosphate hydrolase [SSF52540] (7-228)
  IPR027417 P-loop containing nucleoside triphosphate hydrolase [SSF52540] (240-467)
  IPR027417 P-loop containing nucleoside triphosphate hydrolase [SSF52540] (479-700)
  IPR051347 Circadian clock KaiC-related [PTHR42926] (344-703)

Solvent-accessible surface area (backbone atoms only — not comparable to full-atom values): 38906 Å² total; per-residue (Å²): 132,82,80,74,83,75,76,57,61,39,69,41,77,37,48,61,49,25,67,43,30,79,66,14,48,58,60,31,36,39,30,36,38,28,23,58,89,92,45,46,62,68,60,54,52,47,48,28,48,49,56,56,33,30,84,87,32,30,29,38,39,33,33,31,86,56,76,60,67,71,59,55,51,60,62,45,68,68,29,71,64,56,55,75,72,35,52,83,51,8,41,46,80,43,78,38,33,71,42,37,75,74,49,36,71,68,40,35,50,52,53,50,52,51,48,43,71,73,64,60,32,49,33,38,37,35,43,42,47,48,59,56,61,76,67,38,94,41,74,65,57,40,37,51,51,51,51,56,51,49,52,56,38,49,75,64,51,22,26,30,39,36,28,31,73,51,55,76,70,43,60,78,70,42,60,60,64,78,75,44,39,28,33,37,41,28,38,70,46,76,53,71,90,39,85,42,34,34,41,28,40,81,43,54,62,99,49,69,63,51,69,61,77,26,44,45,48,81,53,56,78,37,57,40,44,51,44,53,92,82,72,62,63,70,68,87,74,92,73,86,69,61,55,44,74,52,76,45,46,57,47,45,75,37,34,53,89,27,49,47,50,20,34,24,28,37,36,20,22,43,90,92,45,45,61,68,59,56,51,51,46,43,35,52,38,26,34,78,72,75,32,27,16,37,37,40,23,40,79,57,49,62,72,55,52,51,50,51,32,49,72,24,73,41,72,56,68,62,35,37,76,71,66,26,38,46,76,46,66,47,58,64,92,73,66,46,63,69,64,48,53,52,49,50,49,52,50,42,58,73,68,59,24,40,31,38,33,34,41,30,51,51,62,61,44,60,56,57,81,49,66,70,58,48,39,51,53,52,36,51,54,33,29,49,31,30,63,56,52,8,36,28,43,36,25,30,46,22,60,87,97,55,93,51,71,27,81,80,62,50,59,74,76,59,35,46,22,31,36,41,28,43,70,45,83,56,92,95,43,80,47,36,31,41,25,53,78,41,49,64,101,40,67,56,51,74,58,73,17,47,44,48,79,48,82,75,38,59,38,43,30,58,54,74,48,63,64,68,65,52,72,55,75,56,71,79,75,48,82,88,46,59,41,65,44,58,35,52,65,48,25,67,40,45,59,62,20,42,48,48,37,33,37,33,38,41,34,25,39,85,91,74,46,68,68,49,51,48,52,32,34,34,48,42,30,34,76,70,75,29,29,18,40,38,39,24,45,76,59,52,52,71,56,55,46,52,54,28,54,74,20,61,39,72,53,62,60,31,38,77,71,66,30,30,45,71,47,61,49,64,62,94,77,59,53,72,40,48,48,56,50,52,50,50,53,51,38,61,76,64,60,36,36,29,39,32,36,44,41,58,52,57,78,43,64,89,87,56,50,75,67,54,50,49,51,49,51,44,50,52,46,47,48,36,35,64,66,58,20,28,32,41,37,30,34,69,39,92,65,70,83,65,88,79,47,73,67,78,68,74,53,63,83,67,47,40,26,36,36,42,42,44,62,45,82,48,96,95,48,76,44,47,28,41,28,49,80,42,55,68,94,49,68,59,44,85,55,45,23,32,46,50,78,46,80,69,38,44,35,55,56,61,58,63,67,60,71,61,57,59,57,57,57,66,68,69,73,74,83,82,87,82,135